Protein AF-0000000087414115 (afdb_homodimer)

Foldseek 3Di:
DPCPDPPVDCCVVPPPPCVCVVCVVQQPDKFKKFKWFQAWFFWFCQVVLVVVLVVLPKAWDDADDGLDTDHGGDTHTMIMDGPVSLVVSFCSNQVRIFQLRLLLRLLLVLDVLLDPLAAEEAPAQVVDDPVCVVSVVRSCVSSVHHHDPDPDAAAEAEPVNQVVLVHLLSSLVVRVVPVVHAYEHEFACPNHRSLVNLVSCVVSQHQEYEDAHQDVVSVVSSCVSCVVVVNPVRYAYEYHYQDDSVNSNVCSVVSHHYYYHYCSSNVGGTRDIGMDTDPPVVVVPVVD/DPPPDPPVPPPPPVPDPCVCVVCVVQQPDKFKKFKWFQAWFFWFCQVVLVVVLVVLPKAWDDADDGLDTDHGGDTHTMIMDGPVSLVVSFCSNQVRIFQLRLLLRLLLVLDVLLDPLAAEEAPAQVVDDPVCVVSVVRSCVSSVHHHDPDPDAAAEAEPVNQVVLVHLLSSLVVRVVPVVHAYEHEFACPNHRSLVNLVSCVVSQHQEYEDAHQDVVSVVSSCVSCVVVVNPVRYAYEYHYQDDSVNSNVCSVVSHHYYYHYCSSNVGGTRDIGMDTDPPVVVVPVVD

Organism: NCBI:txid267746

Nearest PDB structures (foldseek):
  2b7n-assembly1_A  TM=8.632E-01  e=9.440E-21  Helicobacter pylori
  1x1o-assembly1_A  TM=8.619E-01  e=3.807E-21  Thermus thermophilus HB8
  7xgn-assembly1_B  TM=8.646E-01  e=1.063E-19  Streptomyces pyridomyceticus
  3tqv-assembly1_B  TM=8.147E-01  e=5.143E-20  Francisella tularensis subsp. tularensis SCHU S4
  5hul-assembly1_A  TM=8.577E-01  e=2.796E-18  Streptococcus pyogenes NZ131

Radius of gyration: 27.44 Å; Cα contacts (8 Å, |Δi|>4): 1166; chains: 2; bounding box: 66×80×74 Å

Structure (mmCIF, N/CA/C/O backbone):
data_AF-0000000087414115-model_v1
#
loop_
_entity.id
_entity.type
_entity.pdbx_description
1 polymer 'Nicotinate-nucleotide pyrophosphorylase'
#
loop_
_atom_site.group_PDB
_atom_site.id
_atom_site.type_symbol
_atom_site.label_atom_id
_atom_site.label_alt_id
_atom_site.label_comp_id
_atom_site.label_asym_id
_atom_site.label_entity_id
_atom_site.label_seq_id
_atom_site.pdbx_PDB_ins_code
_atom_site.Cartn_x
_atom_site.Cartn_y
_atom_site.Cartn_z
_atom_site.occupancy
_atom_site.B_iso_or_equiv
_atom_site.auth_seq_id
_atom_site.auth_comp_id
_atom_site.auth_asym_id
_atom_site.auth_atom_id
_atom_site.pdbx_PDB_model_num
ATOM 1 N N . MET A 1 1 ? 23.25 -22.844 38.875 1 18.83 1 MET A N 1
ATOM 2 C CA . MET A 1 1 ? 21.859 -22.453 39.094 1 18.83 1 MET A CA 1
ATOM 3 C C . MET A 1 1 ? 21.703 -20.938 38.938 1 18.83 1 MET A C 1
ATOM 5 O O . MET A 1 1 ? 21.672 -20.219 39.938 1 18.83 1 MET A O 1
ATOM 9 N N . MET A 1 2 ? 22.453 -20.266 38.094 1 20 2 MET A N 1
ATOM 10 C CA . MET A 1 2 ? 22.656 -18.828 38.156 1 20 2 MET A CA 1
ATOM 11 C C . MET A 1 2 ? 21.359 -18.078 37.875 1 20 2 MET A C 1
ATOM 13 O O . MET A 1 2 ? 20.75 -18.25 36.844 1 20 2 MET A O 1
ATOM 17 N N . THR A 1 3 ? 20.594 -17.672 38.938 1 20.78 3 THR A N 1
ATOM 18 C CA . THR A 1 3 ? 19.281 -17.016 38.969 1 20.78 3 THR A CA 1
ATOM 19 C C . THR A 1 3 ? 19.328 -15.688 38.219 1 20.78 3 THR A C 1
ATOM 21 O O . THR A 1 3 ? 20.031 -14.758 38.625 1 20.78 3 THR A O 1
ATOM 24 N N . LEU A 1 4 ? 19.656 -15.664 36.938 1 24.56 4 LEU A N 1
ATOM 25 C CA . LEU A 1 4 ? 19.688 -14.328 36.344 1 24.56 4 LEU A CA 1
ATOM 26 C C . LEU A 1 4 ? 18.422 -13.555 36.719 1 24.56 4 LEU A C 1
ATOM 28 O O . LEU A 1 4 ? 17.312 -14.031 36.469 1 24.56 4 LEU A O 1
ATOM 32 N N . LYS A 1 5 ? 18.422 -12.672 37.719 1 26.44 5 LYS A N 1
ATOM 33 C CA . LYS A 1 5 ? 17.438 -11.898 38.469 1 26.44 5 LYS A CA 1
ATOM 34 C C . LYS A 1 5 ? 16.562 -11.07 37.531 1 26.44 5 LYS A C 1
ATOM 36 O O . LYS A 1 5 ? 17.031 -10.594 36.5 1 26.44 5 LYS A O 1
ATOM 41 N N . PRO A 1 6 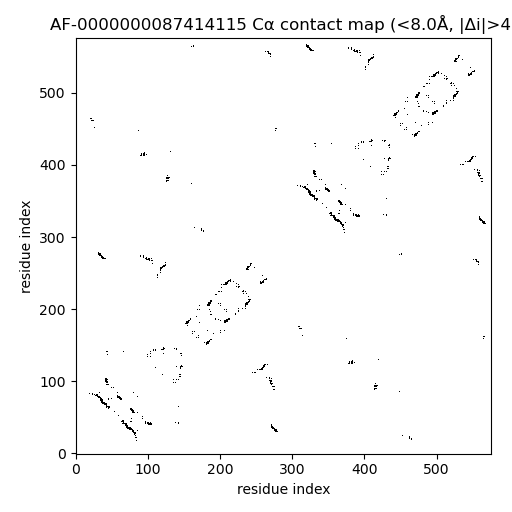? 15.188 -10.992 37.719 1 28.36 6 PRO A N 1
ATOM 42 C CA . PRO A 1 6 ? 14 -10.375 37.125 1 28.36 6 PRO A CA 1
ATOM 43 C C . PRO A 1 6 ? 14.18 -8.883 36.844 1 28.36 6 PRO A C 1
ATOM 45 O O . PRO A 1 6 ? 13.234 -8.211 36.438 1 28.36 6 PRO A O 1
ATOM 48 N N . GLU A 1 7 ? 15.141 -8.156 37.406 1 29.36 7 GLU A N 1
ATOM 49 C CA . GLU A 1 7 ? 15.102 -6.703 37.5 1 29.36 7 GLU A CA 1
ATOM 50 C C . GLU A 1 7 ? 15.023 -6.051 36.125 1 29.36 7 GLU A C 1
ATOM 52 O O . GLU A 1 7 ? 14.891 -4.832 36 1 29.36 7 GLU A O 1
ATOM 57 N N . ASN A 1 8 ? 15.781 -6.512 35.188 1 29.19 8 ASN A N 1
ATOM 58 C CA . ASN A 1 8 ? 15.898 -5.734 33.969 1 29.19 8 ASN A CA 1
ATOM 59 C C . ASN A 1 8 ? 14.547 -5.566 33.281 1 29.19 8 ASN A C 1
ATOM 61 O O . ASN A 1 8 ? 14.203 -6.332 32.375 1 29.19 8 ASN A O 1
ATOM 65 N N . ARG A 1 9 ? 13.375 -5.504 34 1 27.31 9 ARG A N 1
ATOM 66 C CA . ARG A 1 9 ? 11.992 -5.234 33.625 1 27.31 9 ARG A CA 1
ATOM 67 C C . ARG A 1 9 ? 11.922 -4.121 32.594 1 27.31 9 ARG A C 1
ATOM 69 O O . ARG A 1 9 ? 12.828 -3.293 32.469 1 27.31 9 ARG A O 1
ATOM 76 N N . GLN A 1 10 ? 10.828 -4.137 31.688 1 29.33 10 GLN A N 1
ATOM 77 C CA . GLN A 1 10 ? 10.188 -3.385 30.609 1 29.33 10 GLN A CA 1
ATOM 78 C C . GLN A 1 10 ? 10.086 -1.904 30.953 1 29.33 10 GLN A C 1
ATOM 80 O O . GLN A 1 10 ? 9.18 -1.495 31.688 1 29.33 10 GLN A O 1
ATOM 85 N N . GLN A 1 11 ? 10.922 -1.239 31.625 1 30.39 11 GLN A N 1
ATOM 86 C CA . GLN A 1 11 ? 10.781 0.213 31.656 1 30.39 11 GLN A CA 1
ATOM 87 C C . GLN A 1 11 ? 10.234 0.734 30.328 1 30.39 11 GLN A C 1
ATOM 89 O O . GLN A 1 11 ? 10.977 0.862 29.344 1 30.39 11 GLN A O 1
ATOM 94 N N . GLU A 1 12 ? 9.234 0.159 29.781 1 33.12 12 GLU A N 1
ATOM 95 C CA . GLU A 1 12 ? 8.406 0.8 28.766 1 33.12 12 GLU A CA 1
ATOM 96 C C . GLU A 1 12 ? 8.289 2.301 29.016 1 33.12 12 GLU A C 1
ATOM 98 O O . GLU A 1 12 ? 7.637 2.729 29.969 1 33.12 12 GLU A O 1
ATOM 103 N N . ARG A 1 13 ? 9.328 3.047 29.016 1 33.94 13 ARG A N 1
ATOM 104 C CA . ARG A 1 13 ? 9.289 4.504 29.062 1 33.94 13 ARG A CA 1
ATOM 105 C C . ARG A 1 13 ? 7.984 5.035 28.484 1 33.94 13 ARG A C 1
ATOM 107 O O . ARG A 1 13 ? 7.637 4.734 27.328 1 33.94 13 ARG A O 1
ATOM 114 N N . PHE A 1 14 ? 6.969 5.195 29.234 1 37.91 14 PHE A N 1
ATOM 115 C CA . PHE A 1 14 ? 5.793 6.012 28.969 1 37.91 14 PHE A CA 1
ATOM 116 C C . PHE A 1 14 ? 6.133 7.164 28.031 1 37.91 14 PHE A C 1
ATOM 118 O O . PHE A 1 14 ? 6.762 8.141 28.438 1 37.91 14 PHE A O 1
ATOM 125 N N . VAL A 1 15 ? 6.832 7.035 27 1 45.09 15 VAL A N 1
ATOM 126 C CA . VAL A 1 15 ? 6.977 8.141 26.062 1 45.09 15 VAL A CA 1
ATOM 127 C C . VAL A 1 15 ? 5.711 8.992 26.062 1 45.09 15 VAL A C 1
ATOM 129 O O . VAL A 1 15 ? 4.629 8.516 25.719 1 45.09 15 VAL A O 1
ATOM 132 N N . LEU A 1 16 ? 5.52 9.898 27.031 1 59.91 16 LEU A N 1
ATOM 133 C CA . LEU A 1 16 ? 4.469 10.883 27.234 1 59.91 16 LEU A CA 1
ATOM 134 C C . LEU A 1 16 ? 3.998 11.453 25.891 1 59.91 16 LEU A C 1
ATOM 136 O O . LEU A 1 16 ? 4.816 11.852 25.062 1 59.91 16 LEU A O 1
ATOM 140 N N . ASP A 1 17 ? 2.77 11.102 25.453 1 83.44 17 ASP A N 1
ATOM 141 C CA . ASP A 1 17 ? 2.072 11.703 24.312 1 83.44 17 ASP A CA 1
ATOM 142 C C . ASP A 1 17 ? 1.883 13.203 24.516 1 83.44 17 ASP A C 1
ATOM 144 O O . ASP A 1 17 ? 1.115 13.625 25.391 1 83.44 17 ASP A O 1
ATOM 148 N N . ILE A 1 18 ? 2.672 13.992 23.859 1 89.06 18 ILE A N 1
ATOM 149 C CA . ILE A 1 18 ? 2.682 15.438 24.031 1 89.06 18 ILE A CA 1
ATOM 150 C C . ILE A 1 18 ? 1.26 15.984 23.922 1 89.06 18 ILE A C 1
ATOM 152 O O . ILE A 1 18 ? 0.97 17.078 24.406 1 89.06 18 ILE A O 1
ATOM 156 N N . ARG A 1 19 ? 0.363 15.297 23.484 1 89.81 19 ARG A N 1
ATOM 157 C CA . ARG A 1 19 ? -1.001 15.766 23.266 1 89.81 19 ARG A CA 1
ATOM 158 C C . ARG A 1 19 ? -1.747 15.938 24.578 1 89.81 19 ARG A C 1
ATOM 160 O O . ARG A 1 19 ? -2.682 16.734 24.672 1 89.81 19 ARG A O 1
ATOM 167 N N . ASP A 1 20 ? -1.327 15.125 25.531 1 91.94 20 ASP A N 1
ATOM 168 C CA . ASP A 1 20 ? -1.938 15.297 26.844 1 91.94 20 ASP A CA 1
ATOM 169 C C . ASP A 1 20 ? -1.725 16.719 27.359 1 91.94 20 ASP A C 1
ATOM 171 O O . ASP A 1 20 ? -2.662 17.359 27.844 1 91.94 20 ASP A O 1
ATOM 175 N N . THR A 1 21 ? -0.51 17.156 27.219 1 93.38 21 THR A N 1
ATOM 176 C CA . THR A 1 21 ? -0.171 18.5 27.672 1 93.38 21 THR A CA 1
ATOM 177 C C . THR A 1 21 ? -0.706 19.547 26.688 1 93.38 21 THR A C 1
ATOM 179 O O . THR A 1 21 ? -1.291 20.547 27.109 1 93.38 21 THR A O 1
ATOM 182 N N . LEU A 1 22 ? -0.669 19.328 25.453 1 95.5 22 LEU A N 1
ATOM 183 C CA . LEU A 1 22 ? -1.074 20.281 24.438 1 95.5 22 LEU A CA 1
ATOM 184 C C . LEU A 1 22 ? -2.562 20.594 24.531 1 95.5 22 LEU A C 1
ATOM 186 O O . LEU A 1 22 ? -2.961 21.766 24.469 1 95.5 22 LEU A O 1
ATOM 190 N N . PHE A 1 23 ? -3.32 19.547 24.844 1 96.25 23 PHE A N 1
ATOM 191 C CA . PHE A 1 23 ? -4.77 19.688 24.812 1 96.25 23 PHE A CA 1
ATOM 192 C C . PHE A 1 23 ? -5.32 19.891 26.219 1 96.25 23 PHE A C 1
ATOM 194 O O . PHE A 1 23 ? -6.523 19.766 26.453 1 96.25 23 PHE A O 1
ATOM 201 N N . SER A 1 24 ? -4.508 20.172 27.172 1 95.75 24 SER A N 1
ATOM 202 C CA . SER A 1 24 ? -4.926 20.266 28.578 1 95.75 24 SER A CA 1
ATOM 203 C C . SER A 1 24 ? -6.031 21.312 28.75 1 95.75 24 SER A C 1
ATOM 205 O O . SER A 1 24 ? -6.973 21.094 29.516 1 95.75 24 SER A O 1
ATOM 207 N N . SER A 1 25 ? -6.004 22.406 27.984 1 95.06 25 SER A N 1
ATOM 208 C CA . SER A 1 25 ? -6.965 23.5 28.125 1 95.06 25 SER A CA 1
ATOM 209 C C . SER A 1 25 ? -8.328 23.125 27.547 1 95.06 25 SER A C 1
ATOM 211 O O . SER A 1 25 ? -9.328 23.781 27.812 1 95.06 25 SER A O 1
ATOM 213 N N . ILE A 1 26 ? -8.383 22.078 26.75 1 95.75 26 ILE A N 1
ATOM 214 C CA . ILE A 1 26 ? -9.648 21.672 26.141 1 95.75 26 ILE A CA 1
ATOM 215 C C . ILE A 1 26 ? -9.898 20.188 26.422 1 95.75 26 ILE A C 1
ATOM 217 O O . ILE A 1 26 ? -10.555 19.5 25.641 1 95.75 26 ILE A O 1
ATOM 221 N N . GLU A 1 27 ? -9.297 19.672 27.406 1 92.69 27 GLU A N 1
ATOM 222 C CA . GLU A 1 27 ? -9.312 18.25 27.703 1 92.69 27 GLU A CA 1
ATOM 223 C C . GLU A 1 27 ? -10.727 17.75 27.984 1 92.69 27 GLU A C 1
ATOM 225 O O . GLU A 1 27 ? -11.055 16.594 27.703 1 92.69 27 GLU A O 1
ATOM 230 N N . ASN A 1 28 ? -11.633 18.594 28.422 1 92.38 28 ASN A N 1
ATOM 231 C CA . ASN A 1 28 ? -12.977 18.188 28.797 1 92.38 28 ASN A CA 1
ATOM 232 C C . ASN A 1 28 ? -13.984 18.469 27.688 1 92.38 28 ASN A C 1
ATOM 234 O O . ASN A 1 28 ? -15.172 18.141 27.828 1 92.38 28 ASN A O 1
ATOM 238 N N . ARG A 1 29 ? -13.562 18.984 26.625 1 95.31 29 ARG A N 1
ATOM 239 C CA . ARG A 1 29 ? -14.445 19.266 25.5 1 95.31 29 ARG A CA 1
ATOM 240 C C . ARG A 1 29 ? -14.531 18.078 24.547 1 95.31 29 ARG A C 1
ATOM 242 O O . ARG A 1 29 ? -13.562 17.344 24.375 1 95.31 29 ARG A O 1
ATOM 249 N N . LEU A 1 30 ? -15.758 17.938 24.047 1 97.06 30 LEU A N 1
ATOM 250 C CA . LEU A 1 30 ? -15.977 16.938 23.016 1 97.06 30 LEU A CA 1
ATOM 251 C C . LEU A 1 30 ? -16.047 17.578 21.625 1 97.06 30 LEU A C 1
ATOM 253 O O . LEU A 1 30 ? -16.578 18.688 21.484 1 97.06 30 LEU A O 1
ATOM 257 N N . PHE A 1 31 ? -15.508 16.891 20.719 1 97.81 31 PHE A N 1
ATOM 258 C CA . PHE A 1 31 ? -15.516 17.375 19.344 1 97.81 31 PHE A CA 1
ATOM 259 C C . PHE A 1 31 ? -16.094 16.328 18.406 1 97.81 31 PHE A C 1
ATOM 261 O O . PHE A 1 31 ? -15.898 15.125 18.609 1 97.81 31 PHE A O 1
ATOM 268 N N . THR A 1 32 ? -16.859 16.797 17.406 1 98.25 32 THR A N 1
ATOM 269 C CA . THR A 1 32 ? -17.359 15.945 16.328 1 98.25 32 THR A CA 1
ATOM 270 C C . THR A 1 32 ? -16.469 16.031 15.102 1 98.25 32 THR A C 1
ATOM 272 O O . THR A 1 32 ? -16.062 17.125 14.695 1 98.25 32 THR A O 1
ATOM 275 N N . ALA A 1 33 ? -16.109 14.859 14.609 1 98.62 33 ALA A N 1
ATOM 276 C CA . ALA A 1 33 ? -15.289 14.781 13.406 1 98.62 33 ALA A CA 1
ATOM 277 C C . ALA A 1 33 ? -15.922 13.844 12.375 1 98.62 33 ALA A C 1
ATOM 279 O O . ALA A 1 33 ? -16.75 12.992 12.727 1 98.62 33 ALA A O 1
ATOM 280 N N . GLN A 1 34 ? -15.57 14.094 11.133 1 98.81 34 GLN A N 1
ATOM 281 C CA . GLN A 1 34 ? -16.078 13.297 10.023 1 98.81 34 GLN A CA 1
ATOM 282 C C . GLN A 1 34 ? -14.953 12.812 9.117 1 98.81 34 GLN A C 1
ATOM 284 O O . GLN A 1 34 ? -13.992 13.547 8.867 1 98.81 34 GLN A O 1
ATOM 289 N N . VAL A 1 35 ? -15.055 11.57 8.719 1 98.81 35 VAL A N 1
ATOM 290 C CA . VAL A 1 35 ? -14.25 11.062 7.617 1 98.81 35 VAL A CA 1
ATOM 291 C C . VAL A 1 35 ? -14.945 11.359 6.289 1 98.81 35 VAL A C 1
ATOM 293 O O . VAL A 1 35 ? -16.078 10.93 6.066 1 98.81 35 VAL A O 1
ATOM 296 N N . ILE A 1 36 ? -14.25 12.055 5.426 1 98.75 36 ILE A N 1
ATOM 297 C CA . ILE A 1 36 ? -14.852 12.531 4.188 1 98.75 36 ILE A CA 1
ATOM 298 C C . ILE A 1 36 ? -14.039 12.023 2.994 1 98.75 36 ILE A C 1
ATOM 300 O O . ILE A 1 36 ? -12.812 12.156 2.967 1 98.75 36 ILE A O 1
ATOM 304 N N . ALA A 1 37 ? -14.742 11.391 2.041 1 98.62 37 ALA A N 1
ATOM 305 C CA . ALA A 1 37 ? -14.078 10.992 0.802 1 98.62 37 ALA A CA 1
ATOM 306 C C . ALA A 1 37 ? -13.688 12.211 -0.028 1 98.62 37 ALA A C 1
ATOM 308 O O . ALA A 1 37 ? -14.477 13.148 -0.167 1 98.62 37 ALA A O 1
ATOM 309 N N . THR A 1 38 ? -12.469 12.195 -0.521 1 96.88 38 THR A N 1
ATOM 310 C CA . THR A 1 38 ? -12.039 13.273 -1.409 1 96.88 38 THR A CA 1
ATOM 311 C C . THR A 1 38 ? -11.758 12.734 -2.811 1 96.88 38 THR A C 1
ATOM 313 O O . THR A 1 38 ? -11.453 13.5 -3.727 1 96.88 38 THR A O 1
ATOM 316 N N . GLY A 1 39 ? -11.797 11.469 -3.027 1 96.25 39 GLY A N 1
ATOM 317 C CA . GLY A 1 39 ? -11.766 10.805 -4.32 1 96.25 39 GLY A CA 1
ATOM 318 C C . GLY A 1 39 ? -12.984 9.93 -4.57 1 96.25 39 GLY A C 1
ATOM 319 O O . GLY A 1 39 ? -13.75 9.648 -3.648 1 96.25 39 GLY A O 1
ATOM 320 N N . CYS A 1 40 ? -13.141 9.469 -5.836 1 98 40 CYS A N 1
ATOM 321 C CA . CYS A 1 40 ? -14.195 8.531 -6.199 1 98 40 CYS A CA 1
ATOM 322 C C . CYS A 1 40 ? -13.727 7.086 -6.031 1 98 40 CYS A C 1
ATOM 324 O O . CYS A 1 40 ? -12.57 6.77 -6.316 1 98 40 CYS A O 1
ATOM 326 N N . GLY A 1 41 ? -14.75 6.254 -5.523 1 98.62 41 GLY A N 1
ATOM 327 C CA . GLY A 1 41 ? -14.391 4.848 -5.465 1 98.62 41 GLY A CA 1
ATOM 328 C C . GLY A 1 41 ? -15.312 4.031 -4.582 1 98.62 41 GLY A C 1
ATOM 329 O O . GLY A 1 41 ? -16.438 4.445 -4.297 1 98.62 41 GLY A O 1
ATOM 330 N N . MET A 1 42 ? -14.867 2.848 -4.219 1 98.88 42 MET A N 1
ATOM 331 C CA . MET A 1 42 ? -15.609 1.921 -3.371 1 98.88 42 MET A CA 1
ATOM 332 C C . MET A 1 42 ? -14.945 1.776 -2.006 1 98.88 42 MET A C 1
ATOM 334 O O . MET A 1 42 ? -13.734 1.581 -1.92 1 98.88 42 MET A O 1
ATOM 338 N N . LEU A 1 43 ? -15.781 1.809 -0.988 1 98.88 43 LEU A N 1
ATOM 339 C CA . LEU A 1 43 ? -15.258 1.772 0.376 1 98.88 43 LEU A CA 1
ATOM 340 C C . LEU A 1 43 ? -14.969 0.34 0.809 1 98.88 43 LEU A C 1
ATOM 342 O O . LEU A 1 43 ? -15.727 -0.578 0.488 1 98.88 43 LEU A O 1
ATOM 346 N N . ALA A 1 44 ? -13.883 0.185 1.515 1 98.81 44 ALA A N 1
ATOM 347 C CA . ALA A 1 44 ? -13.555 -1.05 2.221 1 98.81 44 ALA A CA 1
ATOM 348 C C . ALA A 1 44 ? -12.961 -0.753 3.596 1 98.81 44 ALA A C 1
ATOM 350 O O . ALA A 1 44 ? -12.352 0.298 3.803 1 98.81 44 ALA A O 1
ATOM 351 N N . CYS A 1 45 ? -13.156 -1.647 4.582 1 98.75 45 CYS A N 1
ATOM 352 C CA . CYS A 1 45 ? -12.609 -1.605 5.934 1 98.75 45 CYS A CA 1
ATOM 353 C C . CYS A 1 45 ? -13.242 -0.478 6.742 1 98.75 45 CYS A C 1
ATOM 355 O O . CYS A 1 45 ? -12.602 0.084 7.637 1 98.75 45 CYS A O 1
ATOM 357 N N . VAL A 1 46 ? -14.445 -0.099 6.391 1 98.81 46 VAL A N 1
ATOM 358 C CA . VAL A 1 46 ? -15.172 0.919 7.148 1 98.81 46 VAL A CA 1
ATOM 359 C C . VAL A 1 46 ? -15.523 0.379 8.531 1 98.81 46 VAL A C 1
ATOM 361 O O . VAL A 1 46 ? -15.328 1.063 9.539 1 98.81 46 VAL A O 1
ATOM 364 N N . GLN A 1 47 ? -15.977 -0.833 8.547 1 98.31 47 GLN A N 1
ATOM 365 C CA . GLN A 1 47 ? -16.328 -1.455 9.82 1 98.31 47 GLN A CA 1
ATOM 366 C C . GLN A 1 47 ? -15.109 -1.592 10.727 1 98.31 47 GLN A C 1
ATOM 368 O O . GLN A 1 47 ? -15.211 -1.403 11.938 1 98.31 47 GLN A O 1
ATOM 373 N N . HIS A 1 48 ? -14.055 -1.996 10.117 1 98.38 48 HIS A N 1
ATOM 374 C CA . HIS A 1 48 ? -12.82 -2.086 10.891 1 98.38 48 HIS A CA 1
ATOM 375 C C . HIS A 1 48 ? -12.43 -0.731 11.469 1 98.38 48 HIS A C 1
ATOM 377 O O . HIS A 1 48 ? -12.047 -0.641 12.641 1 98.38 48 HIS A O 1
ATOM 383 N N . ALA A 1 49 ? -12.539 0.322 10.711 1 98.69 49 ALA A N 1
ATOM 384 C CA . ALA A 1 49 ? -12.242 1.675 11.172 1 98.69 49 ALA A CA 1
ATOM 385 C C . ALA A 1 49 ? -13.141 2.062 12.344 1 98.69 49 ALA A C 1
ATOM 387 O O . ALA A 1 49 ? -12.68 2.662 13.32 1 98.69 49 ALA A O 1
ATOM 388 N N . ALA A 1 50 ? -14.344 1.715 12.234 1 98.56 50 ALA A N 1
ATOM 389 C CA . ALA A 1 50 ? -15.297 2.004 13.305 1 98.56 50 ALA A CA 1
ATOM 390 C C . ALA A 1 50 ? -14.906 1.298 14.602 1 98.56 50 ALA A C 1
ATOM 392 O O . ALA A 1 50 ? -15.023 1.87 15.688 1 98.56 50 ALA A O 1
ATOM 393 N N . THR A 1 51 ? -14.477 0.064 14.453 1 98.44 51 THR A N 1
ATOM 394 C CA . THR A 1 51 ? -14.039 -0.695 15.617 1 98.44 51 THR A CA 1
ATOM 395 C C . THR A 1 51 ? -12.844 -0.02 16.281 1 98.44 51 THR A C 1
ATOM 397 O O . THR A 1 51 ? -12.758 0.033 17.516 1 98.44 51 THR A O 1
ATOM 400 N N . LEU A 1 52 ? -11.969 0.505 15.5 1 98.31 52 LEU A N 1
ATOM 401 C CA . LEU A 1 52 ? -10.805 1.209 16.016 1 98.31 52 LEU A CA 1
ATOM 402 C C . LEU A 1 52 ? -11.219 2.455 16.797 1 98.31 52 LEU A C 1
ATOM 404 O O . LEU A 1 52 ? -10.625 2.781 17.828 1 98.31 52 LEU A O 1
ATOM 408 N N . LEU A 1 53 ? -12.188 3.164 16.297 1 98.62 53 LEU A N 1
ATOM 409 C CA . LEU A 1 53 ? -12.695 4.355 16.969 1 98.62 53 LEU A CA 1
ATOM 410 C C . LEU A 1 53 ? -13.242 4.012 18.344 1 98.62 53 LEU A C 1
ATOM 412 O O . LEU A 1 53 ? -12.969 4.711 19.328 1 98.62 53 LEU A O 1
ATOM 416 N N . GLU A 1 54 ? -13.961 2.945 18.391 1 98.25 54 GLU A N 1
ATOM 417 C CA . GLU A 1 54 ? -14.531 2.508 19.656 1 98.25 54 GLU A CA 1
ATOM 418 C C . GLU A 1 54 ? -13.438 2.15 20.656 1 98.25 54 GLU A C 1
ATOM 420 O O . GLU A 1 54 ? -13.57 2.432 21.859 1 98.25 54 GLU A O 1
ATOM 425 N N . GLU A 1 55 ? -12.406 1.594 20.219 1 98.19 55 GLU A N 1
ATOM 426 C 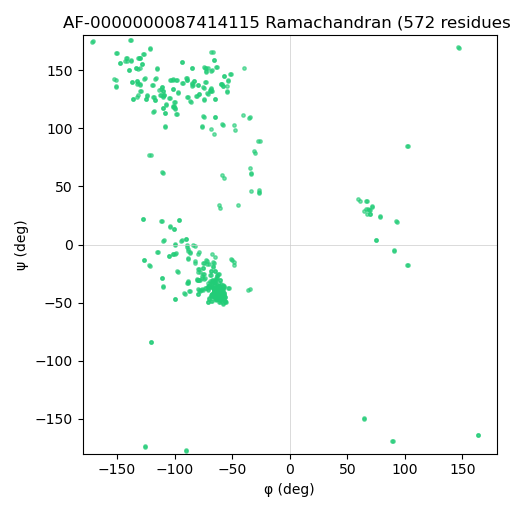CA . GLU A 1 55 ? -11.305 1.152 21.062 1 98.19 55 GLU A CA 1
ATOM 427 C C . GLU A 1 55 ? -10.617 2.338 21.734 1 98.19 55 GLU A C 1
ATOM 429 O O . GLU A 1 55 ? -9.977 2.182 22.781 1 98.19 55 GLU A O 1
ATOM 434 N N . ILE A 1 56 ? -10.75 3.502 21.172 1 97.62 56 ILE A N 1
ATOM 435 C CA . ILE A 1 56 ? -10.086 4.664 21.75 1 97.62 56 ILE A CA 1
ATOM 436 C C . ILE A 1 56 ? -11.125 5.621 22.328 1 97.62 56 ILE A C 1
ATOM 438 O O . ILE A 1 56 ? -10.906 6.832 22.375 1 97.62 56 ILE A O 1
ATOM 442 N N . ASP A 1 57 ? -12.25 5.172 22.594 1 97.44 57 ASP A N 1
ATOM 443 C CA . ASP A 1 57 ? -13.312 5.855 23.328 1 97.44 57 ASP A CA 1
ATOM 444 C C . ASP A 1 57 ? -13.922 6.98 22.484 1 97.44 57 ASP A C 1
ATOM 446 O O . ASP A 1 57 ? -14.242 8.047 23.016 1 97.44 57 ASP A O 1
ATOM 450 N N . CYS A 1 58 ? -13.969 6.812 21.203 1 98.38 58 CYS A N 1
ATOM 451 C CA . CYS A 1 58 ? -14.758 7.688 20.344 1 98.38 58 CYS A CA 1
ATOM 452 C C . CYS A 1 58 ? -16.141 7.105 20.109 1 98.38 58 CYS A C 1
ATOM 454 O O . CYS A 1 58 ? -16.297 5.895 19.922 1 98.38 58 CYS A O 1
ATOM 456 N N . GLU A 1 59 ? -17.109 7.949 20.141 1 98.31 59 GLU A N 1
ATOM 457 C CA . GLU A 1 59 ? -18.484 7.543 19.906 1 98.31 59 GLU A CA 1
ATOM 458 C C . GLU A 1 59 ? -18.828 7.602 18.422 1 98.31 59 GLU A C 1
ATOM 460 O O . GLU A 1 59 ? -18.672 8.648 17.781 1 98.31 59 GLU A O 1
ATOM 465 N N . LEU A 1 60 ? -19.328 6.488 17.922 1 98.44 60 LEU A N 1
ATOM 466 C CA . LEU A 1 60 ? -19.75 6.445 16.531 1 98.44 60 LEU A CA 1
ATOM 467 C C . LEU A 1 60 ? -21.109 7.105 16.359 1 98.44 60 LEU A C 1
ATOM 469 O O . LEU A 1 60 ? -22.062 6.773 17.062 1 98.44 60 LEU A O 1
ATOM 473 N N . LEU A 1 61 ? -21.234 8.039 15.398 1 98.38 61 LEU A N 1
ATOM 474 C CA . LEU A 1 61 ? -22.484 8.758 15.141 1 98.38 61 LEU A CA 1
ATOM 475 C C . LEU A 1 61 ? -23.094 8.328 13.812 1 98.38 61 LEU A C 1
ATOM 477 O O . LEU A 1 61 ? -24.312 8.375 13.641 1 98.38 61 LEU A O 1
ATOM 481 N N . TYR A 1 62 ? -22.406 8.031 12.797 1 98.44 62 TYR A N 1
ATOM 482 C CA . TYR A 1 62 ? -22.797 7.664 11.445 1 98.44 62 TYR A CA 1
ATOM 483 C C . TYR A 1 62 ? -21.734 6.777 10.797 1 98.44 62 TYR A C 1
ATOM 485 O O . TYR A 1 62 ? -20.531 6.941 11.047 1 98.44 62 TYR A O 1
ATOM 493 N N . ILE A 1 63 ? -22.125 5.785 10.016 1 98.69 63 ILE A N 1
ATOM 494 C CA . ILE A 1 63 ? -21.188 4.895 9.328 1 98.69 63 ILE A CA 1
ATOM 495 C C . ILE A 1 63 ? -21.812 4.383 8.039 1 98.69 63 ILE A C 1
ATOM 497 O O . ILE A 1 63 ? -23.016 4.066 8 1 98.69 63 ILE A O 1
ATOM 501 N N . VAL A 1 64 ? -21.109 4.355 6.992 1 98.44 64 VAL A N 1
ATOM 502 C CA . VAL A 1 64 ? -21.5 3.762 5.719 1 98.44 64 VAL A CA 1
ATOM 503 C C . VAL A 1 64 ? -21 2.324 5.641 1 98.44 64 VAL A C 1
ATOM 505 O O . VAL A 1 64 ? -20.031 1.964 6.309 1 98.44 64 VAL A O 1
ATOM 508 N N . GLU A 1 65 ? -21.594 1.513 4.836 1 98.25 65 GLU A N 1
ATOM 509 C CA . GLU A 1 65 ? -21.219 0.104 4.73 1 98.25 65 GLU A CA 1
ATOM 510 C C . GLU A 1 65 ? -20.047 -0.089 3.766 1 98.25 65 GLU A C 1
ATOM 512 O O . GLU A 1 65 ? -19.906 0.67 2.807 1 98.25 65 GLU A O 1
ATOM 517 N N . ASP A 1 66 ? -19.312 -1.107 4.016 1 98.44 66 ASP A N 1
ATOM 518 C CA . ASP A 1 66 ? -18.328 -1.537 3.029 1 98.44 66 ASP A CA 1
ATOM 519 C C . ASP A 1 66 ? -18.984 -1.836 1.686 1 98.44 66 ASP A C 1
ATOM 521 O O . ASP A 1 66 ? -20.094 -2.361 1.641 1 98.44 66 ASP A O 1
ATOM 525 N N . GLY A 1 67 ? -18.266 -1.535 0.644 1 98.5 67 GLY A N 1
ATOM 526 C CA . GLY A 1 67 ? -18.812 -1.803 -0.679 1 98.5 67 GLY A CA 1
ATOM 527 C C . GLY A 1 67 ? -19.594 -0.639 -1.246 1 98.5 67 GLY A C 1
ATOM 528 O O . GLY A 1 67 ? -20 -0.667 -2.408 1 98.5 67 GLY A O 1
ATOM 529 N N . THR A 1 68 ? -19.797 0.414 -0.459 1 98.69 68 THR A N 1
ATOM 530 C CA . THR A 1 68 ? -20.516 1.592 -0.918 1 98.69 68 THR A CA 1
ATOM 531 C C . THR A 1 68 ? -19.656 2.424 -1.867 1 98.69 68 THR A C 1
ATOM 533 O O . THR A 1 68 ? -18.469 2.629 -1.617 1 98.69 68 THR A O 1
ATOM 536 N N . LEU A 1 69 ? -20.219 2.867 -2.971 1 98.69 69 LEU A N 1
ATOM 537 C CA . LEU A 1 69 ? -19.578 3.812 -3.873 1 98.69 69 LEU A CA 1
ATOM 538 C C . LEU A 1 69 ? -19.688 5.238 -3.34 1 98.69 69 LEU A C 1
ATOM 540 O O . LEU A 1 69 ? -20.734 5.637 -2.832 1 98.69 69 LEU A O 1
ATOM 544 N N . VAL A 1 70 ? -18.609 5.949 -3.439 1 98.75 70 VAL A N 1
ATOM 545 C CA . VAL A 1 70 ? -18.609 7.305 -2.902 1 98.75 70 VAL A CA 1
ATOM 546 C C . VAL A 1 70 ? -18.047 8.273 -3.936 1 98.75 70 VAL A C 1
ATOM 548 O O . VAL A 1 70 ? -17.344 7.859 -4.863 1 98.75 70 VAL A O 1
ATOM 551 N N . GLN A 1 71 ? -18.328 9.492 -3.771 1 98.38 71 GLN A N 1
ATOM 552 C CA . GLN A 1 71 ? -17.797 10.641 -4.516 1 98.38 71 GLN A CA 1
ATOM 553 C C . GLN A 1 71 ? -17.234 11.695 -3.57 1 98.38 71 GLN A C 1
ATOM 555 O O . GLN A 1 71 ? -17.516 11.672 -2.367 1 98.38 71 GLN A O 1
ATOM 560 N N . PRO A 1 72 ? -16.438 12.633 -4.09 1 98.25 72 PRO A N 1
ATOM 561 C CA . PRO A 1 72 ? -15.875 13.672 -3.227 1 98.25 72 PRO A CA 1
ATOM 562 C C . PRO A 1 72 ? -16.938 14.43 -2.438 1 98.25 72 PRO A C 1
ATOM 564 O O . PRO A 1 72 ? -17.938 14.859 -3.006 1 98.25 72 PRO A O 1
ATOM 567 N N . GLY A 1 73 ? -16.625 14.531 -1.166 1 98.19 73 GLY A N 1
ATOM 568 C CA . GLY A 1 73 ? -17.562 15.25 -0.306 1 98.19 73 GLY A CA 1
ATOM 569 C C . GLY A 1 73 ? -18.438 14.336 0.521 1 98.19 73 GLY A C 1
ATOM 570 O O . GLY A 1 73 ? -19.031 14.766 1.514 1 98.19 73 GLY A O 1
ATOM 571 N N . ASP A 1 74 ? -18.531 13.078 0.149 1 98.69 74 ASP A N 1
ATOM 572 C CA . ASP A 1 74 ? -19.375 12.133 0.885 1 98.69 74 ASP A CA 1
ATOM 573 C C . ASP A 1 74 ? -18.812 11.859 2.275 1 98.69 74 ASP A C 1
ATOM 575 O O . ASP A 1 74 ? -17.594 11.641 2.428 1 98.69 74 ASP A O 1
ATOM 579 N N . VAL A 1 75 ? -19.656 11.922 3.295 1 98.75 75 VAL A N 1
ATOM 580 C CA . VAL A 1 75 ? -19.281 11.539 4.652 1 98.75 75 VAL A CA 1
ATOM 581 C C . VAL A 1 75 ? -19.344 10.023 4.801 1 98.75 75 VAL A C 1
ATOM 583 O O . VAL A 1 75 ? -20.391 9.414 4.527 1 98.75 75 VAL A O 1
ATOM 586 N N . VAL A 1 76 ? -18.297 9.414 5.281 1 98.81 76 VAL A N 1
ATOM 587 C CA . VAL A 1 76 ? -18.188 7.965 5.418 1 98.81 76 VAL A CA 1
ATOM 588 C C . VAL A 1 76 ? -18.469 7.559 6.863 1 98.81 76 VAL A C 1
ATOM 590 O O . VAL A 1 76 ? -19.156 6.566 7.117 1 98.81 76 VAL A O 1
ATOM 593 N N . ILE A 1 77 ? -17.844 8.289 7.758 1 98.81 77 ILE A N 1
ATOM 594 C CA . ILE A 1 77 ? -18.016 8.086 9.195 1 98.81 77 ILE A CA 1
ATOM 595 C C . ILE A 1 77 ? -18.141 9.438 9.898 1 98.81 77 ILE A C 1
ATOM 597 O O . ILE A 1 77 ? -17.484 10.406 9.516 1 98.81 77 ILE A O 1
ATOM 601 N N . SER A 1 78 ? -18.984 9.523 10.828 1 98.75 78 SER A N 1
ATOM 602 C CA . SER A 1 78 ? -19.016 10.602 11.805 1 98.75 78 SER A CA 1
ATOM 603 C C . SER A 1 78 ? -18.828 10.078 13.219 1 98.75 78 SER A C 1
ATOM 605 O O . SER A 1 78 ? -19.391 9.031 13.578 1 98.75 78 SER A O 1
ATOM 607 N N . PHE A 1 79 ? -18.031 10.75 14.008 1 98.56 79 PHE A N 1
ATOM 608 C CA . PHE A 1 79 ? -17.766 10.289 15.359 1 98.56 79 PHE A CA 1
ATOM 609 C C . PHE A 1 79 ? -17.484 11.469 16.281 1 98.56 79 PHE A C 1
ATOM 611 O O . PHE A 1 79 ? -17.281 12.594 15.82 1 98.56 79 PHE A O 1
ATOM 618 N N . ARG A 1 80 ? -17.531 11.211 17.547 1 98.31 80 ARG A N 1
ATOM 619 C CA . ARG A 1 80 ? -17.312 12.219 18.578 1 98.31 80 ARG A CA 1
ATOM 620 C C . ARG A 1 80 ? -16.344 11.719 19.656 1 98.31 80 ARG A C 1
ATOM 622 O O . ARG A 1 80 ? -16.406 10.547 20.047 1 98.31 80 ARG A O 1
ATOM 629 N N . GLY A 1 81 ? -15.477 12.609 20.125 1 97.69 81 GLY A N 1
ATOM 630 C CA . GLY A 1 81 ? -14.531 12.273 21.188 1 97.69 81 GLY A CA 1
ATOM 631 C C . GLY A 1 81 ? -13.781 13.477 21.719 1 97.69 81 GLY A C 1
ATOM 632 O O . GLY A 1 81 ? -14 14.602 21.266 1 97.69 81 GLY A O 1
ATOM 633 N N . ARG A 1 82 ? -12.992 13.25 22.734 1 97.19 82 ARG A N 1
ATOM 634 C CA . ARG A 1 82 ? -12.133 14.305 23.266 1 97.19 82 ARG A CA 1
ATOM 635 C C . ARG A 1 82 ? -11.039 14.664 22.266 1 97.19 82 ARG A C 1
ATOM 637 O O . ARG A 1 82 ? -10.797 13.938 21.312 1 97.19 82 ARG A O 1
ATOM 644 N N . ALA A 1 83 ? -10.406 15.781 22.516 1 97 83 ALA A N 1
ATOM 645 C CA . ALA A 1 83 ? -9.445 16.328 21.578 1 97 83 ALA A CA 1
ATOM 646 C C . ALA A 1 83 ? -8.352 15.32 21.234 1 97 83 ALA A C 1
ATOM 648 O O . ALA A 1 83 ? -8.07 15.062 20.062 1 97 83 ALA A O 1
ATOM 649 N N . LYS A 1 84 ? -7.797 14.75 22.234 1 96.56 84 LYS A N 1
ATOM 650 C CA . LYS A 1 84 ? -6.711 13.797 22.031 1 96.56 84 LYS A CA 1
ATOM 651 C C . LYS A 1 84 ? -7.188 12.578 21.25 1 96.56 84 LYS A C 1
ATOM 653 O O . LYS A 1 84 ? -6.492 12.102 20.344 1 96.56 84 LYS A O 1
ATOM 658 N N . ASN A 1 85 ? -8.367 12.07 21.578 1 97.31 85 ASN A N 1
ATOM 659 C CA . ASN A 1 85 ? -8.914 10.898 20.906 1 97.31 85 ASN A CA 1
ATOM 660 C C . ASN A 1 85 ? -9.203 11.172 19.438 1 97.31 85 ASN A C 1
ATOM 662 O O . ASN A 1 85 ? -8.953 10.32 18.578 1 97.31 85 ASN A O 1
ATOM 666 N N . VAL A 1 86 ? -9.695 12.359 19.172 1 97.56 86 VAL A N 1
ATOM 667 C CA . VAL A 1 86 ? -9.969 12.75 17.797 1 97.56 86 VAL A CA 1
ATOM 668 C C . VAL A 1 86 ? -8.664 12.836 17.016 1 97.56 86 VAL A C 1
ATOM 670 O O . VAL A 1 86 ? -8.594 12.391 15.859 1 97.56 86 VAL A O 1
ATOM 673 N N . ALA A 1 87 ? -7.652 13.375 17.656 1 96.5 87 ALA A N 1
ATOM 674 C CA . ALA A 1 87 ? -6.344 13.484 17.016 1 96.5 87 ALA A CA 1
ATOM 675 C C . ALA A 1 87 ? -5.789 12.109 16.672 1 96.5 87 ALA A C 1
ATOM 677 O O . ALA A 1 87 ? -5.273 11.898 15.57 1 96.5 87 ALA A O 1
ATOM 678 N N . ILE A 1 88 ? -5.941 11.172 17.516 1 96.75 88 ILE A N 1
ATOM 679 C CA . ILE A 1 88 ? -5.461 9.805 17.328 1 96.75 88 ILE A CA 1
ATOM 680 C C . ILE A 1 88 ? -6.309 9.109 16.266 1 96.75 88 ILE A C 1
ATOM 682 O O . ILE A 1 88 ? -5.785 8.352 15.445 1 96.75 88 ILE A O 1
ATOM 686 N N . ALA A 1 89 ? -7.559 9.398 16.25 1 98.19 89 ALA A N 1
ATOM 687 C CA . ALA A 1 89 ? -8.531 8.758 15.359 1 98.19 89 ALA A CA 1
ATOM 688 C C . ALA A 1 89 ? -8.188 9 13.898 1 98.19 89 ALA A C 1
ATOM 690 O O . ALA A 1 89 ? -8.383 8.117 13.055 1 98.19 89 ALA A O 1
ATOM 691 N N . GLU A 1 90 ? -7.738 10.164 13.625 1 97.38 90 GLU A N 1
ATOM 692 C CA . GLU A 1 90 ? -7.449 10.508 12.234 1 97.38 90 GLU A CA 1
ATOM 693 C C . GLU A 1 90 ? -6.461 9.523 11.617 1 97.38 90 GLU A C 1
ATOM 695 O O . GLU A 1 90 ? -6.719 8.977 10.539 1 97.38 90 GLU A O 1
ATOM 700 N N . ASP A 1 91 ? -5.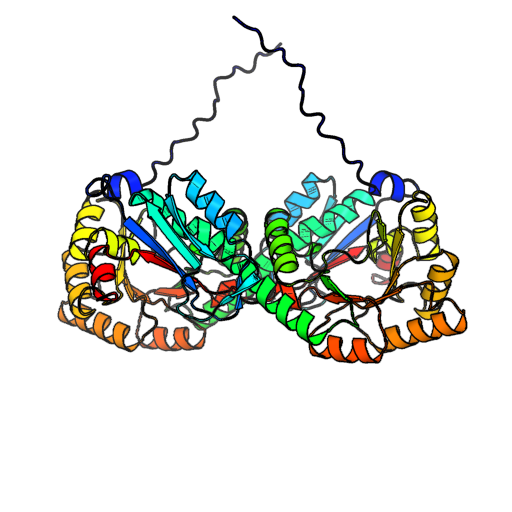414 9.281 12.32 1 95.88 91 ASP A N 1
ATOM 701 C CA . ASP A 1 91 ? -4.383 8.359 11.844 1 95.88 91 ASP A CA 1
ATOM 702 C C . ASP A 1 91 ? -4.934 6.945 11.711 1 95.88 91 ASP A C 1
ATOM 704 O O . ASP A 1 91 ? -4.633 6.25 10.734 1 95.88 91 ASP A O 1
ATOM 708 N N . LEU A 1 92 ? -5.727 6.559 12.625 1 97.75 92 LEU A N 1
ATOM 709 C CA . LEU A 1 92 ? -6.227 5.188 12.68 1 97.75 92 LEU A CA 1
ATOM 710 C C . LEU A 1 92 ? -7.207 4.926 11.539 1 97.75 92 LEU A C 1
ATOM 712 O O . LEU A 1 92 ? -7.074 3.934 10.82 1 97.75 92 LEU A O 1
ATOM 716 N N . VAL A 1 93 ? -8.133 5.828 11.328 1 98.62 93 VAL A N 1
ATOM 717 C CA . VAL A 1 93 ? -9.211 5.547 10.391 1 98.62 93 VAL A CA 1
ATOM 718 C C . VAL A 1 93 ? -8.703 5.707 8.953 1 98.62 93 VAL A C 1
ATOM 720 O O . VAL A 1 93 ? -9.062 4.93 8.07 1 98.62 93 VAL A O 1
ATOM 723 N N . LEU A 1 94 ? -7.879 6.707 8.719 1 98.44 94 LEU A N 1
ATOM 724 C CA . LEU A 1 94 ? -7.324 6.887 7.383 1 98.44 94 LEU A CA 1
ATOM 725 C C . LEU A 1 94 ? -6.406 5.727 7.016 1 98.44 94 LEU A C 1
ATOM 727 O O . LEU A 1 94 ? -6.504 5.176 5.914 1 98.44 94 LEU A O 1
ATOM 731 N N . GLY A 1 95 ? -5.555 5.34 7.949 1 98 95 GLY A N 1
ATOM 732 C CA . GLY A 1 95 ? -4.652 4.223 7.715 1 98 95 GLY A CA 1
ATOM 733 C C . GLY A 1 95 ? -5.375 2.92 7.434 1 98 95 GLY A C 1
ATOM 734 O O . GLY A 1 95 ? -4.891 2.092 6.656 1 98 95 GLY A O 1
ATOM 735 N N . ALA A 1 96 ? -6.512 2.787 7.988 1 98.25 96 ALA A N 1
ATOM 736 C CA . ALA A 1 96 ? -7.262 1.539 7.867 1 98.25 96 ALA A CA 1
ATOM 737 C C . ALA A 1 96 ? -8 1.473 6.531 1 98.25 96 ALA A C 1
ATOM 739 O O . ALA A 1 96 ? -8.18 0.391 5.969 1 98.25 96 ALA A O 1
ATOM 740 N N . MET A 1 97 ? -8.383 2.621 5.988 1 98.69 97 MET A N 1
ATOM 741 C CA . MET A 1 97 ? -9.422 2.559 4.965 1 98.69 97 MET A CA 1
ATOM 742 C C . MET A 1 97 ? -8.859 2.914 3.592 1 98.69 97 MET A C 1
ATOM 744 O O . MET A 1 97 ? -9.359 2.451 2.568 1 98.69 97 MET A O 1
ATOM 748 N N . MET A 1 98 ? -7.848 3.723 3.512 1 98.75 98 MET A N 1
ATOM 749 C CA . MET A 1 98 ? -7.531 4.371 2.242 1 98.75 98 MET A CA 1
ATOM 750 C C . MET A 1 98 ? -6.977 3.365 1.239 1 98.75 98 MET A C 1
ATOM 752 O O . MET A 1 98 ? -7.473 3.262 0.116 1 98.75 98 MET A O 1
ATOM 756 N N . ALA A 1 99 ? -6.012 2.594 1.646 1 98.5 99 ALA A N 1
ATOM 757 C CA . ALA A 1 99 ? -5.426 1.631 0.718 1 98.5 99 ALA A CA 1
ATOM 758 C C . ALA A 1 99 ? -6.422 0.531 0.366 1 98.5 99 ALA A C 1
ATOM 760 O O . ALA A 1 99 ? -6.684 0.276 -0.812 1 98.5 99 ALA A O 1
ATOM 761 N N . PRO A 1 100 ? -7.078 -0.062 1.389 1 98.62 100 PRO A N 1
ATOM 762 C CA . PRO A 1 100 ? -8.062 -1.089 1.049 1 98.62 100 PRO A CA 1
ATOM 763 C C . PRO A 1 100 ? -9.172 -0.564 0.14 1 98.62 100 PRO A C 1
ATOM 765 O O . PRO A 1 100 ? -9.625 -1.274 -0.762 1 98.62 100 PRO A O 1
ATOM 768 N N . SER A 1 101 ? -9.602 0.639 0.356 1 98.94 101 SER A N 1
ATOM 769 C CA . SER A 1 101 ? -10.633 1.212 -0.504 1 98.94 101 SER A CA 1
ATOM 770 C C . SER A 1 101 ? -10.109 1.436 -1.919 1 98.94 101 SER A C 1
ATOM 772 O O . SER A 1 101 ? -10.852 1.306 -2.891 1 98.94 101 SER A O 1
ATOM 774 N N . GLY A 1 102 ? -8.836 1.757 -2.027 1 98.75 102 GLY A N 1
ATOM 775 C CA . GLY A 1 102 ? -8.219 1.792 -3.344 1 98.75 102 GLY A CA 1
ATOM 776 C C . GLY A 1 102 ? -8.25 0.452 -4.055 1 98.75 102 GLY A C 1
ATOM 777 O O . GLY A 1 102 ? -8.648 0.372 -5.223 1 98.75 102 GLY A O 1
ATOM 778 N N . TYR A 1 103 ? -7.871 -0.569 -3.35 1 98.44 103 TYR A N 1
ATOM 779 C CA . TYR A 1 103 ? -7.934 -1.92 -3.895 1 98.44 103 TYR A CA 1
ATOM 780 C C . TYR A 1 103 ? -9.352 -2.273 -4.32 1 98.44 103 TYR A C 1
ATOM 782 O O . TYR A 1 103 ? -9.562 -2.822 -5.406 1 98.44 103 TYR A O 1
ATOM 790 N N . ALA A 1 104 ? -10.281 -1.974 -3.463 1 98.69 104 ALA A N 1
ATOM 791 C CA . ALA A 1 104 ? -11.68 -2.283 -3.736 1 98.69 104 ALA A CA 1
ATOM 792 C C . ALA A 1 104 ? -12.164 -1.578 -5 1 98.69 104 ALA A C 1
ATOM 794 O O . ALA A 1 104 ? -12.883 -2.166 -5.812 1 98.69 104 ALA A O 1
ATOM 795 N N . THR A 1 105 ? -11.766 -0.325 -5.121 1 98.75 105 THR A N 1
ATOM 796 C CA . THR A 1 105 ? -12.156 0.467 -6.281 1 98.75 105 THR A CA 1
ATOM 797 C C . THR A 1 105 ? -11.695 -0.2 -7.574 1 98.75 105 THR A C 1
ATOM 799 O O . THR A 1 105 ? -12.5 -0.414 -8.484 1 98.75 105 THR A O 1
ATOM 802 N N . ARG A 1 106 ? -10.453 -0.547 -7.613 1 97.94 106 ARG A N 1
ATOM 803 C CA . ARG A 1 106 ? -9.891 -1.153 -8.82 1 97.94 106 ARG A CA 1
ATOM 804 C C . ARG A 1 106 ? -10.477 -2.541 -9.055 1 97.94 106 ARG A C 1
ATOM 806 O O . ARG A 1 106 ? -10.797 -2.9 -10.188 1 97.94 106 ARG A O 1
ATOM 813 N N . ALA A 1 107 ? -10.555 -3.309 -8.016 1 97.5 107 ALA A N 1
ATOM 814 C CA . ALA A 1 107 ? -11.133 -4.645 -8.125 1 97.5 107 ALA A CA 1
ATOM 815 C C . ALA A 1 107 ? -12.562 -4.578 -8.672 1 97.5 107 ALA A C 1
ATOM 817 O O . ALA A 1 107 ? -12.945 -5.395 -9.508 1 97.5 107 ALA A O 1
ATOM 818 N N . HIS A 1 108 ? -13.297 -3.641 -8.203 1 97.62 108 HIS A N 1
ATOM 819 C CA . HIS A 1 108 ? -14.672 -3.455 -8.664 1 97.62 108 HIS A CA 1
ATOM 820 C C . HIS A 1 108 ? -14.711 -3.135 -10.156 1 97.62 108 HIS A C 1
ATOM 822 O O . HIS A 1 108 ? -15.531 -3.682 -10.891 1 97.62 108 HIS A O 1
ATOM 828 N N . GLN A 1 109 ? -13.875 -2.305 -10.586 1 97.19 109 GLN A N 1
ATOM 829 C CA . GLN A 1 109 ? -13.789 -1.944 -11.992 1 97.19 109 GLN A CA 1
ATOM 830 C C . GLN A 1 109 ? -13.477 -3.164 -12.859 1 97.19 109 GLN A C 1
ATOM 832 O O . GLN A 1 109 ? -14.086 -3.355 -13.914 1 97.19 109 GLN A O 1
ATOM 837 N N . ILE A 1 110 ? -12.562 -3.941 -12.406 1 96.38 110 ILE A N 1
ATOM 838 C CA . ILE A 1 110 ? -12.148 -5.137 -13.133 1 96.38 110 ILE A CA 1
ATOM 839 C C . ILE A 1 110 ? -13.297 -6.148 -13.156 1 96.38 110 ILE A C 1
ATOM 841 O O . ILE A 1 110 ? -13.562 -6.773 -14.18 1 96.38 110 ILE A O 1
ATOM 845 N N . GLN A 1 111 ? -13.93 -6.301 -12.039 1 95.5 111 GLN A N 1
ATOM 846 C CA . GLN A 1 111 ? -15.062 -7.215 -11.945 1 95.5 111 GLN A CA 1
ATOM 847 C C . GLN A 1 111 ? -16.172 -6.816 -12.914 1 95.5 111 GLN A C 1
ATOM 849 O O . GLN A 1 111 ? -16.812 -7.676 -13.523 1 95.5 111 GLN A O 1
ATOM 854 N N . LEU A 1 112 ? -16.469 -5.562 -13.031 1 95.5 112 LEU A N 1
ATOM 855 C CA . LEU A 1 112 ? -17.469 -5.07 -13.961 1 95.5 112 LEU A CA 1
ATOM 856 C C . LEU A 1 112 ? -17.141 -5.473 -15.398 1 95.5 112 LEU A C 1
ATOM 858 O O . LEU A 1 112 ? -18.031 -5.855 -16.156 1 95.5 112 LEU A O 1
ATOM 862 N N . LEU A 1 113 ? -15.914 -5.4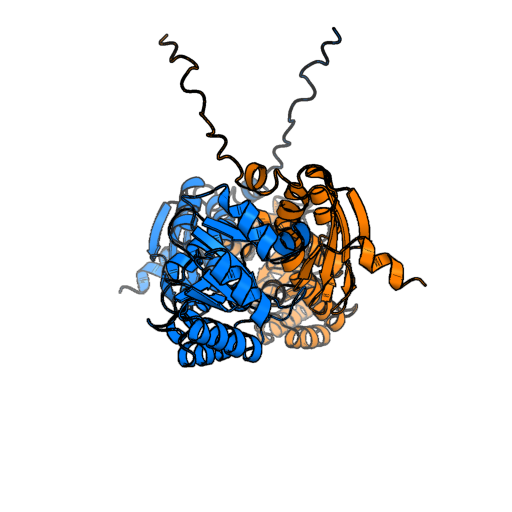14 -15.719 1 94.62 113 LEU A N 1
ATOM 863 C CA . LEU A 1 113 ? -15.461 -5.773 -17.062 1 94.62 113 LEU A CA 1
ATOM 864 C C . LEU A 1 113 ? -15.57 -7.277 -17.281 1 94.62 113 LEU A C 1
ATOM 866 O O . LEU A 1 113 ? -15.891 -7.723 -18.391 1 94.62 113 LEU A O 1
ATOM 870 N N . ALA A 1 114 ? -15.266 -8.039 -16.266 1 94.31 114 ALA A N 1
ATOM 871 C CA . ALA A 1 114 ? -15.266 -9.492 -16.344 1 94.31 114 ALA A CA 1
ATOM 872 C C . ALA A 1 114 ? -16.672 -10.031 -16.531 1 94.31 114 ALA A C 1
ATOM 874 O O . ALA A 1 114 ? -16.875 -11.078 -17.156 1 94.31 114 ALA A O 1
ATOM 875 N N . GLY A 1 115 ? -17.641 -9.312 -16 1 90.94 115 GLY A N 1
ATOM 876 C CA . GLY A 1 115 ? -19.016 -9.805 -16.047 1 90.94 115 GLY A CA 1
ATOM 877 C C . GLY A 1 115 ? -19.219 -11.078 -15.25 1 90.94 115 GLY A C 1
ATOM 878 O O . GLY A 1 115 ? -18.594 -11.266 -14.203 1 90.94 115 GLY A O 1
ATOM 879 N N . THR A 1 116 ? -20.172 -11.898 -15.703 1 87.62 116 THR A N 1
ATOM 880 C CA . THR A 1 116 ? -20.516 -13.117 -14.969 1 87.62 116 THR A CA 1
ATOM 881 C C . THR A 1 116 ? -19.828 -14.328 -15.586 1 87.62 116 THR A C 1
ATOM 883 O O . THR A 1 116 ? -19.781 -15.406 -14.984 1 87.62 116 THR A O 1
ATOM 886 N N . GLU A 1 117 ? -19.203 -14.133 -16.688 1 88.56 117 GLU A N 1
ATOM 887 C CA . GLU A 1 117 ? -18.688 -15.258 -17.453 1 88.56 117 GLU A CA 1
ATOM 888 C C . GLU A 1 117 ? -17.266 -15.617 -17.016 1 88.56 117 GLU A C 1
ATOM 890 O O . GLU A 1 117 ? -16.844 -16.766 -17.125 1 88.56 117 GLU A O 1
ATOM 895 N N . LEU A 1 118 ? -16.562 -14.641 -16.641 1 93.94 118 LEU A N 1
ATOM 896 C CA . LEU A 1 118 ? -15.18 -14.82 -16.203 1 93.94 118 LEU A CA 1
ATOM 897 C C . LEU A 1 118 ? -15.039 -14.578 -14.711 1 93.94 118 LEU A C 1
ATOM 899 O O . LEU A 1 118 ? -15.367 -13.492 -14.219 1 93.94 118 LEU A O 1
ATOM 903 N N . LYS A 1 119 ? -14.641 -15.594 -14.016 1 94.56 119 LYS A N 1
A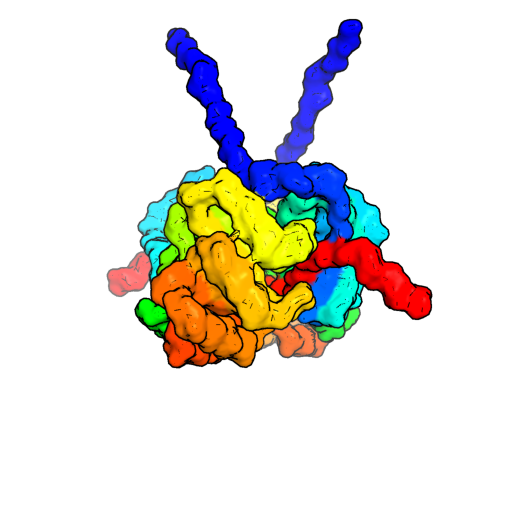TOM 904 C CA . LYS A 1 119 ? -14.336 -15.414 -12.602 1 94.56 119 LYS A CA 1
ATOM 905 C C . LYS A 1 119 ? -13.008 -14.688 -12.406 1 94.56 119 LYS A C 1
ATOM 907 O O . LYS A 1 119 ? -11.977 -15.125 -12.914 1 94.56 119 LYS A O 1
ATOM 912 N N . VAL A 1 120 ? -13.07 -13.586 -11.672 1 95.69 120 VAL A N 1
ATOM 913 C CA . VAL A 1 120 ? -11.844 -12.852 -11.375 1 95.69 120 VAL A CA 1
ATOM 914 C C . VAL A 1 120 ? -11.383 -13.164 -9.953 1 95.69 120 VAL A C 1
ATOM 916 O O . VAL A 1 120 ? -12.195 -13.188 -9.023 1 95.69 120 VAL A O 1
ATOM 919 N N . VAL A 1 121 ? -10.117 -13.43 -9.828 1 95.44 121 VAL A N 1
ATOM 920 C CA . VAL A 1 121 ? -9.508 -13.617 -8.516 1 95.44 121 VAL A CA 1
ATOM 921 C C . VAL A 1 121 ? -8.258 -12.75 -8.398 1 95.44 121 VAL A C 1
ATOM 923 O O . VAL A 1 121 ? -7.73 -12.273 -9.406 1 95.44 121 VAL A O 1
ATOM 926 N N . CYS A 1 122 ? -7.859 -12.516 -7.129 1 94.38 122 CYS A N 1
ATOM 927 C CA . CYS A 1 122 ? -6.648 -11.742 -6.902 1 94.38 122 CYS A CA 1
ATOM 928 C C . CYS A 1 122 ? -5.461 -12.648 -6.598 1 94.38 122 CYS A C 1
ATOM 930 O O . CYS A 1 122 ? -5.496 -13.422 -5.641 1 94.38 122 CYS A O 1
ATOM 932 N N . GLY A 1 123 ? -4.426 -12.523 -7.391 1 91.12 123 GLY A N 1
ATOM 933 C CA . GLY A 1 123 ? -3.221 -13.312 -7.207 1 91.12 123 GLY A CA 1
ATOM 934 C C . GLY A 1 123 ? -2.078 -12.531 -6.59 1 91.12 123 GLY A C 1
ATOM 935 O O . GLY A 1 123 ? -0.927 -12.969 -6.625 1 91.12 123 GLY A O 1
ATOM 936 N N . GLY A 1 124 ? -2.295 -11.398 -6.008 1 89.94 124 GLY A N 1
ATOM 937 C CA . GLY A 1 124 ? -1.232 -10.531 -5.531 1 89.94 124 GLY A CA 1
ATOM 938 C C . GLY A 1 124 ? -0.927 -10.711 -4.055 1 89.94 124 GLY A C 1
ATOM 939 O O . GLY A 1 124 ? -0.267 -9.867 -3.443 1 89.94 124 GLY A O 1
ATOM 940 N N . TRP A 1 125 ? -1.271 -11.82 -3.471 1 91.44 125 TRP A N 1
ATOM 941 C CA . TRP A 1 125 ? -1.179 -12.039 -2.031 1 91.44 125 TRP A CA 1
ATOM 942 C C . TRP A 1 125 ? 0.276 -12.031 -1.572 1 91.44 125 TRP A C 1
ATOM 944 O O . TRP A 1 125 ? 0.601 -11.453 -0.531 1 91.44 125 TRP A O 1
ATOM 954 N N . LYS A 1 126 ? 1.097 -12.609 -2.414 1 92.81 126 LYS A N 1
ATOM 955 C CA . LYS A 1 126 ? 2.5 -12.734 -2.031 1 92.81 126 LYS A CA 1
ATOM 956 C C .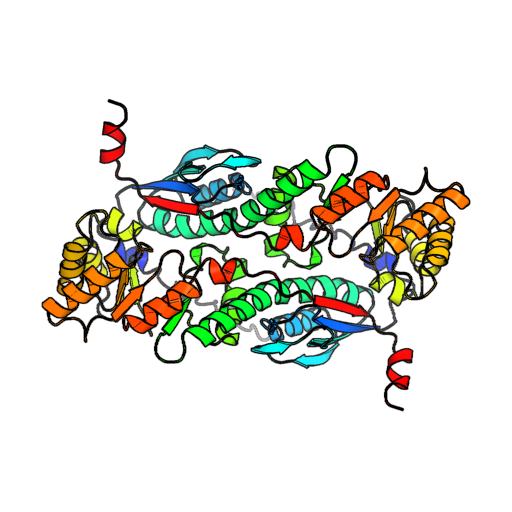 LYS A 1 126 ? 3.211 -11.391 -2.094 1 92.81 126 LYS A C 1
ATOM 958 O O . LYS A 1 126 ? 4.32 -11.242 -1.582 1 92.81 126 LYS A O 1
ATOM 963 N N . LYS A 1 127 ? 2.576 -10.477 -2.699 1 95.56 127 LYS A N 1
ATOM 964 C CA . LYS A 1 127 ? 3.201 -9.18 -2.918 1 95.56 127 LYS A CA 1
ATOM 965 C C . LYS A 1 127 ? 2.977 -8.258 -1.725 1 95.56 127 LYS A C 1
ATOM 967 O O . LYS A 1 127 ? 3.553 -7.164 -1.659 1 95.56 127 LYS A O 1
ATOM 972 N N . LEU A 1 128 ? 2.201 -8.68 -0.79 1 95.44 128 LEU A N 1
ATOM 973 C CA . LEU A 1 128 ? 1.867 -7.871 0.378 1 95.44 128 LEU A CA 1
ATOM 974 C C . LEU A 1 128 ? 2.369 -8.531 1.658 1 95.44 128 LEU A C 1
ATOM 976 O O . LEU A 1 128 ? 2.307 -9.758 1.796 1 95.44 128 LEU A O 1
ATOM 980 N N . PRO A 1 129 ? 2.826 -7.652 2.559 1 95.25 129 PRO A N 1
ATOM 981 C CA . PRO A 1 129 ? 3.119 -8.242 3.869 1 95.25 129 PRO A CA 1
ATOM 982 C C . PRO A 1 129 ? 1.867 -8.75 4.578 1 95.25 129 PRO A C 1
ATOM 984 O O . PRO A 1 129 ? 0.753 -8.328 4.258 1 95.25 129 PRO A O 1
ATOM 987 N N . GLN A 1 130 ? 2.121 -9.656 5.52 1 94.25 130 GLN A N 1
ATOM 988 C CA . GLN A 1 130 ? 1.042 -10.32 6.242 1 94.25 130 GLN A CA 1
ATOM 989 C C . GLN A 1 130 ? 0.077 -9.305 6.848 1 94.25 130 GLN A C 1
ATOM 991 O O . GLN A 1 130 ? -1.141 -9.492 6.805 1 94.25 130 GLN A O 1
ATOM 996 N N . ALA A 1 131 ? 0.623 -8.188 7.324 1 94.75 131 ALA A N 1
ATOM 997 C CA . ALA A 1 131 ? -0.171 -7.195 8.047 1 94.75 131 ALA A CA 1
ATOM 998 C C . ALA A 1 131 ? -1.193 -6.535 7.129 1 94.75 131 ALA A C 1
ATOM 1000 O O . ALA A 1 131 ? -2.201 -6 7.594 1 94.75 131 ALA A O 1
ATOM 1001 N N . ASN A 1 132 ? -1.02 -6.605 5.836 1 96.69 132 ASN A N 1
ATOM 1002 C CA . ASN A 1 132 ? -1.877 -5.891 4.895 1 96.69 132 ASN A CA 1
ATOM 1003 C C . ASN A 1 132 ? -2.912 -6.816 4.262 1 96.69 132 ASN A C 1
ATOM 1005 O O . ASN A 1 132 ? -3.846 -6.355 3.607 1 96.69 132 ASN A O 1
ATOM 1009 N N . LYS A 1 133 ? -2.812 -8.07 4.484 1 96.25 133 LYS A N 1
ATOM 1010 C CA . LYS A 1 133 ? -3.635 -9.062 3.793 1 96.25 133 LYS A CA 1
ATOM 1011 C C . LYS A 1 133 ? -5.09 -8.977 4.246 1 96.25 133 LYS A C 1
ATOM 1013 O O . LYS A 1 133 ? -6.008 -9.141 3.438 1 96.25 133 LYS A O 1
ATOM 1018 N N . PRO A 1 134 ? -5.359 -8.695 5.57 1 96.62 134 PRO A N 1
ATOM 1019 C CA . PRO A 1 134 ? -6.762 -8.523 5.953 1 96.62 134 PRO A CA 1
ATOM 1020 C C . PRO A 1 134 ? -7.441 -7.375 5.203 1 96.62 134 PRO A C 1
ATOM 1022 O O . PRO A 1 134 ? -8.609 -7.488 4.836 1 96.62 134 PRO A O 1
ATOM 1025 N N . GLY A 1 135 ? -6.738 -6.312 4.984 1 97.25 135 GLY A N 1
ATOM 1026 C CA . GLY A 1 135 ? -7.289 -5.207 4.219 1 97.25 135 GLY A CA 1
ATOM 1027 C C . GLY A 1 135 ? -7.598 -5.578 2.779 1 97.25 135 GLY A C 1
ATOM 1028 O O . GLY A 1 135 ? -8.633 -5.18 2.24 1 97.25 135 GLY A O 1
ATOM 1029 N N . LEU A 1 136 ? -6.684 -6.297 2.191 1 97.25 136 LEU A N 1
ATOM 1030 C CA . LEU A 1 136 ? -6.926 -6.77 0.833 1 97.25 136 LEU A CA 1
ATOM 1031 C C . LEU A 1 136 ? -8.148 -7.676 0.784 1 97.25 136 LEU A C 1
ATOM 1033 O O . LEU A 1 136 ? -8.977 -7.562 -0.124 1 97.25 136 LEU A O 1
ATOM 1037 N N . ARG A 1 137 ? -8.234 -8.594 1.752 1 96.88 137 ARG A N 1
ATOM 1038 C CA . ARG A 1 137 ? -9.383 -9.492 1.813 1 96.88 137 ARG A CA 1
ATOM 1039 C C . ARG A 1 137 ? -10.688 -8.711 1.885 1 96.88 137 ARG A C 1
ATOM 1041 O O . ARG A 1 137 ? -11.648 -9.016 1.174 1 96.88 137 ARG A O 1
ATOM 1048 N N . ALA A 1 138 ? -10.695 -7.711 2.725 1 97.56 138 ALA A N 1
ATOM 1049 C CA . ALA A 1 138 ? -11.883 -6.879 2.877 1 97.56 138 ALA A CA 1
ATOM 1050 C C . ALA A 1 138 ? -12.203 -6.141 1.581 1 97.56 138 ALA A C 1
ATOM 1052 O O . ALA A 1 138 ? -13.375 -6.016 1.204 1 97.56 138 ALA A O 1
ATOM 1053 N N . ALA A 1 139 ? -11.227 -5.676 0.926 1 98.25 139 ALA A N 1
ATOM 1054 C CA . ALA A 1 139 ? -11.398 -4.949 -0.331 1 98.25 139 ALA A CA 1
ATOM 1055 C C . ALA A 1 139 ? -12.008 -5.848 -1.404 1 98.25 139 ALA A C 1
ATOM 1057 O O . ALA A 1 139 ? -12.953 -5.445 -2.092 1 98.25 139 ALA A O 1
ATOM 1058 N N . LEU A 1 140 ? -11.445 -7.02 -1.502 1 97.38 140 LEU A N 1
ATOM 1059 C CA . LEU A 1 140 ? -11.914 -7.961 -2.512 1 97.38 140 LEU A CA 1
ATOM 1060 C C . LEU A 1 140 ? -13.359 -8.375 -2.234 1 97.38 140 LEU A C 1
ATOM 1062 O O . LEU A 1 140 ? -14.172 -8.461 -3.158 1 97.38 140 LEU A O 1
ATOM 1066 N N . LYS A 1 141 ? -13.609 -8.625 -0.984 1 96.19 141 LYS A N 1
ATOM 1067 C CA . LYS A 1 141 ? -14.984 -8.945 -0.597 1 96.19 141 LYS A CA 1
ATOM 1068 C C . LYS A 1 141 ? -15.938 -7.816 -0.964 1 96.19 141 LYS A C 1
ATOM 1070 O O . LYS A 1 141 ? -17.016 -8.055 -1.515 1 96.19 141 LYS A O 1
ATOM 1075 N N . ALA A 1 142 ? -15.562 -6.617 -0.715 1 97.38 142 ALA A N 1
ATOM 1076 C CA . ALA A 1 142 ? -16.375 -5.449 -1.022 1 97.38 142 ALA A CA 1
ATOM 1077 C C . ALA A 1 142 ? -16.641 -5.344 -2.523 1 97.38 142 ALA A C 1
ATOM 1079 O O . ALA A 1 142 ? -17.734 -4.953 -2.943 1 97.38 142 ALA A O 1
ATOM 1080 N N . ALA A 1 143 ? -15.672 -5.719 -3.295 1 96.75 143 ALA A N 1
ATOM 1081 C CA . ALA A 1 143 ? -15.734 -5.547 -4.742 1 96.75 143 ALA A CA 1
ATOM 1082 C C . ALA A 1 143 ? -16.391 -6.758 -5.41 1 96.75 143 ALA A C 1
ATOM 1084 O O . ALA A 1 143 ? -16.656 -6.742 -6.613 1 96.75 143 ALA A O 1
ATOM 1085 N N . GLY A 1 144 ? -16.578 -7.855 -4.684 1 92.62 144 GLY A N 1
ATOM 1086 C CA . GLY A 1 144 ? -17.125 -9.078 -5.25 1 92.62 144 GLY A CA 1
ATOM 1087 C C . GLY A 1 144 ? -16.109 -9.875 -6.039 1 92.62 144 GLY A C 1
ATOM 1088 O O . GLY A 1 144 ? -16.469 -10.555 -7.008 1 92.62 144 GLY A O 1
ATOM 1089 N N . VAL A 1 145 ? -14.922 -9.695 -5.73 1 90.44 145 VAL A N 1
ATOM 1090 C CA . VAL A 1 145 ? -13.836 -10.422 -6.375 1 90.44 145 VAL A CA 1
ATOM 1091 C C . VAL A 1 145 ? -13.398 -11.594 -5.496 1 90.44 145 VAL A C 1
ATOM 1093 O O . VAL A 1 145 ? -13.344 -11.469 -4.27 1 90.44 145 VAL A O 1
ATOM 1096 N N . GLY A 1 146 ? -13.102 -12.625 -6.113 1 83.31 146 GLY A N 1
ATOM 1097 C CA . GLY A 1 146 ? -12.719 -13.82 -5.387 1 83.31 146 GLY A CA 1
ATOM 1098 C C . GLY A 1 146 ? -11.32 -13.75 -4.805 1 83.31 146 GLY A C 1
ATOM 1099 O O . GLY A 1 146 ? -10.461 -13.047 -5.332 1 83.31 146 GLY A O 1
ATOM 1100 N N . MET A 1 147 ? -11.188 -14.477 -3.762 1 78.38 147 MET A N 1
ATOM 1101 C CA . MET A 1 147 ? -9.891 -14.594 -3.102 1 78.38 147 MET A CA 1
ATOM 1102 C C . MET A 1 147 ? -9.164 -15.852 -3.545 1 78.38 147 MET A C 1
ATOM 1104 O O . MET A 1 147 ? -7.93 -15.914 -3.49 1 78.38 147 MET A O 1
ATOM 1108 N N . ARG A 1 148 ? -10.039 -16.75 -3.986 1 75.62 148 ARG A N 1
ATOM 1109 C CA . ARG A 1 148 ? -9.492 -18.078 -4.273 1 75.62 148 ARG A CA 1
ATOM 1110 C C . ARG A 1 148 ? -9.922 -18.562 -5.652 1 75.62 148 ARG A C 1
ATOM 1112 O O . ARG A 1 148 ? -11.039 -18.266 -6.094 1 75.62 148 ARG A O 1
ATOM 1119 N N . MET A 1 149 ? -9.047 -19.359 -6.141 1 80.81 149 MET A N 1
ATOM 1120 C CA . MET A 1 149 ? -9.336 -19.938 -7.449 1 80.81 149 MET A CA 1
ATOM 1121 C C . MET A 1 149 ? -10.305 -21.109 -7.332 1 80.81 149 MET A C 1
ATOM 1123 O O . MET A 1 149 ? -11.07 -21.375 -8.258 1 80.81 149 MET A O 1
ATOM 1127 N N . VAL A 1 150 ? -10.227 -21.781 -6.195 1 82.69 150 VAL A N 1
ATOM 1128 C CA . VAL A 1 150 ? -11.047 -22.969 -6.012 1 82.69 150 VAL A CA 1
ATOM 1129 C C . VAL A 1 150 ? -11.719 -22.922 -4.641 1 82.69 150 VAL A C 1
ATOM 1131 O O . VAL A 1 150 ? -11.219 -22.266 -3.719 1 82.69 150 VAL A O 1
ATOM 1134 N N . GLU A 1 151 ? -12.867 -23.594 -4.641 1 82.88 151 GLU A N 1
ATOM 1135 C CA . GLU A 1 151 ? -13.578 -23.734 -3.373 1 82.88 151 GLU A CA 1
ATOM 1136 C C . GLU A 1 151 ? -13.062 -24.922 -2.57 1 82.88 151 GLU A C 1
ATOM 1138 O O . GLU A 1 151 ? -12.68 -25.938 -3.143 1 82.88 151 GLU A O 1
ATOM 1143 N N . GLY A 1 152 ? -12.914 -24.734 -1.282 1 83.06 152 GLY A N 1
ATOM 1144 C CA . GLY A 1 152 ? -12.453 -25.828 -0.432 1 83.06 152 GLY A CA 1
ATOM 1145 C C . GLY A 1 152 ? -10.945 -25.891 -0.307 1 83.06 152 GLY A C 1
ATOM 1146 O O . GLY A 1 152 ? -10.242 -24.953 -0.716 1 83.06 152 GLY A O 1
ATOM 1147 N N . PRO A 1 153 ? -10.484 -26.969 0.253 1 89.31 153 PRO A N 1
ATOM 1148 C CA . PRO A 1 153 ? -9.031 -27.125 0.404 1 89.31 153 PRO A CA 1
ATOM 1149 C C . PRO A 1 153 ? -8.328 -27.422 -0.92 1 89.31 153 PRO A C 1
ATOM 1151 O O . PRO A 1 153 ? -8.875 -28.125 -1.771 1 89.31 153 PRO A O 1
ATOM 1154 N N . PHE A 1 154 ? -7.227 -26.812 -1.052 1 91.62 154 PHE A N 1
ATOM 1155 C CA . PHE A 1 154 ? -6.523 -27.031 -2.307 1 91.62 154 PHE A CA 1
ATOM 1156 C C . PHE A 1 154 ? -5.012 -26.984 -2.096 1 91.62 154 PHE A C 1
ATOM 1158 O O . PHE A 1 154 ? -4.539 -26.484 -1.077 1 91.62 154 PHE A O 1
ATOM 1165 N N . VAL A 1 155 ? -4.305 -27.641 -3.004 1 94.94 155 VAL A N 1
ATOM 1166 C CA . VAL A 1 155 ? -2.855 -27.547 -3.145 1 94.94 155 VAL A CA 1
ATOM 1167 C C . VAL A 1 155 ? -2.506 -26.625 -4.316 1 94.94 155 VAL A C 1
ATOM 1169 O O . VAL A 1 155 ? -2.947 -26.859 -5.445 1 94.94 155 VAL A O 1
ATOM 1172 N N . TYR A 1 156 ? -1.844 -25.625 -3.959 1 94.81 156 TYR A N 1
ATOM 1173 C CA . TYR A 1 156 ? -1.403 -24.688 -4.988 1 94.81 156 TYR A CA 1
ATOM 1174 C C . TYR A 1 156 ? 0.057 -24.938 -5.352 1 94.81 156 TYR A C 1
ATOM 1176 O O . TYR A 1 156 ? 0.946 -24.781 -4.512 1 94.81 156 TYR A O 1
ATOM 1184 N N . ILE A 1 157 ? 0.268 -25.297 -6.586 1 96.88 157 ILE A N 1
ATOM 1185 C CA . ILE A 1 157 ? 1.609 -25.578 -7.082 1 96.88 157 ILE A CA 1
ATOM 1186 C C . ILE A 1 157 ? 2.064 -24.469 -8.023 1 96.88 157 ILE A C 1
ATOM 1188 O O . ILE A 1 157 ? 1.687 -24.453 -9.195 1 96.88 157 ILE A O 1
ATOM 1192 N N . ASP A 1 158 ? 2.895 -23.625 -7.461 1 95.81 158 ASP A N 1
ATOM 1193 C CA . ASP A 1 158 ? 3.35 -22.516 -8.305 1 95.81 158 ASP A CA 1
ATOM 1194 C C . ASP A 1 158 ? 4.625 -22.891 -9.055 1 95.81 158 ASP A C 1
ATOM 1196 O O . ASP A 1 158 ? 5.051 -24.047 -9.031 1 95.81 158 ASP A O 1
ATOM 1200 N N . LYS A 1 159 ? 5.191 -22.016 -9.789 1 95.62 159 LYS A N 1
ATOM 1201 C CA . LYS A 1 159 ? 6.336 -22.25 -10.672 1 95.62 159 LYS A CA 1
ATOM 1202 C C . LYS A 1 159 ? 7.539 -22.75 -9.883 1 95.62 159 LYS A C 1
ATOM 1204 O O . LYS A 1 159 ? 8.297 -23.594 -10.359 1 95.62 159 LYS A O 1
ATOM 1209 N N . ASN A 1 160 ? 7.707 -22.25 -8.703 1 97.19 160 ASN A N 1
ATOM 1210 C CA . ASN A 1 160 ? 8.859 -22.656 -7.918 1 97.19 160 ASN A CA 1
ATOM 1211 C C . ASN A 1 160 ? 8.703 -24.078 -7.391 1 97.19 160 ASN A C 1
ATOM 1213 O O . ASN A 1 160 ? 9.68 -24.828 -7.285 1 97.19 160 ASN A O 1
ATOM 1217 N N . TYR A 1 161 ? 7.461 -24.406 -7.012 1 97.19 161 TYR A N 1
ATOM 1218 C CA . TYR A 1 161 ? 7.195 -25.797 -6.645 1 97.19 161 TYR A CA 1
ATOM 1219 C C . TYR A 1 161 ? 7.508 -26.734 -7.801 1 97.19 161 TYR A C 1
ATOM 1221 O O . TYR A 1 161 ? 8.18 -27.75 -7.617 1 97.19 161 TYR A O 1
ATOM 1229 N N . VAL A 1 162 ? 7.043 -26.375 -8.977 1 97.25 162 VAL A N 1
ATOM 1230 C CA . VAL A 1 162 ? 7.305 -27.172 -10.164 1 97.25 162 VAL A CA 1
ATOM 1231 C C . VAL A 1 162 ? 8.812 -27.328 -10.359 1 97.25 162 VAL A C 1
ATOM 1233 O O . VAL A 1 162 ? 9.305 -28.438 -10.625 1 97.25 162 VAL A O 1
ATOM 1236 N N . ARG A 1 163 ? 9.547 -26.297 -10.188 1 96.56 163 ARG A N 1
ATOM 1237 C CA . ARG A 1 163 ? 11 -26.328 -10.328 1 96.56 163 ARG A CA 1
ATOM 1238 C C . ARG A 1 163 ? 11.641 -27.219 -9.281 1 96.56 163 ARG A C 1
ATOM 1240 O O . ARG A 1 163 ? 12.5 -28.047 -9.602 1 96.56 163 ARG A O 1
ATOM 1247 N N . MET A 1 164 ? 11.195 -27.094 -8.102 1 96.81 164 MET A N 1
ATOM 1248 C CA . MET A 1 164 ? 11.805 -27.859 -7.012 1 96.81 164 MET A CA 1
ATOM 1249 C C . MET A 1 164 ? 11.539 -29.359 -7.176 1 96.81 164 MET A C 1
ATOM 1251 O O . MET A 1 164 ? 12.422 -30.172 -6.91 1 96.81 164 MET A O 1
ATOM 1255 N N . PHE A 1 165 ? 10.359 -29.672 -7.652 1 96.5 165 PHE A N 1
ATOM 1256 C CA . PHE A 1 165 ? 10.031 -31.078 -7.863 1 96.5 165 PHE A CA 1
ATOM 1257 C C . PHE A 1 165 ? 10.656 -31.594 -9.148 1 96.5 165 PHE A C 1
ATOM 1259 O O . PHE A 1 165 ? 10.789 -32.812 -9.336 1 96.5 165 PHE A O 1
ATOM 1266 N N . GLY A 1 166 ? 10.992 -30.688 -10.055 1 95.19 166 GLY A N 1
ATOM 1267 C CA . GLY A 1 166 ? 11.617 -31.062 -11.305 1 95.19 166 GLY A CA 1
ATOM 1268 C C . GLY A 1 166 ? 10.625 -31.281 -12.43 1 95.19 166 GLY A C 1
ATOM 1269 O O . GLY A 1 166 ? 10.891 -32.031 -13.375 1 95.19 166 GLY A O 1
ATOM 1270 N N . GLY A 1 167 ? 9.43 -30.719 -12.258 1 96.38 167 GLY A N 1
ATOM 1271 C CA . GLY A 1 167 ? 8.477 -30.812 -13.352 1 96.38 167 GLY A CA 1
ATOM 1272 C C . GLY A 1 167 ? 7.039 -30.922 -12.875 1 96.38 167 GLY A C 1
ATOM 1273 O O . GLY A 1 167 ? 6.789 -31.156 -11.695 1 96.38 167 GLY A O 1
ATOM 1274 N N . VAL A 1 168 ? 6.168 -30.781 -13.883 1 98 168 VAL A N 1
ATOM 1275 C CA . VAL A 1 168 ? 4.734 -30.797 -13.625 1 98 168 VAL A CA 1
ATOM 1276 C C . VAL A 1 168 ? 4.301 -32.156 -13.133 1 98 168 VAL A C 1
ATOM 1278 O O . VAL A 1 168 ? 3.59 -32.281 -12.133 1 98 168 VAL A O 1
ATOM 1281 N N . ARG A 1 169 ? 4.789 -33.219 -13.758 1 97.69 169 ARG A N 1
ATOM 1282 C CA . ARG A 1 169 ? 4.402 -34.594 -13.406 1 97.69 169 ARG A CA 1
ATOM 1283 C C . ARG A 1 169 ? 4.77 -34.906 -11.969 1 97.69 169 ARG A C 1
ATOM 1285 O O . ARG A 1 169 ? 3.936 -35.375 -11.195 1 97.69 169 ARG A O 1
ATOM 1292 N N . LYS A 1 170 ? 5.98 -34.625 -11.617 1 97.31 170 LYS A N 1
ATOM 1293 C CA . LYS A 1 170 ? 6.473 -34.969 -10.281 1 97.31 170 LYS A CA 1
ATOM 1294 C C . LYS A 1 170 ? 5.754 -34.125 -9.219 1 97.31 170 LYS A C 1
ATOM 1296 O O . LYS A 1 170 ? 5.484 -34.625 -8.125 1 97.31 170 LYS A O 1
ATOM 1301 N N . ALA A 1 171 ? 5.469 -32.875 -9.523 1 97.62 171 ALA A N 1
ATOM 1302 C CA . ALA A 1 171 ? 4.738 -32 -8.602 1 97.62 171 ALA A CA 1
ATOM 1303 C C . ALA A 1 171 ? 3.34 -32.562 -8.336 1 97.62 171 ALA A C 1
ATOM 1305 O O . ALA A 1 171 ? 2.881 -32.562 -7.188 1 97.62 171 ALA A O 1
ATOM 1306 N N . LEU A 1 172 ? 2.711 -32.969 -9.375 1 98 172 LEU A N 1
ATOM 1307 C CA . LEU A 1 172 ? 1.359 -33.5 -9.227 1 98 172 LEU A CA 1
ATOM 1308 C C . LEU A 1 172 ? 1.373 -34.844 -8.492 1 98 172 LEU A C 1
ATOM 1310 O O . LEU A 1 172 ? 0.441 -35.156 -7.75 1 98 172 LEU A O 1
ATOM 1314 N N . GLU A 1 173 ? 2.412 -35.625 -8.695 1 97.62 173 GLU A N 1
ATOM 1315 C CA . GLU A 1 173 ? 2.562 -36.875 -7.934 1 97.62 173 GLU A CA 1
ATOM 1316 C C . GLU A 1 173 ? 2.633 -36.594 -6.438 1 97.62 173 GLU A C 1
ATOM 1318 O O . GLU A 1 173 ? 2.006 -37.281 -5.641 1 97.62 173 GLU A O 1
ATOM 1323 N N . ALA A 1 174 ? 3.342 -35.594 -6.102 1 97 174 ALA A N 1
ATOM 1324 C CA . ALA A 1 174 ? 3.455 -35.219 -4.699 1 97 174 ALA A CA 1
ATOM 1325 C C . ALA A 1 174 ? 2.107 -34.75 -4.145 1 97 174 ALA A C 1
ATOM 1327 O O . ALA A 1 174 ? 1.795 -35 -2.977 1 97 174 ALA A O 1
ATOM 1328 N N . ALA A 1 175 ? 1.301 -34.125 -4.961 1 96.88 175 ALA A N 1
ATOM 1329 C CA . ALA A 1 175 ? 0.012 -33.562 -4.539 1 96.88 175 ALA A CA 1
ATOM 1330 C C . ALA A 1 175 ? -0.99 -34.688 -4.262 1 96.88 175 ALA A C 1
ATOM 1332 O O . ALA A 1 175 ? -2.002 -34.469 -3.592 1 96.88 175 ALA A O 1
ATOM 1333 N N . LYS A 1 176 ? -0.719 -35.875 -4.727 1 95.88 176 LYS A N 1
ATOM 1334 C CA . LYS A 1 176 ? -1.617 -37 -4.527 1 95.88 176 LYS A CA 1
ATOM 1335 C C . LYS A 1 176 ? -1.707 -37.375 -3.053 1 95.88 176 LYS A C 1
ATOM 1337 O O . LYS A 1 176 ? -2.619 -38.094 -2.646 1 95.88 176 LYS A O 1
ATOM 1342 N N . GLN A 1 177 ? -0.768 -36.875 -2.332 1 94.69 177 GLN A N 1
ATOM 1343 C CA . GLN A 1 177 ? -0.791 -37.094 -0.894 1 94.69 177 GLN A CA 1
ATOM 1344 C C . GLN A 1 177 ? -1.989 -36.438 -0.241 1 94.69 177 GLN A C 1
ATOM 1346 O O . GLN A 1 177 ? -2.307 -36.688 0.92 1 94.69 177 GLN A O 1
ATOM 1351 N N . PHE A 1 178 ? -2.699 -35.562 -1.063 1 94.38 178 PHE A N 1
ATOM 1352 C CA . PHE A 1 178 ? -3.896 -34.875 -0.601 1 94.38 178 PHE A CA 1
ATOM 1353 C C . PHE A 1 178 ? -5.094 -35.219 -1.475 1 94.38 178 PHE A C 1
ATOM 1355 O O . PHE A 1 178 ? -5.637 -34.375 -2.172 1 94.38 178 PHE A O 1
ATOM 1362 N N . PRO A 1 179 ? -5.645 -36.406 -1.265 1 91.81 179 PRO A N 1
ATOM 1363 C CA . PRO A 1 179 ? -6.695 -36.844 -2.172 1 91.81 179 PRO A CA 1
ATOM 1364 C C . PRO A 1 179 ? -7.98 -36.031 -2.049 1 91.81 179 PRO A C 1
ATOM 1366 O O . PRO A 1 179 ? -8.773 -36 -2.994 1 91.81 179 PRO A O 1
ATOM 1369 N N . ASP A 1 180 ? -8.195 -35.406 -0.935 1 93.19 180 ASP A N 1
ATOM 1370 C CA . ASP A 1 180 ? -9.43 -34.656 -0.721 1 93.19 180 ASP A CA 1
ATOM 1371 C C . ASP A 1 180 ? -9.242 -33.188 -1.088 1 93.19 180 ASP A C 1
ATOM 1373 O O . ASP A 1 180 ? -10.156 -32.375 -0.904 1 93.19 180 ASP A O 1
ATOM 1377 N N . HIS A 1 181 ? -8.055 -32.844 -1.613 1 94.31 181 HIS A N 1
ATOM 1378 C CA . HIS A 1 181 ? -7.766 -31.453 -2.006 1 94.31 181 HIS A CA 1
ATOM 1379 C C . HIS A 1 181 ? -7.824 -31.297 -3.52 1 94.31 181 HIS A C 1
ATOM 1381 O O . HIS A 1 181 ? -7.402 -32.188 -4.262 1 94.31 181 HIS A O 1
ATOM 1387 N N . LYS A 1 182 ? -8.359 -30.172 -3.914 1 94.88 182 LYS A N 1
ATOM 1388 C CA . LYS A 1 182 ? -8.195 -29.797 -5.316 1 94.88 182 LYS A CA 1
ATOM 1389 C C . LYS A 1 182 ? -6.766 -29.359 -5.605 1 94.88 182 LYS A C 1
ATOM 1391 O O . LYS A 1 182 ? -6.055 -28.891 -4.707 1 94.88 182 LYS A O 1
ATOM 1396 N N . THR A 1 183 ? -6.398 -29.562 -6.848 1 96.69 183 THR A N 1
ATOM 1397 C CA . THR A 1 183 ? -5.035 -29.203 -7.215 1 96.69 183 THR A CA 1
ATOM 1398 C C . THR A 1 183 ? -5.035 -28.094 -8.266 1 96.69 183 THR A C 1
ATOM 1400 O O . THR A 1 183 ? -5.727 -28.203 -9.289 1 96.69 183 THR A O 1
ATOM 1403 N N . VAL A 1 184 ? -4.359 -27.016 -7.961 1 96.94 184 VAL A N 1
ATOM 1404 C CA . VAL A 1 184 ? -4.098 -25.922 -8.898 1 96.94 184 VAL A CA 1
ATOM 1405 C C . VAL A 1 184 ? -2.615 -25.906 -9.258 1 96.94 184 VAL A C 1
ATOM 1407 O O . VAL A 1 184 ? -1.757 -25.875 -8.375 1 96.94 184 VAL A O 1
ATOM 1410 N N . ILE A 1 185 ? -2.297 -25.906 -10.547 1 98 185 ILE A N 1
ATOM 1411 C CA . ILE A 1 185 ? -0.889 -25.953 -10.93 1 98 185 ILE A CA 1
ATOM 1412 C C . ILE A 1 185 ? -0.618 -24.891 -12.008 1 98 185 ILE A C 1
ATOM 1414 O O . ILE A 1 185 ? -1.423 -24.719 -12.922 1 98 185 ILE A O 1
ATOM 1418 N N . GLN A 1 186 ? 0.478 -24.25 -11.836 1 97.75 186 GLN A N 1
ATOM 1419 C CA . GLN A 1 186 ? 0.916 -23.266 -12.82 1 97.75 186 GLN A CA 1
ATOM 1420 C C . GLN A 1 186 ? 1.662 -23.922 -13.969 1 97.75 186 GLN A C 1
ATOM 1422 O O . GLN A 1 186 ? 2.48 -24.828 -13.75 1 97.75 186 GLN A O 1
ATOM 1427 N N . LEU A 1 187 ? 1.355 -23.469 -15.148 1 98.19 187 LEU A N 1
ATOM 1428 C CA . LEU A 1 187 ? 2.092 -23.844 -16.344 1 98.19 187 LEU A CA 1
ATOM 1429 C C . LEU A 1 187 ? 2.854 -22.641 -16.922 1 98.19 187 LEU A C 1
ATOM 1431 O O . LEU A 1 187 ? 2.275 -21.578 -17.125 1 98.19 187 LEU A O 1
ATOM 1435 N N . ARG A 1 188 ? 4.105 -22.859 -17.156 1 96.75 188 ARG A N 1
ATOM 1436 C CA . ARG A 1 188 ? 4.922 -21.781 -17.688 1 96.75 188 ARG A CA 1
ATOM 1437 C C . ARG A 1 188 ? 5.648 -22.219 -18.953 1 96.75 188 ARG A C 1
ATOM 1439 O O . ARG A 1 188 ? 6.172 -21.375 -19.688 1 96.75 188 ARG A O 1
ATOM 1446 N N . GLY A 1 189 ? 5.66 -23.453 -19.188 1 95.94 189 GLY A N 1
ATOM 1447 C CA . GLY A 1 189 ? 6.344 -23.969 -20.375 1 95.94 189 GLY A CA 1
ATOM 1448 C C . GLY A 1 189 ? 7.848 -23.797 -20.297 1 95.94 189 GLY A C 1
ATOM 1449 O O . GLY A 1 189 ? 8.5 -23.578 -21.328 1 95.94 189 GLY A O 1
ATOM 1450 N N . GLU A 1 190 ? 8.375 -23.828 -19.109 1 91.12 190 GLU A N 1
ATOM 1451 C CA . GLU A 1 190 ? 9.797 -23.547 -18.938 1 91.12 190 GLU A CA 1
ATOM 1452 C C . GLU A 1 190 ? 10.633 -24.812 -19.016 1 91.12 190 GLU A C 1
ATOM 1454 O O . GLU A 1 190 ? 11.703 -24.828 -19.625 1 91.12 190 GLU A O 1
ATOM 1459 N N . LEU A 1 191 ? 10.18 -25.859 -18.406 1 90.44 191 LEU A N 1
ATOM 1460 C CA . LEU A 1 191 ? 10.922 -27.109 -18.359 1 90.44 191 LEU A CA 1
ATOM 1461 C C . LEU A 1 191 ? 10.594 -27.984 -19.562 1 90.44 191 LEU A C 1
ATOM 1463 O O . LEU A 1 191 ? 11.43 -28.766 -20.016 1 90.44 191 LEU A O 1
ATOM 1467 N N . GLN A 1 192 ? 9.414 -27.859 -20.016 1 94.62 192 GLN A N 1
ATOM 1468 C CA . GLN A 1 192 ? 8.891 -28.5 -21.219 1 94.62 192 GLN A CA 1
ATOM 1469 C C . GLN A 1 192 ? 7.945 -27.578 -21.969 1 94.62 192 GLN A C 1
ATOM 1471 O O . GLN A 1 192 ? 7.461 -26.594 -21.406 1 94.62 192 GLN A O 1
ATOM 1476 N N . PRO A 1 193 ? 7.781 -27.859 -23.297 1 97.38 193 PRO A N 1
ATOM 1477 C CA . PRO A 1 193 ? 6.77 -27.062 -23.984 1 97.38 193 PRO A CA 1
ATOM 1478 C C . PRO A 1 193 ? 5.426 -27.062 -23.266 1 97.38 193 PRO A C 1
ATOM 1480 O O . PRO A 1 193 ? 5.027 -28.078 -22.688 1 97.38 193 PRO A O 1
ATOM 1483 N N . ILE A 1 194 ? 4.762 -25.984 -23.359 1 98.25 194 ILE A N 1
ATOM 1484 C CA . ILE A 1 194 ? 3.572 -25.766 -22.547 1 98.25 194 ILE A CA 1
ATOM 1485 C C . ILE A 1 194 ? 2.504 -26.797 -22.922 1 98.25 194 ILE A C 1
ATOM 1487 O O . ILE A 1 194 ? 1.732 -27.234 -22.062 1 98.25 194 ILE A O 1
ATOM 1491 N N . ALA A 1 195 ? 2.48 -27.266 -24.125 1 98.5 195 ALA A N 1
ATOM 1492 C CA . ALA A 1 195 ? 1.555 -28.312 -24.531 1 98.5 195 ALA A CA 1
ATOM 1493 C C . ALA A 1 195 ? 1.839 -29.609 -23.75 1 98.5 195 ALA A C 1
ATOM 1495 O O . ALA A 1 195 ? 0.912 -30.297 -23.328 1 98.5 195 ALA A O 1
ATOM 1496 N N . GLN A 1 196 ? 3.1 -29.891 -23.641 1 98.44 196 GLN A N 1
ATOM 1497 C CA . GLN A 1 196 ? 3.488 -31.094 -22.906 1 98.44 196 GLN A CA 1
ATOM 1498 C C . GLN A 1 196 ? 3.166 -30.969 -21.422 1 98.44 196 GLN A C 1
ATOM 1500 O O . GLN A 1 196 ? 2.713 -31.922 -20.797 1 98.44 196 GLN A O 1
ATOM 1505 N N . GLU A 1 197 ? 3.447 -29.812 -20.875 1 98.56 197 GLU A N 1
ATOM 1506 C CA . GLU A 1 197 ? 3.061 -29.578 -19.484 1 98.56 197 GLU A CA 1
ATOM 1507 C C . GLU A 1 197 ? 1.558 -29.75 -19.297 1 98.56 197 GLU A C 1
ATOM 1509 O O . GLU A 1 197 ? 1.114 -30.25 -18.266 1 98.56 197 GLU A O 1
ATOM 1514 N N . THR A 1 198 ? 0.806 -29.297 -20.281 1 98.62 198 THR A N 1
ATOM 1515 C CA . THR A 1 198 ? -0.646 -29.438 -20.234 1 98.62 198 THR A CA 1
ATOM 1516 C C . THR A 1 198 ? -1.046 -30.906 -20.203 1 98.62 198 THR A C 1
ATOM 1518 O O . THR A 1 198 ? -1.901 -31.312 -19.406 1 98.62 198 THR A O 1
ATOM 1521 N N . LYS A 1 199 ? -0.429 -31.719 -21.016 1 98.62 199 LYS A N 1
ATOM 1522 C CA . LYS A 1 199 ? -0.704 -33.156 -21.047 1 98.62 199 LYS A CA 1
ATOM 1523 C C . LYS A 1 199 ? -0.403 -33.781 -19.703 1 98.62 199 LYS A C 1
ATOM 1525 O O . LYS A 1 199 ? -1.173 -34.625 -19.219 1 98.62 199 LYS A O 1
ATOM 1530 N N . GLU A 1 200 ? 0.697 -33.375 -19.141 1 98.44 200 GLU A N 1
ATOM 1531 C CA . GLU A 1 200 ? 1.074 -33.906 -17.828 1 98.44 200 GLU A CA 1
ATOM 1532 C C . GLU A 1 200 ? 0.063 -33.5 -16.766 1 98.44 200 GLU A C 1
ATOM 1534 O O . GLU A 1 200 ? -0.247 -34.281 -15.867 1 98.44 200 GLU A O 1
ATOM 1539 N N . ALA A 1 201 ? -0.409 -32.312 -16.859 1 98.44 201 ALA A N 1
ATOM 1540 C CA . ALA A 1 201 ? -1.394 -31.812 -15.898 1 98.44 201 ALA A CA 1
ATOM 1541 C C . ALA A 1 201 ? -2.688 -32.625 -15.984 1 98.44 201 ALA A C 1
ATOM 1543 O O . ALA A 1 201 ? -3.287 -32.969 -14.961 1 98.44 201 ALA A O 1
ATOM 1544 N N . VAL A 1 202 ? -3.123 -32.906 -17.188 1 98.06 202 VAL A N 1
ATOM 1545 C CA . VAL A 1 202 ? -4.336 -33.688 -17.406 1 98.06 202 VAL A CA 1
ATOM 1546 C C . VAL A 1 202 ? -4.148 -35.094 -16.875 1 98.06 202 VAL A C 1
ATOM 1548 O O . VAL A 1 202 ? -5.012 -35.625 -16.156 1 98.06 202 VAL A O 1
ATOM 1551 N N . SER A 1 203 ? -2.998 -35.656 -17.203 1 97.62 203 SER A N 1
ATOM 1552 C CA . SER A 1 203 ? -2.688 -37 -16.734 1 97.62 203 SER A CA 1
ATOM 1553 C C . SER A 1 203 ? -2.643 -37.062 -15.219 1 97.62 203 SER A C 1
ATOM 1555 O O . SER A 1 203 ? -3.012 -38.094 -14.625 1 97.62 203 SER A O 1
ATOM 1557 N N . GLY A 1 204 ? -2.17 -36 -14.641 1 97.19 204 GLY A N 1
ATOM 1558 C CA . GLY A 1 204 ? -2.08 -35.938 -13.188 1 97.19 204 GLY A CA 1
ATOM 1559 C C . GLY A 1 204 ? -3.383 -35.5 -12.539 1 97.19 204 GLY A C 1
ATOM 1560 O O . GLY A 1 204 ? -3.455 -35.375 -11.312 1 97.19 204 GLY A O 1
ATOM 1561 N N . ARG A 1 205 ? -4.414 -35.219 -13.32 1 96.44 205 ARG A N 1
ATOM 1562 C CA . ARG A 1 205 ? -5.77 -34.906 -12.883 1 96.44 205 ARG A CA 1
ATOM 1563 C C . ARG A 1 205 ? -5.809 -33.594 -12.148 1 96.44 205 ARG A C 1
ATOM 1565 O O . ARG A 1 205 ? -6.457 -33.469 -11.102 1 96.44 205 ARG A O 1
ATOM 1572 N N . ALA A 1 206 ? -5.035 -32.656 -12.609 1 97.56 206 ALA A N 1
ATOM 1573 C CA . ALA A 1 206 ? -5.129 -31.312 -12.07 1 97.56 206 ALA A CA 1
ATOM 1574 C C . ALA A 1 206 ? -6.539 -30.75 -12.234 1 97.56 206 ALA A C 1
ATOM 1576 O O . ALA A 1 206 ? -7.18 -30.953 -13.266 1 97.56 206 ALA A O 1
ATOM 1577 N N . ASN A 1 207 ? -7.047 -30.094 -11.18 1 96.88 207 ASN A N 1
ATOM 1578 C CA . ASN A 1 207 ? -8.375 -29.5 -11.234 1 96.88 207 ASN A CA 1
ATOM 1579 C C . ASN A 1 207 ? -8.352 -28.172 -11.984 1 96.88 207 ASN A C 1
ATOM 1581 O O . ASN A 1 207 ? -9.289 -27.844 -12.711 1 96.88 207 ASN A O 1
ATOM 1585 N N . VAL A 1 208 ? -7.316 -27.391 -11.789 1 97.69 208 VAL A N 1
ATOM 1586 C CA . VAL A 1 208 ? -7.133 -26.094 -12.453 1 97.69 208 VAL A CA 1
ATOM 1587 C C . VAL A 1 208 ? -5.715 -26 -13.016 1 97.69 208 VAL A C 1
ATOM 1589 O O . VAL A 1 208 ? -4.742 -26.266 -12.312 1 97.69 208 VAL A O 1
ATOM 1592 N N . VAL A 1 209 ? -5.605 -25.688 -14.273 1 98.25 209 VAL A N 1
ATOM 1593 C CA . VAL A 1 209 ? -4.324 -25.312 -14.859 1 98.25 209 VAL A CA 1
ATOM 1594 C C . VAL A 1 209 ? -4.27 -23.797 -15.062 1 98.25 209 VAL A C 1
ATOM 1596 O O . VAL A 1 209 ? -5.191 -23.203 -15.633 1 98.25 209 VAL A O 1
ATOM 1599 N N . MET A 1 210 ? -3.248 -23.203 -14.531 1 97.94 210 MET A N 1
ATOM 1600 C CA . MET A 1 210 ? -3.08 -21.766 -14.656 1 97.94 210 MET A CA 1
ATOM 1601 C C . MET A 1 210 ? -1.93 -21.438 -15.602 1 97.94 210 MET A C 1
ATOM 1603 O O . MET A 1 210 ? -0.771 -21.734 -15.305 1 97.94 210 MET A O 1
ATOM 1607 N N . VAL A 1 211 ? -2.311 -20.844 -16.719 1 98.12 211 VAL A N 1
ATOM 1608 C CA . VAL A 1 211 ? -1.296 -20.344 -17.641 1 98.12 211 VAL A CA 1
ATOM 1609 C C . VAL A 1 211 ? -0.708 -19.047 -17.094 1 98.12 211 VAL A C 1
ATOM 1611 O O . VAL A 1 211 ? -1.306 -17.969 -17.25 1 98.12 211 VAL A O 1
ATOM 1614 N N . ASP A 1 212 ? 0.481 -19.141 -16.516 1 96.56 212 ASP A N 1
ATOM 1615 C CA . ASP A 1 212 ? 1.1 -17.984 -15.867 1 96.56 212 ASP A CA 1
ATOM 1616 C C . ASP A 1 212 ? 2.318 -17.5 -16.641 1 96.56 212 ASP A C 1
ATOM 1618 O O . ASP A 1 212 ? 3.436 -17.5 -16.125 1 96.56 212 ASP A O 1
ATOM 1622 N N . THR A 1 213 ? 2.018 -17.078 -17.891 1 96.31 213 THR A N 1
ATOM 1623 C CA . THR A 1 213 ? 3.07 -16.578 -18.766 1 96.31 213 THR A CA 1
ATOM 1624 C C . THR A 1 213 ? 2.775 -15.141 -19.219 1 96.31 213 THR A C 1
ATOM 1626 O O . THR A 1 213 ? 3.658 -14.453 -19.719 1 96.31 213 THR A O 1
ATOM 1629 N N . GLY A 1 214 ? 1.597 -14.805 -19.062 1 95.44 214 GLY A N 1
ATOM 1630 C CA . GLY A 1 214 ? 1.165 -13.508 -19.547 1 95.44 214 GLY A CA 1
ATOM 1631 C C . GLY A 1 214 ? 1.011 -13.461 -21.062 1 95.44 214 GLY A C 1
ATOM 1632 O O . GLY A 1 214 ? 0.684 -12.414 -21.625 1 95.44 214 GLY A O 1
ATOM 1633 N N . ASN A 1 215 ? 1.196 -14.562 -21.719 1 96.56 215 ASN A N 1
ATOM 1634 C CA . ASN A 1 215 ? 1.125 -14.648 -23.172 1 96.56 215 ASN A CA 1
ATOM 1635 C C . ASN A 1 215 ? -0.138 -15.375 -23.625 1 96.56 215 ASN A C 1
ATOM 1637 O O . ASN A 1 215 ? -0.289 -16.578 -23.391 1 96.56 215 ASN A O 1
ATOM 1641 N N . LEU A 1 216 ? -0.954 -14.734 -24.391 1 97.25 216 LEU A N 1
ATOM 1642 C CA . LEU A 1 216 ? -2.232 -15.281 -24.828 1 97.25 216 LEU A CA 1
ATOM 1643 C C . LEU A 1 216 ? -2.021 -16.438 -25.797 1 97.25 216 LEU A C 1
ATOM 1645 O O . LEU A 1 216 ? -2.861 -17.344 -25.891 1 97.25 216 LEU A O 1
ATOM 1649 N N . LYS A 1 217 ? -0.897 -16.422 -26.484 1 97.69 217 LYS A N 1
ATOM 1650 C CA . LYS A 1 217 ? -0.598 -17.547 -27.375 1 97.69 217 LYS A CA 1
ATOM 1651 C C . LYS A 1 217 ? -0.439 -18.844 -26.578 1 97.69 217 LYS A C 1
ATOM 1653 O O . LYS A 1 217 ? -0.866 -19.906 -27.031 1 97.69 217 LYS A O 1
ATOM 1658 N N . ASP A 1 218 ? 0.211 -18.734 -25.484 1 98.19 218 ASP A N 1
ATOM 1659 C CA . ASP A 1 218 ? 0.353 -19.891 -24.609 1 98.19 218 ASP A CA 1
ATOM 1660 C C . ASP A 1 218 ? -1.01 -20.391 -24.125 1 98.19 218 ASP A C 1
ATOM 1662 O O . ASP A 1 218 ? -1.241 -21.594 -24.031 1 98.19 218 ASP A O 1
ATOM 1666 N N . LEU A 1 219 ? -1.874 -19.438 -23.828 1 98.19 219 LEU A N 1
ATOM 1667 C CA . LEU A 1 219 ? -3.236 -19.781 -23.438 1 98.19 219 LEU A CA 1
ATOM 1668 C C . LEU A 1 219 ? -3.955 -20.547 -24.531 1 98.19 219 LEU A C 1
ATOM 1670 O O . LEU A 1 219 ? -4.613 -21.547 -24.281 1 98.19 219 LEU A O 1
ATOM 1674 N N . ASP A 1 220 ? -3.785 -20.094 -25.719 1 98.38 220 ASP A N 1
ATOM 1675 C CA . ASP A 1 220 ? -4.418 -20.75 -26.859 1 98.38 220 ASP A CA 1
ATOM 1676 C C . ASP A 1 220 ? -3.914 -22.188 -27.016 1 98.38 220 ASP A C 1
ATOM 1678 O O . ASP A 1 220 ? -4.695 -23.094 -27.297 1 98.38 220 ASP A O 1
ATOM 1682 N N . ILE A 1 221 ? -2.66 -22.391 -26.812 1 98.56 221 ILE A N 1
ATOM 1683 C CA . ILE A 1 221 ? -2.055 -23.703 -26.922 1 98.56 221 ILE A CA 1
ATOM 1684 C C . ILE A 1 221 ? -2.633 -24.625 -25.844 1 98.56 221 ILE A C 1
ATOM 1686 O O . ILE A 1 221 ? -2.984 -25.781 -26.125 1 98.56 221 ILE A O 1
ATOM 1690 N N . VAL A 1 222 ? -2.74 -24.109 -24.672 1 98.62 222 VAL A N 1
ATOM 1691 C CA . VAL A 1 222 ? -3.26 -24.906 -23.562 1 98.62 222 VAL A CA 1
ATOM 1692 C C . VAL A 1 222 ? -4.715 -25.281 -23.828 1 98.62 222 VAL A C 1
ATOM 1694 O O . VAL A 1 222 ? -5.094 -26.453 -23.688 1 98.62 222 VAL A O 1
ATOM 1697 N N . LEU A 1 223 ? -5.539 -24.312 -24.25 1 98.31 223 LEU A N 1
ATOM 1698 C CA . LEU A 1 223 ? -6.945 -24.562 -24.547 1 98.31 223 LEU A CA 1
ATOM 1699 C C . LEU A 1 223 ? -7.09 -25.594 -25.656 1 98.31 223 LEU A C 1
ATOM 1701 O O . LEU A 1 223 ? -7.898 -26.516 -25.547 1 98.31 223 LEU A O 1
ATOM 1705 N N . GLN A 1 224 ? -6.316 -25.469 -26.641 1 98.25 224 GLN A N 1
ATOM 1706 C CA . GLN A 1 224 ? -6.348 -26.422 -27.75 1 98.25 224 GLN A CA 1
ATOM 1707 C C . GLN A 1 224 ? -5.938 -27.812 -27.281 1 98.25 224 GLN A C 1
ATOM 1709 O O . GLN A 1 224 ? -6.562 -28.812 -27.656 1 98.25 224 GLN A O 1
ATOM 1714 N N . THR A 1 225 ? -4.867 -27.891 -26.531 1 98.56 225 THR A N 1
ATOM 1715 C CA . THR A 1 225 ? -4.383 -29.156 -26.016 1 98.56 225 THR A CA 1
ATOM 1716 C C . THR A 1 225 ? -5.449 -29.844 -25.172 1 98.56 225 THR A C 1
ATOM 1718 O O . THR A 1 225 ? -5.672 -31.047 -25.297 1 98.56 225 THR A O 1
ATOM 1721 N N . LEU A 1 226 ? -6.117 -29.109 -24.344 1 98.38 226 LEU A N 1
ATOM 1722 C CA . LEU A 1 226 ? -7.184 -29.656 -23.516 1 98.38 226 LEU A CA 1
ATOM 1723 C C . LEU A 1 226 ? -8.328 -30.188 -24.375 1 98.38 226 LEU A C 1
ATOM 1725 O O . LEU A 1 226 ? -8.891 -31.234 -24.094 1 98.38 226 LEU A O 1
ATOM 1729 N N . ASN A 1 227 ? -8.688 -29.422 -25.344 1 97.69 227 ASN A N 1
ATOM 1730 C CA . ASN A 1 227 ? -9.734 -29.844 -26.266 1 97.69 227 ASN A CA 1
ATOM 1731 C C . ASN A 1 227 ? -9.359 -31.141 -26.984 1 97.69 227 ASN A C 1
ATOM 1733 O O . ASN A 1 227 ? -10.172 -32.062 -27.062 1 97.69 227 ASN A O 1
ATOM 1737 N N . ASP A 1 228 ? -8.156 -31.172 -27.438 1 98.19 228 ASP A N 1
ATOM 1738 C CA . ASP A 1 228 ? -7.672 -32.344 -28.172 1 98.19 228 ASP A CA 1
ATOM 1739 C C . ASP A 1 228 ? -7.715 -33.594 -27.281 1 98.19 228 ASP A C 1
ATOM 1741 O O . ASP A 1 228 ? -7.957 -34.688 -27.766 1 98.19 228 ASP A O 1
ATOM 1745 N N . LEU A 1 229 ? -7.504 -33.406 -26.047 1 98 229 LEU A N 1
ATOM 1746 C CA . LEU A 1 229 ? -7.457 -34.5 -25.109 1 98 229 LEU A CA 1
ATOM 1747 C C . LEU A 1 229 ? -8.844 -34.812 -24.562 1 98 229 LEU A C 1
ATOM 1749 O O . LEU A 1 229 ? -9.016 -35.75 -23.781 1 98 229 LEU A O 1
ATOM 1753 N N . GLY A 1 230 ? -9.859 -34 -24.906 1 97.19 230 GLY A N 1
ATOM 1754 C CA . GLY A 1 230 ? -11.195 -34.156 -24.344 1 97.19 230 GLY A CA 1
ATOM 1755 C C . GLY A 1 230 ? -11.25 -33.844 -22.859 1 97.19 230 GLY A C 1
ATOM 1756 O O . GLY A 1 230 ? -12.055 -34.438 -22.125 1 97.19 230 GLY A O 1
ATOM 1757 N N . ALA A 1 231 ? -10.336 -33 -22.391 1 97.5 231 ALA A N 1
ATOM 1758 C CA . ALA A 1 231 ? -10.203 -32.781 -20.953 1 97.5 231 ALA A CA 1
ATOM 1759 C C . ALA A 1 231 ? -10.695 -31.375 -20.578 1 97.5 231 ALA A C 1
ATOM 1761 O O . ALA A 1 231 ? -10.688 -31.016 -19.391 1 97.5 231 ALA A O 1
ATOM 1762 N N . ARG A 1 232 ? -11.242 -30.562 -21.516 1 96.25 232 ARG A N 1
ATOM 1763 C CA . ARG A 1 232 ? -11.586 -29.156 -21.281 1 96.25 232 ARG A CA 1
ATOM 1764 C C . ARG A 1 232 ? -12.703 -29.031 -20.25 1 96.25 232 ARG A C 1
ATOM 1766 O O . ARG A 1 232 ? -12.695 -28.109 -19.438 1 96.25 232 ARG A O 1
ATOM 1773 N N . GLN A 1 233 ? -13.578 -29.953 -20.203 1 94.38 233 GLN A N 1
ATOM 1774 C CA . GLN A 1 233 ? -14.75 -29.859 -19.344 1 94.38 233 GLN A CA 1
ATOM 1775 C C . GLN A 1 233 ? -14.391 -30.219 -17.906 1 94.38 233 GLN A C 1
ATOM 1777 O O . GLN A 1 233 ? -15.039 -29.766 -16.953 1 94.38 233 GLN A O 1
ATOM 1782 N N . ARG A 1 234 ? -13.367 -30.953 -17.734 1 95.25 234 ARG A N 1
ATOM 1783 C CA . ARG A 1 234 ? -13.047 -31.422 -16.391 1 95.25 234 ARG A CA 1
ATOM 1784 C C . ARG A 1 234 ? -11.867 -30.641 -15.812 1 95.25 234 ARG A C 1
ATOM 1786 O O . ARG A 1 234 ? -11.508 -30.828 -14.648 1 95.25 234 ARG A O 1
ATOM 1793 N N . THR A 1 235 ? -11.203 -29.859 -16.609 1 96.81 235 THR A N 1
ATOM 1794 C CA . THR A 1 235 ? -10.07 -29.062 -16.156 1 96.81 235 THR A CA 1
ATOM 1795 C C . THR A 1 235 ? -10.367 -27.578 -16.328 1 96.81 235 THR A C 1
ATOM 1797 O O . THR A 1 235 ? -10.516 -27.094 -17.453 1 96.81 235 THR A O 1
ATOM 1800 N N . LYS A 1 236 ? -10.461 -26.859 -15.273 1 96.69 236 LYS A N 1
ATOM 1801 C CA . LYS A 1 236 ? -10.633 -25.422 -15.359 1 96.69 236 LYS A CA 1
ATOM 1802 C C . LYS A 1 236 ? -9.344 -24.734 -15.797 1 96.69 236 LYS A C 1
ATOM 1804 O O . LYS A 1 236 ? -8.25 -25.188 -15.461 1 96.69 236 LYS A O 1
ATOM 1809 N N . VAL A 1 237 ? -9.484 -23.625 -16.5 1 97.94 237 VAL A N 1
ATOM 1810 C CA . VAL A 1 237 ? -8.32 -22.906 -17.016 1 97.94 237 VAL A CA 1
ATOM 1811 C C . VAL A 1 237 ? -8.281 -21.5 -16.406 1 97.94 237 VAL A C 1
ATOM 1813 O O . VAL A 1 237 ? -9.273 -20.781 -16.422 1 97.94 237 VAL A O 1
ATOM 1816 N N . ALA A 1 238 ? -7.172 -21.203 -15.844 1 97.69 238 ALA A N 1
ATOM 1817 C CA . ALA A 1 238 ? -6.898 -19.875 -15.312 1 97.69 238 ALA A CA 1
ATOM 1818 C C . ALA A 1 238 ? -5.762 -19.203 -16.078 1 97.69 238 ALA A C 1
ATOM 1820 O O . ALA A 1 238 ? -4.934 -19.875 -16.688 1 97.69 238 ALA A O 1
ATOM 1821 N N . PHE A 1 239 ? -5.809 -17.875 -16.109 1 97.94 239 PHE A N 1
ATOM 1822 C CA . PHE A 1 239 ? -4.777 -17.109 -16.781 1 97.94 239 PHE A CA 1
ATOM 1823 C C . PHE A 1 239 ? -4.25 -16 -15.867 1 97.94 239 PHE A C 1
ATOM 1825 O O . PHE A 1 239 ? -5.023 -15.328 -15.18 1 97.94 239 PHE A O 1
ATOM 1832 N N . ALA A 1 240 ? -2.947 -15.938 -15.805 1 96.19 240 ALA A N 1
ATOM 1833 C CA . ALA A 1 240 ? -2.27 -14.922 -15.008 1 96.19 240 ALA A CA 1
ATOM 1834 C C . ALA A 1 240 ? -1.072 -14.344 -15.758 1 96.19 240 ALA A C 1
ATOM 1836 O O . ALA A 1 240 ? -0.762 -14.781 -16.875 1 96.19 240 ALA A O 1
ATOM 1837 N N . GLY A 1 241 ? -0.446 -13.352 -15.133 1 93.75 241 GLY A N 1
ATOM 1838 C CA . GLY A 1 241 ? 0.705 -12.68 -15.711 1 93.75 241 GLY A CA 1
ATOM 1839 C C . GLY A 1 241 ? 0.365 -11.328 -16.312 1 93.75 241 GLY A C 1
ATOM 1840 O O . GLY A 1 241 ? 0.132 -11.211 -17.516 1 93.75 241 GLY A O 1
ATOM 1841 N N . GLY A 1 242 ? 0.354 -10.344 -15.453 1 92.25 242 GLY A N 1
ATOM 1842 C CA . GLY A 1 242 ? 0.152 -8.984 -15.922 1 92.25 242 GLY A CA 1
ATOM 1843 C C . GLY A 1 242 ? -1.255 -8.727 -16.438 1 92.25 242 GLY A C 1
ATOM 1844 O O . GLY A 1 242 ? -1.451 -7.949 -17.375 1 92.25 242 GLY A O 1
ATOM 1845 N N . VAL A 1 243 ? -2.201 -9.414 -15.906 1 94.75 243 VAL A N 1
ATOM 1846 C CA . VAL A 1 243 ? -3.586 -9.266 -16.344 1 94.75 243 VAL A CA 1
ATOM 1847 C C . VAL A 1 243 ? -4.082 -7.859 -16.016 1 94.75 243 VAL A C 1
ATOM 1849 O O . VAL A 1 243 ? -3.953 -7.395 -14.883 1 94.75 243 VAL A O 1
ATOM 1852 N N . LYS A 1 244 ? -4.574 -7.16 -17.016 1 93.94 244 LYS A N 1
ATOM 1853 C CA . LYS A 1 244 ? -5.152 -5.824 -16.922 1 93.94 244 LYS A CA 1
ATOM 1854 C C . LYS A 1 244 ? -6.559 -5.785 -17.516 1 93.94 244 LYS A C 1
ATOM 1856 O O . LYS A 1 244 ? -7.117 -6.824 -17.859 1 93.94 244 LYS A O 1
ATOM 1861 N N . GLU A 1 245 ? -7.102 -4.641 -17.578 1 92.81 245 GLU A N 1
ATOM 1862 C CA . GLU A 1 245 ? -8.461 -4.473 -18.078 1 92.81 245 GLU A CA 1
ATOM 1863 C C . GLU A 1 245 ? -8.602 -4.988 -19.5 1 92.81 245 GLU A C 1
ATOM 1865 O O . GLU A 1 245 ? -9.547 -5.707 -19.828 1 92.81 245 GLU A O 1
ATOM 1870 N N . GLU A 1 246 ? -7.633 -4.648 -20.234 1 93.5 246 GLU A N 1
ATOM 1871 C CA . GLU A 1 246 ? -7.676 -5.078 -21.641 1 93.5 246 GLU A CA 1
ATOM 1872 C C . GLU A 1 246 ? -7.586 -6.598 -21.75 1 93.5 246 GLU A C 1
ATOM 1874 O O . GLU A 1 246 ? -8.227 -7.203 -22.609 1 93.5 246 GLU A O 1
ATOM 1879 N N . THR A 1 247 ? -6.801 -7.211 -20.938 1 95.94 247 THR A N 1
ATOM 1880 C CA . THR A 1 247 ? -6.637 -8.656 -20.938 1 95.94 247 THR A CA 1
ATOM 1881 C C . THR A 1 247 ? -7.941 -9.352 -20.562 1 95.94 247 THR A C 1
ATOM 1883 O O . THR A 1 247 ? -8.266 -10.414 -21.094 1 95.94 247 THR A O 1
ATOM 1886 N N . ILE A 1 248 ? -8.648 -8.727 -19.656 1 95.5 248 ILE A N 1
ATOM 1887 C CA . ILE A 1 248 ? -9.898 -9.305 -19.172 1 95.5 248 ILE A CA 1
ATOM 1888 C C . ILE A 1 248 ? -10.867 -9.5 -20.328 1 95.5 248 ILE A C 1
ATOM 1890 O O . ILE A 1 248 ? -11.5 -10.555 -20.438 1 95.5 248 ILE A O 1
ATOM 1894 N N . LEU A 1 249 ? -10.961 -8.57 -21.188 1 93.81 249 LEU A N 1
ATOM 1895 C CA . LEU A 1 249 ? -11.859 -8.656 -22.328 1 93.81 249 LEU A CA 1
ATOM 1896 C C . LEU A 1 249 ? -11.438 -9.789 -23.266 1 93.81 249 LEU A C 1
ATOM 1898 O O . LEU A 1 249 ? -12.289 -10.531 -23.766 1 93.81 249 LEU A O 1
ATOM 1902 N N . LEU A 1 250 ? -10.18 -9.945 -23.438 1 95.75 250 LEU A N 1
ATOM 1903 C CA . LEU A 1 250 ? -9.648 -10.984 -24.312 1 95.75 250 LEU A CA 1
ATOM 1904 C C . LEU A 1 250 ? -9.867 -12.367 -23.703 1 95.75 250 LEU A C 1
ATOM 1906 O O . LEU A 1 250 ? -10.086 -13.344 -24.422 1 95.75 250 LEU A O 1
ATOM 1910 N N . LEU A 1 251 ? -9.766 -12.438 -22.422 1 96.88 251 LEU A N 1
ATOM 1911 C CA . LEU A 1 251 ? -9.984 -13.703 -21.734 1 96.88 251 LEU A CA 1
ATOM 1912 C C . LEU A 1 251 ? -11.438 -14.148 -21.875 1 96.88 251 LEU A C 1
ATOM 1914 O O . LEU A 1 251 ? -11.711 -15.336 -22.047 1 96.88 251 LEU A O 1
ATOM 1918 N N . ARG A 1 252 ? -12.305 -13.25 -21.781 1 94.25 252 ARG A N 1
ATOM 1919 C CA . ARG A 1 252 ? -13.727 -13.555 -21.938 1 94.25 252 ARG A CA 1
ATOM 1920 C C . ARG A 1 252 ? -14.016 -14.172 -23.297 1 94.25 252 ARG A C 1
ATOM 1922 O O . ARG A 1 252 ? -14.766 -15.141 -23.406 1 94.25 252 ARG A O 1
ATOM 1929 N N . GLU A 1 253 ? -13.422 -13.641 -24.234 1 92.81 253 GLU A N 1
ATOM 1930 C CA . GLU A 1 253 ? -13.617 -14.109 -25.594 1 92.81 253 GLU A CA 1
ATOM 1931 C C . GLU A 1 253 ? -13.125 -15.547 -25.766 1 92.81 253 GLU A C 1
ATOM 1933 O O . GLU A 1 253 ? -13.656 -16.297 -26.578 1 92.81 253 GLU A O 1
ATOM 1938 N N . ARG A 1 254 ? -12.141 -15.906 -25.016 1 93.38 254 ARG A N 1
ATOM 1939 C CA . ARG A 1 254 ? -11.516 -17.219 -25.109 1 93.38 254 ARG A CA 1
ATOM 1940 C C . ARG A 1 254 ? -12.211 -18.234 -24.203 1 93.38 254 ARG A C 1
ATOM 1942 O O . ARG A 1 254 ? -11.82 -19.406 -24.156 1 93.38 254 ARG A O 1
ATOM 1949 N N . GLN A 1 255 ? -13.141 -17.875 -23.484 1 89.5 255 GLN A N 1
ATOM 1950 C CA . GLN A 1 255 ? -13.898 -18.719 -22.562 1 89.5 255 GLN A CA 1
ATOM 1951 C C . GLN A 1 255 ? -12.992 -19.312 -21.484 1 89.5 255 GLN A C 1
ATOM 1953 O O . GLN A 1 255 ? -13.062 -20.5 -21.203 1 89.5 255 GLN A O 1
ATOM 1958 N N . VAL A 1 256 ? -12.078 -18.547 -21.062 1 95 256 VAL A N 1
ATOM 1959 C CA . VAL A 1 256 ? -11.266 -18.891 -19.906 1 95 256 VAL A CA 1
ATOM 1960 C C . VAL A 1 256 ? -12.133 -18.875 -18.656 1 95 256 VAL A C 1
ATOM 1962 O O . VAL A 1 256 ? -13.094 -18.109 -18.562 1 95 256 VAL A O 1
ATOM 1965 N N . ASP A 1 257 ? -11.789 -19.703 -17.688 1 95.62 257 ASP A N 1
ATOM 1966 C CA . ASP A 1 257 ? -12.641 -19.844 -16.516 1 95.62 257 ASP A CA 1
ATOM 1967 C C . ASP A 1 257 ? -12.289 -18.797 -15.453 1 95.62 257 ASP A C 1
ATOM 1969 O O . ASP A 1 257 ? -13.172 -18.25 -14.797 1 95.62 257 ASP A O 1
ATOM 1973 N N . ILE A 1 258 ? -11.047 -18.562 -15.289 1 96.56 258 ILE A N 1
ATOM 1974 C CA . ILE A 1 258 ? -10.586 -17.734 -14.172 1 96.56 258 ILE A CA 1
ATOM 1975 C C . ILE A 1 258 ? -9.523 -16.75 -14.664 1 96.56 258 ILE A C 1
ATOM 1977 O O . ILE A 1 258 ? -8.57 -17.141 -15.336 1 96.56 258 ILE A O 1
ATOM 1981 N N . GLY A 1 259 ? -9.75 -15.477 -14.406 1 96.44 259 GLY A N 1
ATOM 1982 C CA . GLY A 1 259 ? -8.719 -14.461 -14.562 1 96.44 259 GLY A CA 1
ATOM 1983 C C . GLY A 1 259 ? -8.078 -14.055 -13.25 1 96.44 259 GLY A C 1
ATOM 1984 O O . GLY A 1 259 ? -8.758 -13.578 -12.344 1 96.44 259 GLY A O 1
ATOM 1985 N N . CYS A 1 260 ? -6.797 -14.273 -13.141 1 96 260 CYS A N 1
ATOM 1986 C CA . CYS A 1 260 ? -6.055 -13.945 -11.93 1 96 260 CYS A CA 1
ATOM 1987 C C . CYS A 1 260 ? -5.34 -12.609 -12.062 1 96 260 CYS A C 1
ATOM 1989 O O . CYS A 1 260 ? -4.375 -12.492 -12.82 1 96 260 CYS A O 1
ATOM 1991 N N . VAL A 1 261 ? -5.801 -11.617 -11.281 1 95.81 261 VAL A N 1
ATOM 1992 C CA . VAL A 1 261 ? -5.289 -10.25 -11.352 1 95.81 261 VAL A CA 1
ATOM 1993 C C . VAL A 1 261 ? -4.488 -9.93 -10.094 1 95.81 261 VAL A C 1
ATOM 1995 O O . VAL A 1 261 ? -4.945 -10.18 -8.977 1 95.81 261 VAL A O 1
ATOM 1998 N N . GLY A 1 262 ? -3.311 -9.383 -10.258 1 94.81 262 GLY A N 1
ATOM 1999 C CA . GLY A 1 262 ? -2.484 -9.039 -9.117 1 94.81 262 GLY A CA 1
ATOM 2000 C C . GLY A 1 262 ? -2.143 -7.559 -9.055 1 94.81 262 GLY A C 1
ATOM 2001 O O . GLY A 1 262 ? -2.867 -6.777 -8.438 1 94.81 262 GLY A O 1
ATOM 2002 N N . ALA A 1 263 ? -1.092 -7.18 -9.797 1 93.62 263 ALA A N 1
ATOM 2003 C CA . ALA A 1 263 ? -0.518 -5.836 -9.758 1 93.62 263 ALA A CA 1
ATOM 2004 C C . ALA A 1 263 ? -1.567 -4.781 -10.094 1 93.62 263 ALA A C 1
ATOM 2006 O O . ALA A 1 263 ? -1.549 -3.678 -9.539 1 93.62 263 ALA A O 1
ATOM 2007 N N . ALA A 1 264 ? -2.436 -5.078 -10.969 1 95.44 264 ALA A N 1
ATOM 2008 C CA . ALA A 1 264 ? -3.432 -4.098 -11.383 1 95.44 264 ALA A CA 1
ATOM 2009 C C . ALA A 1 264 ? -4.301 -3.662 -10.211 1 95.44 264 ALA A C 1
ATOM 2011 O O . ALA A 1 264 ? -4.719 -2.506 -10.133 1 95.44 264 ALA A O 1
ATOM 2012 N N . ILE A 1 265 ? -4.57 -4.582 -9.352 1 97.06 265 ILE A N 1
ATOM 2013 C CA . ILE A 1 265 ? -5.363 -4.262 -8.172 1 97.06 265 ILE A CA 1
ATOM 2014 C C . ILE A 1 265 ? -4.477 -3.598 -7.121 1 97.06 265 ILE A C 1
ATOM 2016 O O . ILE A 1 265 ? -4.84 -2.566 -6.551 1 97.06 265 ILE A O 1
ATOM 2020 N N . LEU A 1 266 ? -3.281 -4.133 -6.934 1 97.44 266 LEU A N 1
ATOM 2021 C CA . LEU A 1 266 ? -2.416 -3.709 -5.84 1 97.44 266 LEU A CA 1
ATOM 2022 C C . LEU A 1 266 ? -1.778 -2.357 -6.145 1 97.44 266 LEU A C 1
ATOM 2024 O O . LEU A 1 266 ? -1.319 -1.664 -5.23 1 97.44 266 LEU A O 1
ATOM 2028 N N . ASN A 1 267 ? -1.73 -1.985 -7.387 1 97.81 267 ASN A N 1
ATOM 2029 C CA . ASN A 1 267 ? -1.152 -0.702 -7.77 1 97.81 267 ASN A CA 1
ATOM 2030 C C . ASN A 1 267 ? -2.203 0.406 -7.781 1 97.81 267 ASN A C 1
ATOM 2032 O O . ASN A 1 267 ? -1.926 1.524 -8.219 1 97.81 267 ASN A O 1
ATOM 2036 N N . ALA A 1 268 ? -3.4 0.066 -7.355 1 97.88 268 ALA A N 1
ATOM 2037 C CA . ALA A 1 268 ? -4.438 1.09 -7.277 1 97.88 268 ALA A CA 1
ATOM 2038 C C . ALA A 1 268 ? -4.027 2.219 -6.336 1 97.88 268 ALA A C 1
ATOM 2040 O O . ALA A 1 268 ? -3.459 1.972 -5.273 1 97.88 268 ALA A O 1
ATOM 2041 N N . PRO A 1 269 ? -4.309 3.484 -6.738 1 97.81 269 PRO A N 1
ATOM 2042 C CA . PRO A 1 269 ? -4.086 4.574 -5.785 1 97.81 269 PRO A CA 1
ATOM 2043 C C . PRO A 1 269 ? -4.984 4.473 -4.555 1 97.81 269 PRO A C 1
ATOM 2045 O O . PRO A 1 269 ? -6.062 3.875 -4.617 1 97.81 269 PRO A O 1
ATOM 2048 N N . LEU A 1 270 ? -4.48 5.031 -3.479 1 98.12 270 LEU A N 1
ATOM 2049 C CA . LEU A 1 270 ? -5.32 5.168 -2.295 1 98.12 270 LEU A CA 1
ATOM 2050 C C . LEU A 1 270 ? -6.625 5.883 -2.637 1 98.12 270 LEU A C 1
ATOM 2052 O O . LEU A 1 270 ? -6.637 6.793 -3.471 1 98.12 270 LEU A O 1
ATOM 2056 N N . LEU A 1 271 ? -7.695 5.418 -2.014 1 98.62 271 LEU A N 1
ATOM 2057 C CA . LEU A 1 271 ? -8.859 6.301 -2.025 1 98.62 271 LEU A CA 1
ATOM 2058 C C . LEU A 1 271 ? -8.672 7.453 -1.044 1 98.62 271 LEU A C 1
ATOM 2060 O O . LEU A 1 271 ? -8.719 7.254 0.172 1 98.62 271 LEU A O 1
ATOM 2064 N N . ASP A 1 272 ? -8.508 8.586 -1.55 1 97.38 272 ASP A N 1
ATOM 2065 C CA . ASP A 1 272 ? -8.172 9.727 -0.714 1 97.38 272 ASP A CA 1
ATOM 2066 C C . ASP A 1 272 ? -9.344 10.125 0.18 1 97.38 272 ASP A C 1
ATOM 2068 O O . ASP A 1 272 ? -10.484 10.172 -0.274 1 97.38 272 ASP A O 1
ATOM 2072 N N . MET A 1 273 ? -9.031 10.328 1.412 1 98.31 273 MET A N 1
ATOM 2073 C CA . MET A 1 273 ? -9.977 10.742 2.445 1 98.31 273 MET A CA 1
ATOM 2074 C C . MET A 1 273 ? -9.328 11.734 3.408 1 98.31 273 MET A C 1
ATOM 2076 O O . MET A 1 273 ? -8.102 11.852 3.459 1 98.31 273 MET A O 1
ATOM 2080 N N . ARG A 1 274 ? -10.164 12.445 4.09 1 97.38 274 ARG A N 1
ATOM 2081 C CA . ARG A 1 274 ? -9.703 13.336 5.148 1 97.38 274 ARG A CA 1
ATOM 2082 C C . ARG A 1 274 ? -10.609 13.25 6.371 1 97.38 274 ARG A C 1
ATOM 2084 O O . ARG A 1 274 ? -11.734 12.758 6.285 1 97.38 274 ARG A O 1
ATOM 2091 N N . VAL A 1 275 ? -10.07 13.648 7.492 1 98.25 275 VAL A N 1
ATOM 2092 C CA . VAL A 1 275 ? -10.859 13.812 8.711 1 98.25 275 VAL A CA 1
ATOM 2093 C C . VAL A 1 275 ? -10.992 15.297 9.039 1 98.25 275 VAL A C 1
ATOM 2095 O O . VAL A 1 275 ? -10 16.031 9.055 1 98.25 275 VAL A O 1
ATOM 2098 N N . ASP A 1 276 ? -12.188 15.695 9.25 1 97.94 276 ASP A N 1
ATOM 2099 C CA . ASP A 1 276 ? -12.438 17.094 9.594 1 97.94 276 ASP A CA 1
ATOM 2100 C C . ASP A 1 276 ? -13.219 17.188 10.906 1 97.94 276 ASP A C 1
ATOM 2102 O O . ASP A 1 276 ? -14.305 16.609 11.031 1 97.94 276 ASP A O 1
ATOM 2106 N N . VAL A 1 277 ? -12.633 17.953 11.82 1 98.06 277 VAL A N 1
ATOM 2107 C CA . VAL A 1 277 ? -13.414 18.359 12.984 1 98.06 277 VAL A CA 1
ATOM 2108 C C . VAL A 1 277 ? -14.453 19.391 12.562 1 98.06 277 VAL A C 1
ATOM 2110 O O . VAL A 1 277 ? -14.141 20.344 11.844 1 98.06 277 VAL A O 1
ATOM 2113 N N . ILE A 1 278 ? -15.719 19.172 12.961 1 94.69 278 ILE A N 1
ATOM 2114 C CA . ILE A 1 278 ? -16.766 20.078 12.523 1 94.69 278 ILE A CA 1
ATOM 2115 C C . ILE A 1 278 ? -17.328 20.844 13.719 1 94.69 278 ILE A C 1
ATOM 2117 O O . ILE A 1 278 ? -17.25 20.375 14.852 1 94.69 278 ILE A O 1
ATOM 2121 N N . ASP A 1 279 ? -17.5 22.141 13.648 1 75.62 279 ASP A N 1
ATOM 2122 C CA . ASP A 1 279 ? -18.047 22.984 14.711 1 75.62 279 ASP A CA 1
ATOM 2123 C C . ASP A 1 279 ? -19.5 22.625 15 1 75.62 279 ASP A C 1
ATOM 2125 O O . ASP A 1 279 ? -20.25 22.266 14.086 1 75.62 279 ASP A O 1
ATOM 2129 N N . SER A 1 280 ? -19.766 22.047 16.109 1 56.66 280 SER A N 1
ATOM 2130 C CA . SER A 1 280 ? -21.156 21.844 16.516 1 56.66 280 SER A CA 1
ATOM 2131 C C . SER A 1 280 ? -22.047 22.984 16.078 1 56.66 280 SER A C 1
ATOM 2133 O O . SER A 1 280 ? -23.219 22.781 15.75 1 56.66 280 SER A O 1
ATOM 2135 N N . GLN A 1 281 ? -21.578 24.25 16.125 1 48.34 281 GLN A N 1
ATOM 2136 C CA . GLN A 1 281 ? -22.469 25.359 15.852 1 48.34 281 GLN A CA 1
ATOM 2137 C C . GLN A 1 281 ? -22.75 25.484 14.352 1 48.34 281 GLN A C 1
ATOM 2139 O O . GLN A 1 281 ? -23.766 26.047 13.945 1 48.34 281 GLN A O 1
ATOM 2144 N N . MET A 1 282 ? -21.953 25.062 13.508 1 42.03 282 MET A N 1
ATOM 2145 C CA . MET A 1 282 ? -22.188 25.156 12.07 1 42.03 282 MET A CA 1
ATOM 2146 C C . MET A 1 282 ? -23.156 24.062 11.609 1 42.03 282 MET A C 1
ATOM 2148 O O . MET A 1 282 ? -23.641 24.109 10.477 1 42.03 282 MET A O 1
ATOM 2152 N N . SER A 1 283 ? -23.234 22.953 12.156 1 39.72 283 SER A N 1
ATOM 2153 C CA . SER A 1 283 ? -24.203 21.953 11.719 1 39.72 283 SER A CA 1
ATOM 2154 C C . SER A 1 283 ? -25.625 22.438 11.914 1 39.72 283 SER A C 1
ATOM 2156 O O . SER A 1 283 ? -26.578 21.844 11.391 1 39.72 283 SER A O 1
ATOM 2158 N N . GLN A 1 284 ? -25.969 23.312 12.82 1 34.88 284 GLN A N 1
ATOM 2159 C CA . GLN A 1 284 ? -27.375 23.688 12.969 1 34.88 284 GLN A CA 1
ATOM 2160 C C . GLN A 1 284 ? -27.875 24.469 11.758 1 34.88 284 GLN A C 1
ATOM 2162 O O . GLN A 1 284 ? -29.078 24.609 11.555 1 34.88 284 GLN A O 1
ATOM 2167 N N . GLU A 1 285 ? -27.078 25.266 11.039 1 34.47 285 GLU A N 1
ATOM 2168 C CA . GLU A 1 285 ? -27.766 26.094 10.055 1 34.47 285 GLU A CA 1
ATOM 2169 C C . GLU A 1 285 ? -28.047 25.328 8.773 1 34.47 285 GLU A C 1
ATOM 2171 O O . GLU A 1 285 ? -28.703 25.844 7.867 1 34.47 285 GLU A O 1
ATOM 2176 N N . GLY A 1 286 ? -27.484 24.188 8.469 1 32.75 286 GLY A N 1
ATOM 2177 C CA . GLY A 1 286 ? -27.984 23.703 7.199 1 32.75 286 GLY A CA 1
ATOM 2178 C C . GLY A 1 286 ? -29.375 23.109 7.305 1 32.75 286 GLY A C 1
ATOM 2179 O O . GLY A 1 286 ? -29.969 22.688 6.301 1 32.75 286 GLY A O 1
ATOM 2180 N N . GLY A 1 287 ? -29.844 22.531 8.43 1 28.64 287 GLY A N 1
ATOM 2181 C CA . GLY A 1 287 ? -31.203 22.031 8.383 1 28.64 287 GLY A CA 1
ATOM 2182 C C . GLY A 1 287 ? -32.25 23.109 8.547 1 28.64 287 GLY A C 1
ATOM 2183 O O . GLY A 1 287 ? -33.438 22.828 8.617 1 28.64 287 GLY A O 1
ATOM 2184 N N . GLY A 1 288 ? -31.938 24.422 8.859 1 24.16 288 GLY A N 1
ATOM 2185 C CA . GLY A 1 288 ? -33.125 25.25 8.672 1 24.16 288 GLY A CA 1
ATOM 2186 C C . GLY A 1 288 ? -33.344 25.656 7.227 1 24.16 288 GLY A C 1
ATOM 2187 O O . GLY A 1 288 ? -32.406 25.641 6.418 1 24.16 288 GLY A O 1
ATOM 2188 N N . MET B 1 1 ? -13.898 -17.688 46.562 1 19.7 1 MET B N 1
ATOM 2189 C CA . MET B 1 1 ? -12.539 -17.844 46.031 1 19.7 1 MET B CA 1
ATOM 2190 C C . MET B 1 1 ? -12.531 -18.703 44.781 1 19.7 1 MET B C 1
ATOM 2192 O O . MET B 1 1 ? -12.227 -19.891 44.844 1 19.7 1 MET B O 1
ATOM 2196 N N . MET B 1 2 ? -13.492 -18.594 43.906 1 20.47 2 MET B N 1
ATOM 2197 C CA . MET B 1 2 ? -13.734 -19.656 42.938 1 20.47 2 MET B CA 1
ATOM 2198 C C . MET B 1 2 ? -12.586 -19.734 41.938 1 20.47 2 MET B C 1
ATOM 2200 O O . MET B 1 2 ? -12.25 -18.734 41.281 1 20.47 2 MET B O 1
ATOM 2204 N N . THR B 1 3 ? -11.594 -20.672 42.094 1 21.03 3 THR B N 1
ATOM 2205 C CA . THR B 1 3 ? -10.383 -20.953 41.344 1 21.03 3 THR B CA 1
ATOM 2206 C C . THR B 1 3 ? -10.727 -21.234 39.875 1 21.03 3 THR B C 1
ATOM 2208 O O . THR B 1 3 ? -11.375 -22.25 39.562 1 21.03 3 THR B O 1
ATOM 2211 N N . LEU B 1 4 ? -11.398 -20.344 39.125 1 24.78 4 LEU B N 1
ATOM 2212 C CA . LEU B 1 4 ? -11.648 -20.781 37.781 1 24.78 4 LEU B CA 1
ATOM 2213 C C . LEU B 1 4 ? -10.383 -21.344 37.125 1 24.78 4 LEU B C 1
ATOM 2215 O O . LEU B 1 4 ? -9.344 -20.672 37.125 1 24.78 4 LEU B O 1
ATOM 2219 N N . LYS B 1 5 ? -10.195 -22.672 37 1 26.42 5 LYS B N 1
ATOM 2220 C CA . LYS B 1 5 ? -9.125 -23.609 36.688 1 26.42 5 LYS B CA 1
ATOM 2221 C C . LYS B 1 5 ? -8.531 -23.328 35.312 1 26.42 5 LYS B C 1
ATOM 2223 O O . LYS B 1 5 ? -9.234 -22.891 34.406 1 26.42 5 LYS B O 1
ATOM 2228 N N . PRO B 1 6 ? -7.148 -23.375 35.094 1 28.64 6 PRO B N 1
ATOM 2229 C CA . PRO B 1 6 ? -6.168 -23.172 34 1 28.64 6 PRO B CA 1
ATOM 2230 C C . PRO B 1 6 ? -6.535 -23.906 32.719 1 28.64 6 PRO B C 1
ATOM 2232 O O . PRO B 1 6 ? -5.766 -23.875 31.766 1 28.64 6 PRO B O 1
ATOM 2235 N N . GLU B 1 7 ? -7.453 -24.875 32.656 1 29.28 7 GLU B N 1
ATOM 2236 C CA . GLU B 1 7 ? -7.539 -25.891 31.609 1 29.28 7 GLU B CA 1
ATOM 2237 C C . GLU B 1 7 ? -7.824 -25.25 30.266 1 29.28 7 GLU B C 1
ATOM 2239 O O . GLU B 1 7 ? -7.824 -25.938 29.234 1 29.28 7 GLU B O 1
ATOM 2244 N N . ASN B 1 8 ? -8.695 -24.328 30.219 1 28.84 8 ASN B N 1
ATOM 2245 C CA . ASN B 1 8 ? -9.156 -23.922 28.891 1 28.84 8 ASN B CA 1
ATOM 2246 C C . ASN B 1 8 ? -8.016 -23.359 28.047 1 28.84 8 ASN B C 1
ATOM 2248 O O . ASN B 1 8 ? -7.801 -22.156 28.016 1 28.84 8 ASN B O 1
ATOM 2252 N N . ARG B 1 9 ? -6.746 -23.859 28.172 1 28.95 9 ARG B N 1
ATOM 2253 C CA . ARG B 1 9 ? -5.539 -23.641 27.391 1 28.95 9 ARG B CA 1
ATOM 2254 C C . ARG B 1 9 ? -5.859 -23.609 25.891 1 28.95 9 ARG B C 1
ATOM 2256 O O . ARG B 1 9 ? -6.633 -24.438 25.406 1 28.95 9 ARG B O 1
ATOM 2263 N N . GLN B 1 10 ? -5.738 -22.438 25.203 1 29.52 10 GLN B N 1
ATOM 2264 C CA . GLN B 1 10 ? -5.855 -22.047 23.797 1 29.52 10 GLN B CA 1
ATOM 2265 C C . GLN B 1 10 ? -5.344 -23.156 22.875 1 29.52 10 GLN B C 1
ATOM 2267 O O . GLN B 1 10 ? -4.156 -23.484 22.891 1 29.52 10 GLN B O 1
ATOM 2272 N N . GLN B 1 11 ? -5.879 -24.344 22.719 1 30.69 11 GLN B N 1
ATOM 2273 C CA . GLN B 1 11 ? -5.707 -25.281 21.609 1 30.69 11 GLN B CA 1
ATOM 2274 C C . GLN B 1 11 ? -5.352 -24.547 20.312 1 30.69 11 GLN B C 1
ATOM 2276 O O . GLN B 1 11 ? -6.227 -23.969 19.672 1 30.69 11 GLN B O 1
ATOM 2281 N N . GLU B 1 12 ? -4.477 -23.656 20.266 1 33.28 12 GLU B N 1
ATOM 2282 C CA . GLU B 1 12 ? -3.836 -23.188 19.031 1 33.28 12 GLU B CA 1
ATOM 2283 C C . GLU B 1 12 ? -3.688 -24.328 18.031 1 33.28 12 GLU B C 1
ATOM 2285 O O . GLU B 1 12 ? -2.887 -25.25 18.234 1 33.28 12 GLU B O 1
ATOM 2290 N N . ARG B 1 13 ? -4.73 -24.938 17.562 1 33.66 13 ARG B N 1
ATOM 2291 C CA . ARG B 1 13 ? -4.727 -25.922 16.484 1 33.66 13 ARG B CA 1
ATOM 2292 C C . ARG B 1 13 ? -3.557 -25.688 15.531 1 33.66 13 ARG B C 1
ATOM 2294 O O . ARG B 1 13 ? -3.404 -24.578 14.992 1 33.66 13 ARG B O 1
ATOM 2301 N N . PHE B 1 14 ? -2.445 -26.234 15.75 1 37.72 14 PHE B N 1
ATOM 2302 C CA . PHE B 1 14 ? -1.364 -26.438 14.797 1 37.72 14 PHE B CA 1
ATOM 2303 C C . PHE B 1 14 ? -1.905 -26.516 13.367 1 37.72 14 PHE B C 1
ATOM 2305 O O . PHE B 1 14 ? -2.492 -27.531 12.977 1 37.72 14 PHE B O 1
ATOM 2312 N N . VAL B 1 15 ? -2.76 -25.719 12.906 1 44.38 15 VAL B N 1
ATOM 2313 C CA . VAL B 1 15 ? -3.111 -25.75 11.484 1 44.38 15 VAL B CA 1
ATOM 2314 C C . VAL B 1 15 ? -1.906 -26.203 10.664 1 44.38 15 VAL B C 1
ATOM 2316 O O . VAL B 1 15 ? -0.875 -25.531 10.641 1 44.38 15 VAL B O 1
ATOM 2319 N N . LEU B 1 16 ? -1.584 -27.484 10.586 1 58.94 16 LEU B N 1
ATOM 2320 C CA . LEU B 1 16 ? -0.568 -28.203 9.82 1 58.94 16 LEU B CA 1
ATOM 2321 C C . LEU B 1 16 ? -0.351 -27.547 8.461 1 58.94 16 LEU B C 1
ATOM 2323 O O . LEU B 1 16 ? -1.312 -27.266 7.742 1 58.94 16 LEU B O 1
ATOM 2327 N N . ASP B 1 17 ? 0.817 -26.891 8.258 1 83 17 ASP B N 1
ATOM 2328 C CA . ASP B 1 17 ? 1.286 -26.391 6.969 1 83 17 ASP B CA 1
ATOM 2329 C C . ASP B 1 17 ? 1.397 -27.516 5.949 1 83 17 ASP B C 1
ATOM 2331 O O . ASP B 1 17 ? 2.258 -28.391 6.074 1 83 17 ASP B O 1
ATOM 2335 N N . ILE B 1 18 ? 0.456 -27.594 5.059 1 88.88 18 ILE B N 1
ATOM 2336 C CA . ILE B 1 18 ? 0.374 -28.688 4.094 1 88.88 18 ILE B CA 1
ATOM 2337 C C . ILE B 1 18 ? 1.722 -28.859 3.398 1 88.88 18 ILE B C 1
ATOM 2339 O O . ILE B 1 18 ? 2.002 -29.922 2.832 1 88.88 18 ILE B O 1
ATOM 2343 N N . ARG B 1 19 ? 2.574 -28.031 3.496 1 89.62 19 ARG B N 1
ATOM 2344 C CA . ARG B 1 19 ? 3.85 -28.078 2.787 1 89.62 19 ARG B CA 1
ATOM 2345 C C . ARG B 1 19 ? 4.781 -29.125 3.396 1 89.62 19 ARG B C 1
ATOM 2347 O O . ARG B 1 19 ? 5.668 -29.641 2.715 1 89.62 19 ARG B O 1
ATOM 2354 N N . ASP B 1 20 ? 4.578 -29.312 4.668 1 91.62 20 ASP B N 1
ATOM 2355 C CA . ASP B 1 20 ? 5.371 -30.375 5.289 1 91.62 20 ASP B CA 1
ATOM 2356 C C . ASP B 1 20 ? 5.145 -31.703 4.594 1 91.62 20 ASP B C 1
ATOM 2358 O O . ASP B 1 20 ? 6.102 -32.438 4.281 1 91.62 20 ASP B O 1
ATOM 2362 N N . THR B 1 21 ? 3.889 -31.984 4.367 1 93.31 21 THR B N 1
ATOM 2363 C CA . THR B 1 21 ? 3.531 -33.219 3.699 1 93.31 21 THR B CA 1
ATOM 2364 C C . THR B 1 21 ? 3.83 -33.125 2.205 1 93.31 21 THR B C 1
ATOM 2366 O O . THR B 1 21 ? 4.398 -34.062 1.626 1 93.31 21 THR B O 1
ATOM 2369 N N . LEU B 1 22 ? 3.607 -32.062 1.578 1 95.44 22 LEU B N 1
ATOM 2370 C CA . LEU B 1 22 ? 3.777 -31.906 0.14 1 95.44 22 LEU B CA 1
ATOM 2371 C C . LEU B 1 22 ? 5.238 -32.094 -0.262 1 95.44 22 LEU B C 1
ATOM 2373 O O . LEU B 1 22 ? 5.535 -32.781 -1.243 1 95.44 22 LEU B O 1
ATOM 2377 N N . PHE B 1 23 ? 6.113 -31.578 0.605 1 96.19 23 PHE B N 1
ATOM 2378 C CA . PHE B 1 23 ? 7.527 -31.547 0.247 1 96.19 23 PHE B CA 1
ATOM 2379 C C . PHE B 1 23 ? 8.273 -32.688 0.915 1 96.19 23 PHE B C 1
ATOM 2381 O O . PHE B 1 23 ? 9.5 -32.719 0.966 1 96.19 23 PHE B O 1
ATOM 2388 N N . SER B 1 24 ? 7.602 -33.656 1.453 1 95.69 24 SER B N 1
ATOM 2389 C CA . SER B 1 24 ? 8.227 -34.75 2.211 1 95.69 24 SER B CA 1
ATOM 2390 C C . SER B 1 24 ? 9.266 -35.469 1.373 1 95.69 24 SER B C 1
ATOM 2392 O O . SER B 1 24 ? 10.328 -35.844 1.881 1 95.69 24 SER B O 1
ATOM 2394 N N . SER B 1 25 ? 9.047 -35.625 0.057 1 95 25 SER B N 1
ATOM 2395 C CA . SER B 1 25 ? 9.945 -36.375 -0.813 1 95 25 SER B CA 1
ATOM 2396 C C . SER B 1 25 ? 11.219 -35.594 -1.107 1 95 25 SER B C 1
ATOM 2398 O O . SER B 1 25 ? 12.203 -36.188 -1.587 1 95 25 SER B O 1
ATOM 2400 N N . ILE B 1 26 ? 11.227 -34.312 -0.849 1 95.75 26 ILE B N 1
ATOM 2401 C CA . ILE B 1 26 ? 12.406 -33.5 -1.126 1 95.75 26 ILE B CA 1
ATOM 2402 C C . ILE B 1 26 ? 12.797 -32.719 0.123 1 95.75 26 ILE B C 1
ATOM 2404 O O . ILE B 1 26 ? 13.375 -31.625 0.026 1 95.75 26 ILE B O 1
ATOM 2408 N N . GLU B 1 27 ? 12.406 -33.156 1.239 1 92.62 27 GLU B N 1
ATOM 2409 C CA . GLU B 1 27 ? 12.562 -32.438 2.498 1 92.62 27 GLU B CA 1
ATOM 2410 C C . GLU B 1 27 ? 14.039 -32.219 2.83 1 92.62 27 GLU B C 1
ATOM 2412 O O . GLU B 1 27 ? 14.391 -31.234 3.465 1 92.62 27 GLU B O 1
ATOM 2417 N N . ASN B 1 28 ? 14.93 -33.031 2.35 1 92.31 28 ASN B N 1
ATOM 2418 C CA . ASN B 1 28 ? 16.344 -32.938 2.697 1 92.31 28 ASN B CA 1
ATOM 2419 C C . ASN B 1 28 ? 17.141 -32.219 1.617 1 92.31 28 ASN B C 1
ATOM 2421 O O . ASN B 1 28 ? 18.359 -32.031 1.762 1 92.31 28 ASN B O 1
ATOM 2425 N N . ARG B 1 29 ? 16.531 -31.812 0.601 1 95.31 29 ARG B N 1
ATOM 2426 C CA . ARG B 1 29 ? 17.219 -31.109 -0.477 1 95.31 29 ARG B CA 1
ATOM 2427 C C . ARG B 1 29 ? 17.234 -29.594 -0.215 1 95.31 29 ARG B C 1
ATOM 2429 O O . ARG B 1 29 ? 16.312 -29.047 0.37 1 95.31 29 ARG B O 1
ATOM 2436 N N . LEU B 1 30 ? 18.391 -29.047 -0.621 1 97 30 LEU B N 1
ATOM 2437 C CA . LEU B 1 30 ? 18.516 -27.594 -0.569 1 97 30 LEU B CA 1
ATOM 2438 C C . LEU B 1 30 ? 18.328 -26.969 -1.952 1 97 30 LEU B C 1
ATOM 2440 O O . LEU B 1 30 ? 18.75 -27.547 -2.955 1 97 30 LEU B O 1
ATOM 2444 N N . PHE B 1 31 ? 17.688 -25.875 -1.938 1 97.81 31 PHE B N 1
ATOM 2445 C CA . PHE B 1 31 ? 17.453 -25.172 -3.186 1 97.81 31 PHE B CA 1
ATOM 2446 C C . PHE B 1 31 ? 17.953 -23.734 -3.094 1 97.81 31 PHE B C 1
ATOM 2448 O O . PHE B 1 31 ? 17.859 -23.109 -2.037 1 97.81 31 PHE B O 1
ATOM 2455 N N . THR B 1 32 ? 18.516 -23.234 -4.215 1 98.25 32 THR B N 1
ATOM 2456 C CA . THR B 1 32 ? 18.906 -21.844 -4.328 1 98.25 32 THR B CA 1
ATOM 2457 C C . THR B 1 32 ? 17.828 -21.031 -5.043 1 98.25 32 THR B C 1
ATOM 2459 O O . THR B 1 32 ? 17.297 -21.469 -6.066 1 98.25 32 THR B O 1
ATOM 2462 N N . ALA B 1 33 ? 17.484 -19.922 -4.438 1 98.62 33 ALA B N 1
ATOM 2463 C CA . ALA B 1 33 ? 16.5 -19.016 -5.023 1 98.62 33 ALA B CA 1
ATOM 2464 C C . ALA B 1 33 ? 17.016 -17.594 -5.082 1 98.62 33 ALA B C 1
ATOM 2466 O O . ALA B 1 33 ? 17.938 -17.234 -4.352 1 98.62 33 ALA B O 1
ATOM 2467 N N . GLN B 1 34 ? 16.453 -16.844 -6.012 1 98.81 34 GLN B N 1
ATOM 2468 C CA . GLN B 1 34 ? 16.844 -15.453 -6.207 1 98.81 34 GLN B CA 1
ATOM 2469 C C . GLN B 1 34 ? 15.625 -14.539 -6.25 1 98.81 34 GLN B C 1
ATOM 2471 O O . GLN B 1 34 ? 14.594 -14.906 -6.812 1 98.81 34 GLN B O 1
ATOM 2476 N N . VAL B 1 35 ? 15.758 -13.422 -5.602 1 98.81 35 VAL B N 1
ATOM 2477 C CA . VAL B 1 35 ? 14.828 -12.32 -5.805 1 98.81 35 VAL B CA 1
ATOM 2478 C C . VAL B 1 35 ? 15.289 -11.469 -6.988 1 98.81 35 VAL B C 1
ATOM 2480 O O . VAL B 1 35 ? 16.406 -10.938 -6.984 1 98.81 35 VAL B O 1
ATOM 2483 N N . ILE B 1 36 ? 14.43 -11.32 -7.945 1 98.75 36 ILE B N 1
ATOM 2484 C CA . ILE B 1 36 ? 14.797 -10.656 -9.195 1 98.75 36 ILE B CA 1
ATOM 2485 C C . ILE B 1 36 ? 13.844 -9.492 -9.453 1 98.75 36 ILE B C 1
ATOM 2487 O O . ILE B 1 36 ? 12.625 -9.648 -9.383 1 98.75 36 ILE B O 1
ATOM 2491 N N . ALA B 1 37 ? 14.438 -8.312 -9.711 1 98.62 37 ALA B N 1
ATOM 2492 C CA . ALA B 1 37 ? 13.617 -7.172 -10.102 1 98.62 37 ALA B CA 1
ATOM 2493 C C . ALA B 1 37 ? 13.016 -7.375 -11.484 1 98.62 37 ALA B C 1
ATOM 2495 O O . ALA B 1 37 ? 13.703 -7.828 -12.406 1 98.62 37 ALA B O 1
ATOM 2496 N N . THR B 1 38 ? 11.734 -7.082 -11.602 1 96.94 38 THR B N 1
ATOM 2497 C CA . THR B 1 38 ? 11.086 -7.148 -12.914 1 96.94 38 THR B CA 1
ATOM 2498 C C . THR B 1 38 ? 10.633 -5.766 -13.367 1 96.94 38 THR B C 1
ATOM 2500 O O . THR B 1 38 ? 10.133 -5.605 -14.477 1 96.94 38 THR B O 1
ATOM 2503 N N . GLY B 1 39 ? 10.734 -4.77 -12.562 1 96.31 39 GLY B N 1
ATOM 2504 C CA . GLY B 1 39 ? 10.547 -3.363 -12.883 1 96.31 39 GLY B CA 1
ATOM 2505 C C . GLY B 1 39 ? 11.773 -2.516 -12.586 1 96.31 39 GLY B C 1
ATOM 2506 O O . GLY B 1 39 ? 12.695 -2.971 -11.914 1 96.31 39 GLY B O 1
ATOM 2507 N N . CYS B 1 40 ? 11.766 -1.247 -13.078 1 98.06 40 CYS B N 1
ATOM 2508 C CA . CYS B 1 40 ? 12.82 -0.285 -12.773 1 98.06 40 CYS B CA 1
ATOM 2509 C C . CYS B 1 40 ? 12.484 0.506 -11.508 1 98.06 40 CYS B C 1
ATOM 2511 O O . CYS B 1 40 ? 11.32 0.849 -11.273 1 98.06 40 CYS B O 1
ATOM 2513 N N . GLY B 1 41 ? 13.625 0.743 -10.719 1 98.62 41 GLY B N 1
ATOM 2514 C CA . GLY B 1 41 ? 13.383 1.602 -9.57 1 98.62 41 GLY B CA 1
ATOM 2515 C C . GLY B 1 41 ? 14.484 1.534 -8.531 1 98.62 41 GLY B C 1
ATOM 2516 O O . GLY B 1 41 ? 15.602 1.124 -8.828 1 98.62 41 GLY B O 1
ATOM 2517 N N . MET B 1 42 ? 14.188 2.018 -7.344 1 98.88 42 MET B N 1
ATOM 2518 C CA . MET B 1 42 ? 15.117 2.043 -6.219 1 98.88 42 MET B CA 1
ATOM 2519 C C . MET B 1 42 ? 14.68 1.067 -5.133 1 98.88 42 MET B C 1
ATOM 2521 O O . MET B 1 42 ? 13.516 1.042 -4.746 1 98.88 42 MET B O 1
ATOM 2525 N N . LEU B 1 43 ? 15.656 0.341 -4.629 1 98.88 43 LEU B N 1
ATOM 2526 C CA . LEU B 1 43 ? 15.359 -0.695 -3.646 1 98.88 43 LEU B CA 1
ATOM 2527 C C . LEU B 1 43 ? 15.242 -0.098 -2.248 1 98.88 43 LEU B C 1
ATOM 2529 O O . LEU B 1 43 ? 16 0.798 -1.884 1 98.88 43 LEU B O 1
ATOM 2533 N N . ALA B 1 44 ? 14.297 -0.606 -1.512 1 98.81 44 ALA B N 1
ATOM 2534 C CA . ALA B 1 44 ? 14.164 -0.35 -0.08 1 98.81 44 ALA B CA 1
ATOM 2535 C C . ALA B 1 44 ? 13.773 -1.618 0.672 1 98.81 44 ALA B C 1
ATOM 2537 O O . ALA B 1 44 ? 13.133 -2.506 0.11 1 98.81 44 ALA B O 1
ATOM 2538 N N . CYS B 1 45 ? 14.18 -1.759 1.952 1 98.75 45 CYS B N 1
ATOM 2539 C CA . CYS B 1 45 ? 13.844 -2.84 2.875 1 98.75 45 CYS B CA 1
ATOM 2540 C C . CYS B 1 45 ? 14.516 -4.141 2.449 1 98.75 45 CYS B C 1
ATOM 2542 O O . CYS B 1 45 ? 13.977 -5.227 2.695 1 98.75 45 CYS B O 1
ATOM 2544 N N . VAL B 1 46 ? 15.625 -4.039 1.748 1 98.81 46 VAL B N 1
ATOM 2545 C CA . VAL B 1 46 ? 16.375 -5.227 1.362 1 98.81 46 VAL B CA 1
ATOM 2546 C C . VAL B 1 46 ? 16.984 -5.879 2.604 1 98.81 46 VAL B C 1
ATOM 2548 O O . VAL B 1 46 ? 16.906 -7.102 2.771 1 98.81 46 VAL B O 1
ATOM 2551 N N . GLN B 1 47 ? 17.531 -5.055 3.449 1 98.31 47 GLN B N 1
ATOM 2552 C CA . GLN B 1 47 ? 18.109 -5.57 4.68 1 98.31 47 GLN B CA 1
ATOM 2553 C C . GLN B 1 47 ? 17.062 -6.246 5.555 1 98.31 47 GLN B C 1
ATOM 2555 O O . GLN B 1 47 ? 17.344 -7.273 6.18 1 98.31 47 GLN B O 1
ATOM 2560 N N . HIS B 1 48 ? 15.953 -5.613 5.629 1 98.38 48 HIS B N 1
ATOM 2561 C CA . HIS B 1 48 ? 14.859 -6.215 6.387 1 98.38 48 HIS B CA 1
ATOM 2562 C C . HIS B 1 48 ? 14.477 -7.574 5.805 1 98.38 48 HIS B C 1
ATOM 2564 O O . HIS B 1 48 ? 14.273 -8.539 6.551 1 98.38 48 HIS B O 1
ATOM 2570 N N . ALA B 1 49 ? 14.375 -7.691 4.512 1 98.69 49 ALA B N 1
ATOM 2571 C CA . ALA B 1 49 ? 14.062 -8.953 3.844 1 98.69 49 ALA B CA 1
ATOM 2572 C C . ALA B 1 49 ? 15.102 -10.023 4.168 1 98.69 49 ALA B C 1
ATOM 2574 O O . ALA B 1 49 ? 14.758 -11.18 4.418 1 98.69 49 ALA B O 1
ATOM 2575 N N . ALA B 1 50 ? 16.312 -9.617 4.164 1 98.56 50 ALA B N 1
ATOM 2576 C CA . ALA B 1 50 ? 17.391 -10.539 4.484 1 98.56 50 ALA B CA 1
ATOM 2577 C C . ALA B 1 50 ? 17.266 -11.07 5.91 1 98.56 50 ALA B C 1
ATOM 2579 O O . ALA B 1 50 ? 17.5 -12.258 6.164 1 98.56 50 ALA B O 1
ATOM 2580 N N . THR B 1 51 ? 16.891 -10.188 6.809 1 98.44 51 THR B N 1
ATOM 2581 C CA . THR B 1 51 ? 16.703 -10.594 8.195 1 98.44 51 THR B CA 1
ATOM 2582 C C . THR B 1 51 ? 15.578 -11.617 8.297 1 98.44 51 THR B C 1
ATOM 2584 O O . THR B 1 51 ? 15.68 -12.586 9.062 1 98.44 51 THR B O 1
ATOM 2587 N N . LEU B 1 52 ? 14.547 -11.445 7.539 1 98.31 52 LEU B N 1
ATOM 2588 C CA . LEU B 1 52 ? 13.438 -12.383 7.531 1 98.31 52 LEU B CA 1
ATOM 2589 C C . LEU B 1 52 ? 13.883 -13.75 7.027 1 98.31 52 LEU B C 1
ATOM 2591 O O . LEU B 1 52 ? 13.438 -14.781 7.539 1 98.31 52 LEU B O 1
ATOM 2595 N N . LEU B 1 53 ? 14.703 -13.773 6.023 1 98.62 53 LEU B N 1
ATOM 2596 C CA . LEU B 1 53 ? 15.227 -15.023 5.48 1 98.62 53 LEU B CA 1
ATOM 2597 C C . LEU B 1 53 ? 16 -15.789 6.543 1 98.62 53 LEU B C 1
ATOM 2599 O O . LEU B 1 53 ? 15.836 -17 6.688 1 98.62 53 LEU B O 1
ATOM 2603 N N . GLU B 1 54 ? 16.797 -15.062 7.25 1 98.25 54 GLU B N 1
ATOM 2604 C CA . GLU B 1 54 ? 17.594 -15.688 8.305 1 98.25 54 GLU B CA 1
ATOM 2605 C C . GLU B 1 54 ? 16.703 -16.281 9.391 1 98.25 54 GLU B C 1
ATOM 2607 O O . GLU B 1 54 ? 17 -17.344 9.922 1 98.25 54 GLU B O 1
ATOM 2612 N N . GLU B 1 55 ? 15.648 -15.656 9.695 1 98.19 55 GLU B N 1
ATOM 2613 C CA . GLU B 1 55 ? 14.734 -16.078 10.742 1 98.19 55 GLU B CA 1
ATOM 2614 C C . GLU B 1 55 ? 14.07 -17.422 10.391 1 98.19 55 GLU B C 1
ATOM 2616 O O . GLU B 1 55 ? 13.617 -18.141 11.281 1 98.19 55 GLU B O 1
ATOM 2621 N N . ILE B 1 56 ? 14.023 -17.75 9.133 1 97.62 56 ILE B N 1
ATOM 2622 C CA . ILE B 1 56 ? 13.375 -19 8.734 1 97.62 56 ILE B CA 1
ATOM 2623 C C . ILE B 1 56 ? 14.422 -19.984 8.234 1 97.62 56 ILE B C 1
ATOM 2625 O O . ILE B 1 56 ? 14.125 -20.828 7.391 1 97.62 56 ILE B O 1
ATOM 2629 N N . ASP B 1 57 ? 15.602 -19.812 8.562 1 97.44 57 ASP B N 1
ATOM 2630 C CA . ASP B 1 57 ? 16.719 -20.734 8.352 1 97.44 57 ASP B CA 1
ATOM 2631 C C . ASP B 1 57 ? 17.094 -20.797 6.879 1 97.44 57 ASP B C 1
ATOM 2633 O O . ASP B 1 57 ? 17.422 -21.875 6.367 1 97.44 57 ASP B O 1
ATOM 2637 N N . CYS B 1 58 ? 16.953 -19.734 6.172 1 98.38 58 CYS B N 1
ATOM 2638 C CA . CYS B 1 58 ? 17.547 -19.609 4.844 1 98.38 58 CYS B CA 1
ATOM 2639 C C . CYS B 1 58 ? 18.922 -18.953 4.914 1 98.38 58 CYS B C 1
ATOM 2641 O O . CYS B 1 58 ? 19.125 -18 5.68 1 98.38 58 CYS B O 1
ATOM 2643 N N . GLU B 1 59 ? 19.812 -19.453 4.152 1 98.31 59 GLU B N 1
ATOM 2644 C CA . GLU B 1 59 ? 21.172 -18.906 4.086 1 98.31 59 GLU B CA 1
ATOM 2645 C C . GLU B 1 59 ? 21.266 -17.812 3.037 1 98.31 59 GLU B C 1
ATOM 2647 O O . GLU B 1 59 ? 20.938 -18.016 1.871 1 98.31 59 GLU B O 1
ATOM 2652 N N . LEU B 1 60 ? 21.766 -16.672 3.48 1 98.44 60 LEU B N 1
ATOM 2653 C CA . LEU B 1 60 ? 21.969 -15.57 2.553 1 98.44 60 LEU B CA 1
ATOM 2654 C C . LEU B 1 60 ? 23.234 -15.773 1.734 1 98.44 60 LEU B C 1
ATOM 2656 O O . LEU B 1 60 ? 24.312 -16.016 2.295 1 98.44 60 LEU B O 1
ATOM 2660 N N . LEU B 1 61 ? 23.156 -15.656 0.407 1 98.38 61 LEU B N 1
ATOM 2661 C CA . LEU B 1 61 ? 24.297 -15.844 -0.49 1 98.38 61 LEU B CA 1
ATOM 2662 C C . LEU B 1 61 ? 24.719 -14.516 -1.114 1 98.38 61 LEU B C 1
ATOM 2664 O O . LEU B 1 61 ? 25.891 -14.336 -1.45 1 98.38 61 LEU B O 1
ATOM 2668 N N . TYR B 1 62 ? 23.891 -13.617 -1.456 1 98.5 62 TYR B N 1
ATOM 2669 C CA . TYR B 1 62 ? 24.078 -12.328 -2.109 1 98.5 62 TYR B CA 1
ATOM 2670 C C . TYR B 1 62 ? 23 -11.336 -1.7 1 98.5 62 TYR B C 1
ATOM 2672 O O . TYR B 1 62 ? 21.844 -11.719 -1.482 1 98.5 62 TYR B O 1
ATOM 2680 N N . ILE B 1 63 ? 23.344 -10.07 -1.511 1 98.69 63 ILE B N 1
ATOM 2681 C CA . ILE B 1 63 ? 22.375 -9.047 -1.136 1 98.69 63 ILE B CA 1
ATOM 2682 C C . ILE B 1 63 ? 22.828 -7.688 -1.678 1 98.69 63 ILE B C 1
ATOM 2684 O O . ILE B 1 63 ? 24.016 -7.367 -1.652 1 98.69 63 ILE B O 1
ATOM 2688 N N . VAL B 1 64 ? 21.969 -6.941 -2.234 1 98.44 64 VAL B N 1
ATOM 2689 C CA . VAL B 1 64 ? 22.203 -5.566 -2.666 1 98.44 64 VAL B CA 1
ATOM 2690 C C . VAL B 1 64 ? 21.781 -4.598 -1.562 1 98.44 64 VAL B C 1
ATOM 2692 O O . VAL B 1 64 ? 20.953 -4.934 -0.712 1 98.44 64 VAL B O 1
ATOM 2695 N N . GLU B 1 65 ? 22.297 -3.426 -1.562 1 98.25 65 GLU B N 1
ATOM 2696 C CA . GLU B 1 65 ? 22.016 -2.447 -0.515 1 98.25 65 GLU B CA 1
ATOM 2697 C C . GLU B 1 65 ? 20.719 -1.679 -0.81 1 98.25 65 GLU B C 1
ATOM 2699 O O . GLU B 1 65 ? 20.375 -1.468 -1.973 1 98.25 65 GLU B O 1
ATOM 2704 N N . ASP B 1 66 ? 20.109 -1.251 0.232 1 98.5 66 ASP B N 1
ATOM 2705 C CA . ASP B 1 66 ? 19.016 -0.298 0.073 1 98.5 66 ASP B CA 1
ATOM 2706 C C . ASP B 1 66 ? 19.469 0.952 -0.67 1 98.5 66 ASP B C 1
ATOM 2708 O O . ASP B 1 66 ? 20.594 1.412 -0.478 1 98.5 66 ASP B O 1
ATOM 2712 N N . GLY B 1 67 ? 18.594 1.486 -1.452 1 98.5 67 GLY B N 1
ATOM 2713 C CA . GLY B 1 67 ? 18.938 2.693 -2.186 1 98.5 67 GLY B CA 1
ATOM 2714 C C . GLY B 1 67 ? 19.547 2.41 -3.545 1 98.5 67 GLY B C 1
ATOM 2715 O O . GLY B 1 67 ? 19.781 3.33 -4.332 1 98.5 67 GLY B O 1
ATOM 2716 N N . THR B 1 68 ? 19.781 1.142 -3.865 1 98.69 68 THR B N 1
ATOM 2717 C CA . THR B 1 68 ? 20.344 0.763 -5.156 1 98.69 68 THR B CA 1
ATOM 2718 C C . THR B 1 68 ? 19.297 0.868 -6.258 1 98.69 68 THR B C 1
ATOM 2720 O O . THR B 1 68 ? 18.156 0.462 -6.066 1 98.69 68 THR B O 1
ATOM 2723 N N . LEU B 1 69 ? 19.656 1.439 -7.395 1 98.69 69 LEU B N 1
ATOM 2724 C CA . LEU B 1 69 ? 18.812 1.448 -8.578 1 98.69 69 LEU B CA 1
ATOM 2725 C C . LEU B 1 69 ? 18.906 0.119 -9.32 1 98.69 69 LEU B C 1
ATOM 2727 O O . LEU B 1 69 ? 19.984 -0.448 -9.461 1 98.69 69 LEU B O 1
ATOM 2731 N N . VAL B 1 70 ? 17.766 -0.343 -9.75 1 98.81 70 VAL B N 1
ATOM 2732 C CA . VAL B 1 70 ? 17.766 -1.636 -10.422 1 98.81 70 VAL B CA 1
ATOM 2733 C C . VAL B 1 70 ? 16.969 -1.539 -11.727 1 98.81 70 VAL B C 1
ATOM 2735 O O . VAL B 1 70 ? 16.172 -0.618 -11.906 1 98.81 70 VAL B O 1
ATOM 2738 N N . GLN B 1 71 ? 17.188 -2.447 -12.586 1 98.38 71 GLN B N 1
ATOM 2739 C CA . GLN B 1 71 ? 16.484 -2.682 -13.844 1 98.38 71 GLN B CA 1
ATOM 2740 C C . GLN B 1 71 ? 15.992 -4.121 -13.93 1 98.38 71 GLN B C 1
ATOM 2742 O O . GLN B 1 71 ? 16.453 -4.988 -13.188 1 98.38 71 GLN B O 1
ATOM 2747 N N . PRO B 1 72 ? 15.062 -4.402 -14.844 1 98.25 72 PRO B N 1
ATOM 2748 C CA . PRO B 1 72 ? 14.555 -5.773 -14.977 1 98.25 72 PRO B CA 1
ATOM 2749 C C . PRO B 1 72 ? 15.672 -6.793 -15.203 1 98.25 72 PRO B C 1
ATOM 2751 O O . PRO B 1 72 ? 16.547 -6.574 -16.047 1 98.25 72 PRO B O 1
ATOM 2754 N N . GLY B 1 73 ? 15.578 -7.832 -14.414 1 98.25 73 GLY B N 1
ATOM 2755 C CA . GLY B 1 73 ? 16.562 -8.883 -14.547 1 98.25 73 GLY B CA 1
ATOM 2756 C C . GLY B 1 73 ? 17.625 -8.844 -13.461 1 98.25 73 GLY B C 1
ATOM 2757 O O . GLY B 1 73 ? 18.344 -9.828 -13.242 1 98.25 73 GLY B O 1
ATOM 2758 N N . ASP B 1 74 ? 17.766 -7.727 -12.766 1 98.75 74 ASP B N 1
ATOM 2759 C CA . ASP B 1 74 ? 18.766 -7.602 -11.719 1 98.75 74 ASP B CA 1
ATOM 2760 C C . ASP B 1 74 ? 18.438 -8.508 -10.531 1 98.75 74 ASP B C 1
ATOM 2762 O O . ASP B 1 74 ? 17.297 -8.562 -10.086 1 98.75 74 ASP B O 1
ATOM 2766 N N . VAL B 1 75 ? 19.422 -9.258 -10.055 1 98.75 75 VAL B N 1
ATOM 2767 C CA . VAL B 1 75 ? 19.281 -10.047 -8.844 1 98.75 75 VAL B CA 1
ATOM 2768 C C . VAL B 1 75 ? 19.484 -9.164 -7.617 1 98.75 75 VAL B C 1
ATOM 2770 O O . VAL B 1 75 ? 20.516 -8.484 -7.496 1 98.75 75 VAL B O 1
ATOM 2773 N N . VAL B 1 76 ? 18.578 -9.188 -6.691 1 98.81 76 VAL B N 1
ATOM 2774 C CA . VAL B 1 76 ? 18.594 -8.344 -5.5 1 98.81 76 VAL B CA 1
ATOM 2775 C C . VAL B 1 76 ? 19.125 -9.148 -4.309 1 98.81 76 VAL B C 1
ATOM 2777 O O . VAL B 1 76 ? 19.906 -8.633 -3.51 1 98.81 76 VAL B O 1
ATOM 2780 N N . ILE B 1 77 ? 18.594 -10.344 -4.18 1 98.81 77 ILE B N 1
ATOM 2781 C CA . ILE B 1 77 ? 19 -11.273 -3.131 1 98.81 77 ILE B CA 1
ATOM 2782 C C . ILE B 1 77 ? 19.141 -12.68 -3.711 1 98.81 77 ILE B C 1
ATOM 2784 O O . ILE B 1 77 ? 18.359 -13.078 -4.582 1 98.81 77 ILE B O 1
ATOM 2788 N N . SER B 1 78 ? 20.109 -13.359 -3.303 1 98.75 78 SER B N 1
ATOM 2789 C CA . SER B 1 78 ? 20.219 -14.805 -3.488 1 98.75 78 SER B CA 1
ATOM 2790 C C . SER B 1 78 ? 20.281 -15.531 -2.148 1 98.75 78 SER B C 1
ATOM 2792 O O . SER B 1 78 ? 20.969 -15.078 -1.227 1 98.75 78 SER B O 1
ATOM 2794 N N . PHE B 1 79 ? 19.578 -16.625 -2.037 1 98.62 79 PHE B N 1
ATOM 2795 C CA . PHE B 1 79 ? 19.547 -17.359 -0.779 1 98.62 79 PHE B CA 1
ATOM 2796 C C . PHE B 1 79 ? 19.328 -18.844 -1.024 1 98.62 79 PHE B C 1
ATOM 2798 O O . PHE B 1 79 ? 18.984 -19.25 -2.135 1 98.62 79 PHE B O 1
ATOM 2805 N N . ARG B 1 80 ? 19.594 -19.609 -0.018 1 98.31 80 ARG B N 1
ATOM 2806 C CA . ARG B 1 80 ? 19.469 -21.062 -0.083 1 98.31 80 ARG B CA 1
ATOM 2807 C C . ARG B 1 80 ? 18.719 -21.609 1.13 1 98.31 80 ARG B C 1
ATOM 2809 O O . ARG B 1 80 ? 18.906 -21.125 2.248 1 98.31 80 ARG B O 1
ATOM 2816 N N . GLY B 1 81 ? 17.875 -22.609 0.897 1 97.69 81 GLY B N 1
ATOM 2817 C CA . GLY B 1 81 ? 17.125 -23.25 1.973 1 97.69 81 GLY B CA 1
ATOM 2818 C C . GLY B 1 81 ? 16.375 -24.5 1.529 1 97.69 81 GLY B C 1
ATOM 2819 O O . GLY B 1 81 ? 16.453 -24.891 0.361 1 97.69 81 GLY B O 1
ATOM 2820 N N . ARG B 1 82 ? 15.789 -25.172 2.473 1 97.12 82 ARG B N 1
ATOM 2821 C CA . ARG B 1 82 ? 14.945 -26.328 2.158 1 97.12 82 ARG B CA 1
ATOM 2822 C C . ARG B 1 82 ? 13.688 -25.906 1.414 1 97.12 82 ARG B C 1
ATOM 2824 O O . ARG B 1 82 ? 13.352 -24.719 1.376 1 97.12 82 ARG B O 1
ATOM 2831 N N . ALA B 1 83 ? 13.023 -26.875 0.844 1 96.94 83 ALA B N 1
ATOM 2832 C CA . ALA B 1 83 ? 11.891 -26.594 -0.036 1 96.94 83 ALA B CA 1
ATOM 2833 C C . ALA B 1 83 ? 10.836 -25.75 0.679 1 96.94 83 ALA B C 1
ATOM 2835 O O . ALA B 1 83 ? 10.391 -24.719 0.157 1 96.94 83 ALA B O 1
ATOM 2836 N N . LYS B 1 84 ? 10.477 -26.156 1.825 1 96.5 84 LYS B N 1
ATOM 2837 C CA . LYS B 1 84 ? 9.445 -25.453 2.584 1 96.5 84 LYS B CA 1
ATOM 2838 C C . LYS B 1 84 ? 9.883 -24.031 2.92 1 96.5 84 LYS B C 1
ATOM 2840 O O . LYS B 1 84 ? 9.094 -23.094 2.803 1 96.5 84 LYS B O 1
ATOM 2845 N N . ASN B 1 85 ? 11.133 -23.859 3.334 1 97.31 85 ASN B N 1
ATOM 2846 C CA . ASN B 1 85 ? 11.656 -22.547 3.697 1 97.31 85 ASN B CA 1
ATOM 2847 C C . ASN B 1 85 ? 11.688 -21.609 2.496 1 97.31 85 ASN B C 1
ATOM 2849 O O . ASN B 1 85 ? 11.375 -20.422 2.623 1 97.31 85 ASN B O 1
ATOM 2853 N N . VAL B 1 86 ? 12.039 -22.156 1.371 1 97.56 86 VAL B N 1
ATOM 2854 C CA . VAL B 1 86 ? 12.078 -21.359 0.148 1 97.56 86 VAL B CA 1
ATOM 2855 C C . VAL B 1 86 ? 10.664 -20.922 -0.221 1 97.56 86 VAL B C 1
ATOM 2857 O O . VAL B 1 86 ? 10.445 -19.766 -0.612 1 97.56 86 VAL B O 1
ATOM 2860 N N . ALA B 1 87 ? 9.719 -21.828 -0.053 1 96.5 87 ALA B N 1
ATOM 2861 C CA . ALA B 1 87 ? 8.328 -21.516 -0.344 1 96.5 87 ALA B CA 1
ATOM 2862 C C . ALA B 1 87 ? 7.82 -20.391 0.548 1 96.5 87 ALA B C 1
ATOM 2864 O O . ALA B 1 87 ? 7.16 -19.453 0.072 1 96.5 87 ALA B O 1
ATOM 2865 N N . ILE B 1 88 ? 8.172 -20.391 1.782 1 96.69 88 ILE B N 1
ATOM 2866 C CA . ILE B 1 88 ? 7.77 -19.391 2.754 1 96.69 88 ILE B CA 1
ATOM 2867 C C . ILE B 1 88 ? 8.484 -18.078 2.461 1 96.69 88 ILE B C 1
ATOM 2869 O O . ILE B 1 88 ? 7.898 -17 2.58 1 96.69 88 ILE B O 1
ATOM 2873 N N . ALA B 1 89 ? 9.695 -18.156 2.029 1 98.19 89 ALA B N 1
ATOM 2874 C CA . ALA B 1 89 ? 10.562 -17 1.794 1 98.19 89 ALA B CA 1
ATOM 2875 C C . ALA B 1 89 ? 9.984 -16.094 0.719 1 98.19 89 ALA B C 1
ATOM 2877 O O . ALA B 1 89 ? 10.102 -14.867 0.805 1 98.19 89 ALA B O 1
ATOM 2878 N N . GLU B 1 90 ? 9.414 -16.688 -0.257 1 97.38 90 GLU B N 1
ATOM 2879 C CA . GLU B 1 90 ? 8.883 -15.898 -1.367 1 97.38 90 GLU B CA 1
ATOM 2880 C C . GLU B 1 90 ? 7.887 -14.852 -0.877 1 97.38 90 GLU B C 1
ATOM 2882 O O . GLU B 1 90 ? 8.016 -13.672 -1.201 1 97.38 90 GLU B O 1
ATOM 2887 N N . ASP B 1 91 ? 6.98 -15.297 -0.078 1 95.88 91 ASP B N 1
ATOM 2888 C CA . ASP B 1 91 ? 5.953 -14.414 0.464 1 95.88 91 ASP B CA 1
ATOM 2889 C C . ASP B 1 91 ? 6.57 -13.336 1.353 1 95.88 91 ASP B C 1
ATOM 2891 O O . ASP B 1 91 ? 6.176 -12.164 1.289 1 95.88 91 ASP B O 1
ATOM 2895 N N . LEU B 1 92 ? 7.523 -13.711 2.115 1 97.75 92 LEU B N 1
ATOM 2896 C CA . LEU B 1 92 ? 8.117 -12.812 3.1 1 97.75 92 LEU B CA 1
ATOM 2897 C C . LEU B 1 92 ? 8.93 -11.719 2.414 1 97.75 92 LEU B C 1
ATOM 2899 O O . LEU B 1 92 ? 8.758 -10.531 2.715 1 97.75 92 LEU B O 1
ATOM 2903 N N . VAL B 1 93 ? 9.742 -12.07 1.458 1 98.62 93 VAL B N 1
ATOM 2904 C CA . VAL B 1 93 ? 10.68 -11.109 0.895 1 98.62 93 VAL B CA 1
ATOM 2905 C C . VAL B 1 93 ? 9.945 -10.172 -0.068 1 98.62 93 VAL B C 1
ATOM 2907 O O . VAL B 1 93 ? 10.219 -8.977 -0.106 1 98.62 93 VAL B O 1
ATOM 2910 N N . LEU B 1 94 ? 9.023 -10.727 -0.842 1 98.44 94 LEU B N 1
ATOM 2911 C CA . LEU B 1 94 ? 8.258 -9.883 -1.751 1 98.44 94 LEU B CA 1
ATOM 2912 C C . LEU B 1 94 ? 7.379 -8.906 -0.977 1 98.44 94 LEU B C 1
ATOM 2914 O O . LEU B 1 94 ? 7.34 -7.715 -1.288 1 98.44 94 LEU B O 1
ATOM 2918 N N . GLY B 1 95 ? 6.711 -9.406 0.055 1 98 95 GLY B N 1
ATOM 2919 C CA . GLY B 1 95 ? 5.863 -8.57 0.883 1 98 95 GLY B CA 1
ATOM 2920 C C . GLY B 1 95 ? 6.625 -7.445 1.566 1 98 95 GLY B C 1
ATOM 2921 O O . GLY B 1 95 ? 6.086 -6.355 1.762 1 98 95 GLY B O 1
ATOM 2922 N N . ALA B 1 96 ? 7.84 -7.695 1.847 1 98.25 96 ALA B N 1
ATOM 2923 C CA . ALA B 1 96 ? 8.648 -6.73 2.586 1 98.25 96 ALA B CA 1
ATOM 2924 C C . ALA B 1 96 ? 9.172 -5.637 1.662 1 98.25 96 ALA B C 1
ATOM 2926 O O . ALA B 1 96 ? 9.336 -4.484 2.078 1 98.25 96 ALA B O 1
ATOM 2927 N N . MET B 1 97 ? 9.398 -5.957 0.393 1 98.69 97 MET B N 1
ATOM 2928 C CA . MET B 1 97 ? 10.266 -5.074 -0.382 1 98.69 97 MET B CA 1
ATOM 2929 C C . MET B 1 97 ? 9.469 -4.324 -1.444 1 98.69 97 MET B C 1
ATOM 2931 O O . MET B 1 97 ? 9.844 -3.215 -1.834 1 98.69 97 MET B O 1
ATOM 2935 N N . MET B 1 98 ? 8.406 -4.863 -1.945 1 98.75 98 MET B N 1
ATOM 2936 C CA . MET B 1 98 ? 7.852 -4.359 -3.199 1 98.75 98 MET B CA 1
ATOM 2937 C C . MET B 1 98 ? 7.219 -2.986 -3.002 1 98.75 98 MET B C 1
ATOM 2939 O O . MET B 1 98 ? 7.543 -2.041 -3.721 1 98.75 98 MET B O 1
ATOM 2943 N N . ALA B 1 99 ? 6.387 -2.854 -2.006 1 98.5 99 ALA B N 1
ATOM 2944 C CA . ALA B 1 99 ? 5.73 -1.566 -1.787 1 98.5 99 ALA B CA 1
ATOM 2945 C C . ALA B 1 99 ? 6.738 -0.508 -1.343 1 98.5 99 ALA B C 1
ATOM 2947 O O . ALA B 1 99 ? 6.832 0.561 -1.949 1 98.5 99 ALA B O 1
ATOM 2948 N N . PRO B 1 100 ? 7.59 -0.833 -0.344 1 98.62 100 PRO B N 1
ATOM 2949 C CA . PRO B 1 100 ? 8.586 0.165 0.055 1 98.62 100 PRO B CA 1
ATOM 2950 C C . PRO B 1 100 ? 9.5 0.581 -1.095 1 98.62 100 PRO B C 1
ATOM 2952 O O . PRO B 1 100 ? 9.852 1.757 -1.212 1 98.62 100 PRO B O 1
ATOM 2955 N N . SER B 1 101 ? 9.867 -0.334 -1.934 1 98.94 101 SER B N 1
ATOM 2956 C CA . SER B 1 101 ? 10.703 0.006 -3.078 1 98.94 101 SER B CA 1
ATOM 2957 C C . SER B 1 101 ? 9.953 0.882 -4.074 1 98.94 101 SER B C 1
ATOM 2959 O O . SER B 1 101 ? 10.547 1.749 -4.719 1 98.94 101 SER B O 1
ATOM 2961 N N . GLY B 1 102 ? 8.656 0.654 -4.184 1 98.75 102 GLY B N 1
ATOM 2962 C CA . GLY B 1 102 ? 7.836 1.573 -4.961 1 98.75 102 GLY B CA 1
ATOM 2963 C C . GLY B 1 102 ? 7.852 2.99 -4.422 1 98.75 102 GLY B C 1
ATOM 2964 O O . GLY B 1 102 ? 8.07 3.945 -5.172 1 98.75 102 GLY B O 1
ATOM 2965 N N . TYR B 1 103 ? 7.664 3.102 -3.139 1 98.44 103 TYR B N 1
ATOM 2966 C CA . TYR B 1 103 ? 7.73 4.402 -2.486 1 98.44 103 TYR B CA 1
ATOM 2967 C C . TYR B 1 103 ? 9.086 5.059 -2.713 1 98.44 103 TYR B C 1
ATOM 2969 O O . TYR B 1 103 ? 9.164 6.246 -3.029 1 98.44 103 TYR B O 1
ATOM 2977 N N . ALA B 1 104 ? 10.117 4.293 -2.535 1 98.69 104 ALA B N 1
ATOM 2978 C CA . ALA B 1 104 ? 11.477 4.801 -2.693 1 98.69 104 ALA B CA 1
ATOM 2979 C C . ALA B 1 104 ? 11.711 5.32 -4.109 1 98.69 104 ALA B C 1
ATOM 2981 O O . ALA B 1 104 ? 12.336 6.363 -4.301 1 98.69 104 ALA B O 1
ATOM 2982 N N . THR B 1 105 ? 11.211 4.566 -5.066 1 98.75 105 THR B N 1
ATOM 2983 C CA . THR B 1 105 ? 11.359 4.941 -6.465 1 98.75 105 THR B CA 1
ATOM 2984 C C . THR B 1 105 ? 10.758 6.32 -6.727 1 98.75 105 THR B C 1
ATOM 2986 O O . THR B 1 105 ? 11.414 7.199 -7.281 1 98.75 105 THR B O 1
ATOM 2989 N N . ARG B 1 106 ? 9.539 6.477 -6.293 1 97.94 106 ARG B N 1
ATOM 2990 C CA . ARG B 1 106 ? 8.844 7.738 -6.523 1 97.94 106 ARG B CA 1
ATOM 2991 C C . ARG B 1 106 ? 9.484 8.867 -5.727 1 97.94 106 ARG B C 1
ATOM 2993 O O . ARG B 1 106 ? 9.648 9.984 -6.238 1 97.94 106 ARG B O 1
ATOM 3000 N N . ALA B 1 107 ? 9.781 8.602 -4.504 1 97.5 107 ALA B N 1
ATOM 3001 C CA . ALA B 1 107 ? 10.438 9.602 -3.66 1 97.5 107 ALA B CA 1
ATOM 3002 C C . ALA B 1 107 ? 11.75 10.07 -4.281 1 97.5 107 ALA B C 1
ATOM 3004 O O . ALA B 1 107 ? 12.062 11.266 -4.27 1 97.5 107 ALA B O 1
ATOM 3005 N N . HIS B 1 108 ? 12.477 9.156 -4.805 1 97.62 108 HIS B N 1
ATOM 3006 C CA . HIS B 1 108 ? 13.742 9.477 -5.453 1 97.62 108 HIS B CA 1
ATOM 3007 C C . HIS B 1 108 ? 13.531 10.391 -6.656 1 97.62 108 HIS B C 1
ATOM 3009 O O . HIS B 1 108 ? 14.273 11.359 -6.848 1 97.62 108 HIS B O 1
ATOM 3015 N N . GLN B 1 109 ? 12.586 10.109 -7.414 1 97.12 109 GLN B N 1
ATOM 3016 C CA . GLN B 1 109 ? 12.266 10.93 -8.578 1 97.12 109 GLN B CA 1
ATOM 3017 C C . GLN B 1 109 ? 11.906 12.359 -8.172 1 97.12 109 GLN B C 1
ATOM 3019 O O . GLN B 1 109 ? 12.359 13.32 -8.797 1 97.12 109 GLN B O 1
ATOM 3024 N N . ILE B 1 110 ? 11.125 12.453 -7.152 1 96.31 110 ILE B N 1
ATOM 3025 C CA . ILE B 1 110 ? 10.695 13.758 -6.664 1 96.31 110 ILE B CA 1
ATOM 3026 C C . ILE B 1 110 ? 11.891 14.516 -6.09 1 96.31 110 ILE B C 1
ATOM 3028 O O . ILE B 1 110 ? 12.039 15.719 -6.324 1 96.31 110 ILE B O 1
ATOM 3032 N N . GLN B 1 111 ? 12.695 13.828 -5.367 1 95.44 111 GLN B N 1
ATOM 3033 C CA . GLN B 1 111 ? 13.891 14.43 -4.793 1 95.44 111 GLN B CA 1
ATOM 3034 C C . GLN B 1 111 ? 14.812 14.969 -5.883 1 95.44 111 GLN B C 1
ATOM 3036 O O . GLN B 1 111 ? 15.406 16.047 -5.727 1 95.44 111 GLN B O 1
ATOM 3041 N N . LEU B 1 112 ? 14.984 14.273 -6.945 1 95.38 112 LEU B N 1
ATOM 3042 C CA . LEU B 1 112 ? 15.812 14.711 -8.062 1 95.38 112 LEU B CA 1
ATOM 3043 C C . LEU B 1 112 ? 15.289 16.031 -8.633 1 95.38 112 LEU B C 1
ATOM 3045 O O . LEU B 1 112 ? 16.078 16.922 -8.969 1 95.38 112 LEU B O 1
ATOM 3049 N N . LEU B 1 113 ? 14.031 16.141 -8.695 1 94.56 113 LEU B N 1
ATOM 3050 C CA . LEU B 1 113 ? 13.406 17.359 -9.219 1 94.56 113 LEU B CA 1
ATOM 3051 C C . LEU B 1 113 ? 13.586 18.516 -8.25 1 94.56 113 LEU B C 1
ATOM 3053 O O . LEU B 1 113 ? 13.766 19.656 -8.672 1 94.56 113 LEU B O 1
ATOM 3057 N N . ALA B 1 114 ? 13.484 18.234 -6.977 1 94.19 114 ALA B N 1
ATOM 3058 C CA . ALA B 1 114 ? 13.578 19.25 -5.938 1 94.19 114 ALA B CA 1
ATOM 3059 C C . ALA B 1 114 ? 14.984 19.844 -5.871 1 94.19 114 ALA B C 1
ATOM 3061 O O . ALA B 1 114 ? 15.148 21.016 -5.523 1 94.19 114 ALA B O 1
ATOM 3062 N N . GLY B 1 115 ? 15.969 19.031 -6.219 1 90.81 115 GLY B N 1
ATOM 3063 C CA . GLY B 1 115 ? 17.344 19.484 -6.098 1 90.81 115 GLY B CA 1
ATOM 3064 C C . GLY B 1 115 ? 17.766 19.75 -4.66 1 90.81 115 GLY B C 1
ATOM 3065 O O . GLY B 1 115 ? 17.328 19.047 -3.748 1 90.81 115 GLY B O 1
ATOM 3066 N N . THR B 1 116 ? 18.672 20.703 -4.488 1 87.44 116 THR B N 1
ATOM 3067 C CA . THR B 1 116 ? 19.219 20.969 -3.158 1 87.44 116 THR B CA 1
ATOM 3068 C C . THR B 1 116 ? 18.516 22.188 -2.535 1 87.44 116 THR B C 1
ATOM 3070 O O . THR B 1 116 ? 18.656 22.438 -1.336 1 87.44 116 THR B O 1
ATOM 3073 N N . GLU B 1 117 ? 17.734 22.828 -3.291 1 88.12 117 GLU B N 1
ATOM 3074 C CA . GLU B 1 117 ? 17.172 24.094 -2.852 1 88.12 117 GLU B CA 1
ATOM 3075 C C . GLU B 1 117 ? 15.875 23.906 -2.084 1 88.12 117 GLU B C 1
ATOM 3077 O O . GLU B 1 117 ? 15.523 24.719 -1.227 1 88.12 117 GLU B O 1
ATOM 3082 N N . LEU B 1 118 ? 15.172 22.938 -2.461 1 93.75 118 LEU B N 1
ATOM 3083 C CA . LEU B 1 118 ? 13.891 22.625 -1.838 1 93.75 118 LEU B CA 1
ATOM 3084 C C . LEU B 1 118 ? 13.969 21.344 -1.036 1 93.75 118 LEU B C 1
ATOM 3086 O O . LEU B 1 118 ? 14.281 20.281 -1.585 1 93.75 118 LEU B O 1
ATOM 3090 N N . LYS B 1 119 ? 13.758 21.469 0.236 1 94.44 119 LYS B N 1
ATOM 3091 C CA . LYS B 1 119 ? 13.664 20.25 1.058 1 94.44 119 LYS B CA 1
ATOM 3092 C C . LYS B 1 119 ? 12.336 19.547 0.841 1 94.44 119 LYS B C 1
ATOM 3094 O O . LYS B 1 119 ? 11.266 20.141 1 1 94.44 119 LYS B O 1
ATOM 3099 N N . VAL B 1 120 ? 12.43 18.266 0.478 1 95.69 120 VAL B N 1
ATOM 3100 C CA . VAL B 1 120 ? 11.219 17.469 0.306 1 95.69 120 VAL B CA 1
ATOM 3101 C C . VAL B 1 120 ? 11.008 16.578 1.529 1 95.69 120 VAL B C 1
ATOM 3103 O O . VAL B 1 120 ? 11.945 15.953 2.02 1 95.69 120 VAL B O 1
ATOM 3106 N N . VAL B 1 121 ? 9.797 16.578 2 1 95.44 121 VAL B N 1
ATOM 3107 C CA . VAL B 1 121 ? 9.414 15.672 3.082 1 95.44 121 VAL B CA 1
ATOM 3108 C C . VAL B 1 121 ? 8.133 14.93 2.699 1 95.44 121 VAL B C 1
ATOM 3110 O O . VAL B 1 121 ? 7.434 15.32 1.767 1 95.44 121 VAL B O 1
ATOM 3113 N N . CYS B 1 122 ? 7.918 13.797 3.406 1 94.31 122 CYS B N 1
ATOM 3114 C CA . CYS B 1 122 ? 6.707 13.031 3.152 1 94.31 122 CYS B CA 1
ATOM 3115 C C . CYS B 1 122 ? 5.648 13.312 4.211 1 94.31 122 CYS B C 1
ATOM 3117 O O . CYS B 1 122 ? 5.883 13.102 5.402 1 94.31 122 CYS B O 1
ATOM 3119 N N . GLY B 1 123 ? 4.488 13.758 3.766 1 91.06 123 GLY B N 1
ATOM 3120 C CA . GLY B 1 123 ? 3.383 14.055 4.66 1 91.06 123 GLY B CA 1
ATOM 3121 C C . GLY B 1 123 ? 2.299 12.992 4.648 1 91.06 123 GLY B C 1
ATOM 3122 O O . GLY B 1 123 ? 1.189 13.227 5.129 1 91.06 123 GLY B O 1
ATOM 3123 N N . GLY B 1 124 ? 2.523 11.828 4.133 1 89.94 124 GLY B N 1
ATOM 3124 C CA . GLY B 1 124 ? 1.49 10.828 3.949 1 89.94 124 GLY B CA 1
ATOM 3125 C C . GLY B 1 124 ? 1.429 9.82 5.086 1 89.94 124 GLY B C 1
ATOM 3126 O O . GLY B 1 124 ? 0.811 8.766 4.953 1 89.94 124 GLY B O 1
ATOM 3127 N N . TRP B 1 125 ? 1.938 10.141 6.238 1 91.5 125 TRP B N 1
ATOM 3128 C CA . TRP B 1 125 ? 2.086 9.195 7.344 1 91.5 125 TRP B CA 1
ATOM 3129 C C . TRP B 1 125 ? 0.724 8.742 7.855 1 91.5 125 TRP B C 1
ATOM 3131 O O . TRP B 1 125 ? 0.526 7.559 8.141 1 91.5 125 TRP B O 1
ATOM 3141 N N . LYS B 1 126 ? -0.169 9.695 7.883 1 92.81 126 LYS B N 1
ATOM 3142 C CA . LYS B 1 126 ? -1.482 9.391 8.438 1 92.81 126 LYS B CA 1
ATOM 3143 C C . LYS B 1 126 ? -2.285 8.5 7.496 1 92.81 126 LYS B C 1
ATOM 3145 O O . LYS B 1 126 ? -3.309 7.934 7.887 1 92.81 126 LYS B O 1
ATOM 3150 N N . LYS B 1 127 ? -1.834 8.398 6.324 1 95.62 127 LYS B N 1
ATOM 3151 C CA . LYS B 1 127 ? -2.576 7.664 5.305 1 95.62 127 LYS B CA 1
ATOM 3152 C C . LYS B 1 127 ? -2.24 6.176 5.344 1 95.62 127 LYS B C 1
ATOM 3154 O O . LYS B 1 127 ? -2.883 5.371 4.668 1 95.62 127 LYS B O 1
ATOM 3159 N N . LEU B 1 128 ? -1.292 5.812 6.129 1 95.44 128 LEU B N 1
ATOM 3160 C CA . LEU B 1 128 ? -0.844 4.426 6.219 1 95.44 128 LEU B CA 1
ATOM 3161 C C . LEU B 1 128 ? -1.094 3.867 7.617 1 95.44 128 LEU B C 1
ATOM 3163 O O . LEU B 1 128 ? -0.922 4.574 8.609 1 95.44 128 LEU B O 1
ATOM 3167 N N . PRO B 1 129 ? -1.457 2.582 7.621 1 95.31 129 PRO B N 1
ATOM 3168 C CA . PRO B 1 129 ? -1.504 1.962 8.945 1 95.31 129 PRO B CA 1
ATOM 3169 C C . PRO B 1 129 ? -0.126 1.856 9.602 1 95.31 129 PRO B C 1
ATOM 3171 O O . PRO B 1 129 ? 0.893 1.898 8.906 1 95.31 129 PRO B O 1
ATOM 3174 N N . GLN B 1 130 ? -0.164 1.726 10.914 1 94.31 130 GLN B N 1
ATOM 3175 C CA . GLN B 1 130 ? 1.056 1.698 11.711 1 94.31 130 GLN B CA 1
ATOM 3176 C C . GLN B 1 130 ? 2.027 0.641 11.195 1 94.31 130 GLN B C 1
ATOM 3178 O O . GLN B 1 130 ? 3.234 0.881 11.125 1 94.31 130 GLN B O 1
ATOM 3183 N N . ALA B 1 131 ? 1.484 -0.49 10.75 1 94.75 131 ALA B N 1
ATOM 3184 C CA . ALA B 1 131 ? 2.309 -1.629 10.352 1 94.75 131 ALA B CA 1
ATOM 3185 C C . ALA B 1 131 ? 3.129 -1.303 9.102 1 94.75 131 ALA B C 1
ATOM 3187 O O . ALA B 1 131 ? 4.156 -1.933 8.852 1 94.75 131 ALA B O 1
ATOM 3188 N N . ASN B 1 132 ? 2.76 -0.296 8.359 1 96.75 132 ASN B N 1
ATOM 3189 C CA . ASN B 1 132 ? 3.41 -0.003 7.086 1 96.75 132 ASN B CA 1
ATOM 3190 C C . ASN B 1 132 ? 4.398 1.151 7.215 1 96.75 132 ASN B C 1
ATOM 3192 O O . ASN B 1 132 ? 5.188 1.403 6.301 1 96.75 132 ASN B O 1
ATOM 3196 N N . LYS B 1 133 ? 4.422 1.808 8.312 1 96.19 133 LYS B N 1
ATOM 3197 C CA . LYS B 1 133 ? 5.195 3.033 8.484 1 96.19 133 LYS B CA 1
ATOM 3198 C C . LYS B 1 133 ? 6.695 2.742 8.492 1 96.19 133 LYS B C 1
ATOM 3200 O O . LYS B 1 133 ? 7.484 3.521 7.953 1 96.19 133 LYS B O 1
ATOM 3205 N N . PRO B 1 134 ? 7.145 1.577 9.086 1 96.56 134 PRO B N 1
ATOM 3206 C CA . PRO B 1 134 ? 8.57 1.272 8.984 1 96.56 134 PRO B CA 1
ATOM 3207 C C . PRO B 1 134 ? 9.047 1.13 7.543 1 96.56 134 PRO B C 1
ATOM 3209 O O . PRO B 1 134 ? 10.156 1.566 7.207 1 96.56 134 PRO B O 1
ATOM 3212 N N . GLY B 1 135 ? 8.242 0.546 6.707 1 97.19 135 GLY B N 1
ATOM 3213 C CA . GLY B 1 135 ? 8.594 0.433 5.301 1 97.19 135 GLY B CA 1
ATOM 3214 C C . GLY B 1 135 ? 8.703 1.776 4.602 1 97.19 135 GLY B C 1
ATOM 3215 O O . GLY B 1 135 ? 9.609 1.992 3.799 1 97.19 135 GLY B O 1
ATOM 3216 N N . LEU B 1 136 ? 7.758 2.633 4.914 1 97.12 136 LEU B N 1
ATOM 3217 C CA . LEU B 1 136 ? 7.82 3.977 4.352 1 97.12 136 LEU B CA 1
ATOM 3218 C C . LEU B 1 136 ? 9.078 4.699 4.812 1 97.12 136 LEU B C 1
ATOM 3220 O O . LEU B 1 136 ? 9.742 5.363 4.012 1 97.12 136 LEU B O 1
ATOM 3224 N N . ARG B 1 137 ? 9.383 4.582 6.109 1 96.88 137 ARG B N 1
ATOM 3225 C CA . ARG B 1 137 ? 10.594 5.207 6.645 1 96.88 137 ARG B CA 1
ATOM 3226 C C . ARG B 1 137 ? 11.828 4.73 5.895 1 96.88 137 ARG B C 1
ATOM 3228 O O . ARG B 1 137 ? 12.688 5.535 5.527 1 96.88 137 ARG B O 1
ATOM 3235 N N . ALA B 1 138 ? 11.891 3.449 5.688 1 97.5 138 ALA B N 1
ATOM 3236 C CA . ALA B 1 138 ? 13.031 2.867 4.977 1 97.5 138 ALA B CA 1
ATOM 3237 C C . ALA B 1 138 ? 13.094 3.379 3.539 1 97.5 138 ALA B C 1
ATOM 3239 O O . ALA B 1 138 ? 14.18 3.662 3.021 1 97.5 138 ALA B O 1
ATOM 3240 N N . ALA B 1 139 ? 12 3.498 2.92 1 98.19 139 ALA B N 1
ATOM 3241 C CA . ALA B 1 139 ? 11.914 3.977 1.542 1 98.19 139 ALA B CA 1
ATOM 3242 C C . ALA B 1 139 ? 12.414 5.414 1.429 1 98.19 139 ALA B C 1
ATOM 3244 O O . ALA B 1 139 ? 13.211 5.734 0.541 1 98.19 139 ALA B O 1
ATOM 3245 N N . LEU B 1 140 ? 11.93 6.215 2.344 1 97.38 140 LEU B N 1
ATOM 3246 C CA . LEU B 1 140 ? 12.305 7.625 2.326 1 97.38 140 LEU B CA 1
ATOM 3247 C C . LEU B 1 140 ? 13.797 7.797 2.596 1 97.38 140 LEU B C 1
ATOM 3249 O O . LEU B 1 140 ? 14.461 8.609 1.947 1 97.38 140 LEU B O 1
ATOM 3253 N N . LYS B 1 141 ? 14.266 7.035 3.545 1 96.19 141 LYS B N 1
ATOM 3254 C CA . LYS B 1 141 ? 15.703 7.055 3.822 1 96.19 141 LYS B CA 1
ATOM 3255 C C . LYS B 1 141 ? 16.5 6.652 2.59 1 96.19 141 LYS B C 1
ATOM 3257 O O . LYS B 1 141 ? 17.5 7.305 2.25 1 96.19 141 LYS B O 1
ATOM 3262 N N . ALA B 1 142 ? 16.078 5.664 1.906 1 97.38 142 ALA B N 1
ATOM 3263 C CA . ALA B 1 142 ? 16.766 5.188 0.705 1 97.38 142 ALA B CA 1
ATOM 3264 C C . ALA B 1 142 ? 16.766 6.262 -0.379 1 97.38 142 ALA B C 1
ATOM 3266 O O . ALA B 1 142 ? 17.75 6.398 -1.112 1 97.38 142 ALA B O 1
ATOM 3267 N N . ALA B 1 143 ? 15.727 7.008 -0.444 1 96.75 143 ALA B N 1
ATOM 3268 C CA . ALA B 1 143 ? 15.547 7.988 -1.512 1 96.75 143 ALA B CA 1
ATOM 3269 C C . ALA B 1 143 ? 16.172 9.328 -1.135 1 96.75 143 ALA B C 1
ATOM 3271 O O . ALA B 1 143 ? 16.25 10.242 -1.963 1 96.75 143 ALA B O 1
ATOM 3272 N N . GLY B 1 144 ? 16.562 9.523 0.124 1 92.56 144 GLY B N 1
ATOM 3273 C CA . GLY B 1 144 ? 17.094 10.789 0.588 1 92.56 144 GLY B CA 1
ATOM 3274 C C . GLY B 1 144 ? 16.016 11.836 0.841 1 92.56 144 GLY B C 1
ATOM 3275 O O . GLY B 1 144 ? 16.266 13.031 0.686 1 92.56 144 GLY B O 1
ATOM 3276 N N . VAL B 1 145 ? 14.883 11.406 1.072 1 90.38 145 VAL B N 1
ATOM 3277 C CA . VAL B 1 145 ? 13.758 12.289 1.371 1 90.38 145 VAL B CA 1
ATOM 3278 C C . VAL B 1 145 ? 13.555 12.375 2.883 1 90.38 145 VAL B C 1
ATOM 3280 O O . VAL B 1 145 ? 13.688 11.375 3.59 1 90.38 145 VAL B O 1
ATOM 3283 N N . GLY B 1 146 ? 13.242 13.5 3.305 1 83.25 146 GLY B N 1
ATOM 3284 C CA . GLY B 1 146 ? 13.07 13.727 4.73 1 83.25 146 GLY B CA 1
ATOM 3285 C C . GLY B 1 146 ? 11.789 13.133 5.281 1 83.25 146 GLY B C 1
ATOM 3286 O O . GLY B 1 146 ? 10.797 13.016 4.562 1 83.25 146 GLY B O 1
ATOM 3287 N N . MET B 1 147 ? 11.867 12.812 6.512 1 78.31 147 MET B N 1
ATOM 3288 C CA . MET B 1 147 ? 10.711 12.281 7.23 1 78.31 147 MET B CA 1
ATOM 3289 C C . MET B 1 147 ? 10.016 13.383 8.023 1 78.31 147 MET B C 1
ATOM 3291 O O . MET B 1 147 ? 8.828 13.273 8.336 1 78.31 147 MET B O 1
ATOM 3295 N N . ARG B 1 148 ? 10.883 14.383 8.25 1 75.94 148 ARG B N 1
ATOM 3296 C CA . ARG B 1 148 ? 10.398 15.43 9.148 1 75.94 148 ARG B CA 1
ATOM 3297 C C . ARG B 1 148 ? 10.641 16.812 8.547 1 75.94 148 ARG B C 1
ATOM 3299 O O . ARG B 1 148 ? 11.641 17.031 7.867 1 75.94 148 ARG B O 1
ATOM 3306 N N . MET B 1 149 ? 9.758 17.641 8.969 1 80.69 149 MET B N 1
ATOM 3307 C CA . MET B 1 149 ? 9.875 19.016 8.516 1 80.69 149 MET B CA 1
ATOM 3308 C C . MET B 1 149 ? 10.938 19.766 9.32 1 80.69 149 MET B C 1
ATOM 3310 O O . MET B 1 149 ? 11.562 20.688 8.812 1 80.69 149 MET B O 1
ATOM 3314 N N . VAL B 1 150 ? 11.07 19.344 10.57 1 83 150 VAL B N 1
ATOM 3315 C CA . VAL B 1 150 ? 11.984 20.062 11.461 1 83 150 VAL B CA 1
ATOM 3316 C C . VAL B 1 150 ? 12.852 19.062 12.219 1 83 150 VAL B C 1
ATOM 3318 O O . VAL B 1 150 ? 12.453 17.906 12.406 1 83 150 VAL B O 1
ATOM 3321 N N . GLU B 1 151 ? 14.031 19.578 12.547 1 82.88 151 GLU B N 1
ATOM 3322 C CA . GLU B 1 151 ? 14.938 18.766 13.352 1 82.88 151 GLU B CA 1
ATOM 3323 C C . GLU B 1 151 ? 14.625 18.906 14.844 1 82.88 151 GLU B C 1
ATOM 3325 O O . GLU B 1 151 ? 14.219 19.969 15.297 1 82.88 151 GLU B O 1
ATOM 3330 N N . GLY B 1 152 ? 14.672 17.812 15.57 1 83.19 152 GLY B N 1
ATOM 3331 C CA . GLY B 1 152 ? 14.422 17.859 17 1 83.19 152 GLY B CA 1
ATOM 3332 C C . GLY B 1 152 ? 12.961 17.688 17.359 1 83.19 152 GLY B C 1
ATOM 3333 O O . GLY B 1 152 ? 12.141 17.344 16.5 1 83.19 152 GLY B O 1
ATOM 3334 N N . PRO B 1 153 ? 12.664 17.953 18.609 1 89.31 153 PRO B N 1
ATOM 3335 C CA . PRO B 1 153 ? 11.273 17.828 19.047 1 89.31 153 PRO B CA 1
ATOM 3336 C C . PRO B 1 153 ? 10.398 18.969 18.516 1 89.31 153 PRO B C 1
ATOM 3338 O O . PRO B 1 153 ? 10.852 20.109 18.422 1 89.31 153 PRO B O 1
ATOM 3341 N N . PHE B 1 154 ? 9.258 18.594 18.141 1 91.62 154 PHE B N 1
ATOM 3342 C CA . PHE B 1 154 ? 8.383 19.641 17.609 1 91.62 154 PHE B CA 1
ATOM 3343 C C . PHE B 1 154 ? 6.926 19.344 17.938 1 91.62 154 PHE B C 1
ATOM 3345 O O . PHE B 1 154 ? 6.582 18.203 18.297 1 91.62 154 PHE B O 1
ATOM 3352 N N . VAL B 1 155 ? 6.125 20.391 17.953 1 95.06 155 VAL B N 1
ATOM 3353 C CA . VAL B 1 155 ? 4.668 20.344 18.016 1 95.06 155 VAL B CA 1
ATOM 3354 C C . VAL B 1 155 ? 4.082 20.594 16.625 1 95.06 155 VAL B C 1
ATOM 3356 O O . VAL B 1 155 ? 4.363 21.609 16 1 95.06 155 VAL B O 1
ATOM 3359 N N . TYR B 1 156 ? 3.406 19.609 16.203 1 94.88 156 TYR B N 1
ATOM 3360 C CA . TYR B 1 156 ? 2.746 19.734 14.914 1 94.88 156 TYR B CA 1
ATOM 3361 C C . TYR B 1 156 ? 1.269 20.062 15.078 1 94.88 156 TYR B C 1
ATOM 3363 O O . TYR B 1 156 ? 0.51 19.281 15.641 1 94.88 156 TYR B O 1
ATOM 3371 N N . ILE B 1 157 ? 0.898 21.219 14.586 1 96.94 157 ILE B N 1
ATOM 3372 C CA . ILE B 1 157 ? -0.479 21.688 14.695 1 96.94 157 ILE B CA 1
ATOM 3373 C C . ILE B 1 157 ? -1.152 21.641 13.328 1 96.94 157 ILE B C 1
ATOM 3375 O O . ILE B 1 157 ? -0.967 22.531 12.5 1 96.94 157 ILE B O 1
ATOM 3379 N N . ASP B 1 158 ? -1.939 20.594 13.18 1 95.81 158 ASP B N 1
ATOM 3380 C CA . ASP B 1 158 ? -2.596 20.469 11.883 1 95.81 158 ASP B CA 1
ATOM 3381 C C . ASP B 1 158 ? -3.945 21.172 11.883 1 95.81 158 ASP B C 1
ATOM 3383 O O . ASP B 1 158 ? -4.277 21.891 12.828 1 95.81 158 ASP B O 1
ATOM 3387 N N . LYS B 1 159 ? -4.676 21.109 10.828 1 95.62 159 LYS B N 1
ATOM 3388 C CA . LYS B 1 159 ? -5.922 21.844 10.617 1 95.62 159 LYS B CA 1
ATOM 3389 C C . LYS B 1 159 ? -6.949 21.5 11.695 1 95.62 159 LYS B C 1
ATOM 3391 O O . LYS B 1 159 ? -7.707 22.359 12.141 1 95.62 159 LYS B O 1
ATOM 3396 N N . ASN B 1 160 ? -6.961 20.281 12.109 1 97.25 160 ASN B N 1
ATOM 3397 C CA . ASN B 1 160 ? -7.949 19.875 13.102 1 97.25 160 ASN B CA 1
ATOM 3398 C C . ASN B 1 160 ? -7.609 20.422 14.484 1 97.25 160 ASN B C 1
ATOM 3400 O O . ASN B 1 160 ? -8.5 20.766 15.266 1 97.25 160 ASN B O 1
ATOM 3404 N N . TYR B 1 161 ? -6.312 20.453 14.781 1 97.25 161 TYR B N 1
ATOM 3405 C CA . TYR B 1 161 ? -5.895 21.109 16.016 1 97.25 161 TYR B CA 1
ATOM 3406 C C . TYR B 1 161 ? -6.32 22.562 16.031 1 97.25 161 TYR B C 1
ATOM 3408 O O . TYR B 1 161 ? -6.875 23.047 17.016 1 97.25 161 TYR B O 1
ATOM 3416 N N . VAL B 1 162 ? -6.066 23.25 14.93 1 97.31 162 VAL B N 1
ATOM 3417 C CA . VAL B 1 162 ? -6.457 24.641 14.805 1 97.31 162 VAL B CA 1
ATOM 3418 C C . VAL B 1 162 ? -7.961 24.781 15.031 1 97.31 162 VAL B C 1
ATOM 3420 O O . VAL B 1 162 ? -8.406 25.672 15.766 1 97.31 162 VAL B O 1
ATOM 3423 N N . ARG B 1 163 ? -8.727 23.922 14.477 1 96.56 163 ARG B N 1
ATOM 3424 C CA . ARG B 1 163 ? -10.172 23.953 14.625 1 96.56 163 ARG B CA 1
ATOM 3425 C C . ARG B 1 163 ? -10.578 23.719 16.078 1 96.56 163 ARG B C 1
ATOM 3427 O O . ARG B 1 163 ? -11.422 24.422 16.625 1 96.56 163 ARG B O 1
ATOM 3434 N N . MET B 1 164 ? -9.969 22.766 16.672 1 96.88 164 MET B N 1
ATOM 3435 C CA . MET B 1 164 ? -10.344 22.406 18.031 1 96.88 164 MET B CA 1
ATOM 3436 C C . MET B 1 164 ? -10.008 23.531 19.016 1 96.88 164 MET B C 1
ATOM 3438 O O . MET B 1 164 ? -10.766 23.812 19.938 1 96.88 164 MET B O 1
ATOM 3442 N N . PHE B 1 165 ? -8.898 24.188 18.766 1 96.5 165 PHE B N 1
ATOM 3443 C CA . PHE B 1 165 ? -8.508 25.297 19.641 1 96.5 165 PHE B CA 1
ATOM 3444 C C . PHE B 1 165 ? -9.289 26.562 19.297 1 96.5 165 PHE B C 1
ATOM 3446 O O . PHE B 1 165 ? -9.359 27.484 20.094 1 96.5 165 PHE B O 1
ATOM 3453 N N . GLY B 1 166 ? -9.828 26.609 18.062 1 95.25 166 GLY B N 1
ATOM 3454 C CA . GLY B 1 166 ? -10.609 27.75 17.641 1 95.25 166 GLY B CA 1
ATOM 3455 C C . GLY B 1 166 ? -9.797 28.812 16.922 1 95.25 166 GLY B C 1
ATOM 3456 O O . GLY B 1 166 ? -10.156 29.984 16.922 1 95.25 166 GLY B O 1
ATOM 3457 N N . GLY B 1 167 ? -8.625 28.391 16.438 1 96.44 167 GLY B N 1
ATOM 3458 C CA . GLY B 1 167 ? -7.848 29.344 15.664 1 96.44 167 GLY B CA 1
ATOM 3459 C C . GLY B 1 167 ? -6.352 29.172 15.828 1 96.44 167 GLY B C 1
ATOM 3460 O O . GLY B 1 167 ? -5.902 28.438 16.719 1 96.44 167 GLY B O 1
ATOM 3461 N N . VAL B 1 168 ? -5.652 29.891 14.938 1 98.06 168 VAL B N 1
ATOM 3462 C CA . VAL B 1 168 ? -4.195 29.797 14.891 1 98.06 168 VAL B CA 1
ATOM 3463 C C . VAL B 1 168 ? -3.598 30.375 16.172 1 98.06 168 VAL B C 1
ATOM 3465 O O . VAL B 1 168 ? -2.734 29.75 16.797 1 98.06 168 VAL B O 1
ATOM 3468 N N . ARG B 1 169 ? -4.102 31.484 16.641 1 97.75 169 ARG B N 1
ATOM 3469 C CA . ARG B 1 169 ? -3.57 32.156 17.828 1 97.75 169 ARG B CA 1
ATOM 3470 C C . ARG B 1 169 ? -3.686 31.266 19.047 1 97.75 169 ARG B C 1
ATOM 3472 O O . ARG B 1 169 ? -2.709 31.062 19.781 1 97.75 169 ARG B O 1
ATOM 3479 N N . LYS B 1 170 ? -4.844 30.734 19.25 1 97.38 170 LYS B N 1
ATOM 3480 C CA . LYS B 1 170 ? -5.098 29.906 20.422 1 97.38 170 LYS B CA 1
ATOM 3481 C C . LYS B 1 170 ? -4.285 28.609 20.375 1 97.38 170 LYS B C 1
ATOM 3483 O O . LYS B 1 170 ? -3.814 28.125 21.406 1 97.38 170 LYS B O 1
ATOM 3488 N N . ALA B 1 171 ? -4.137 28.047 19.203 1 97.69 171 ALA B N 1
ATOM 3489 C CA . ALA B 1 171 ? -3.332 26.828 19.031 1 97.69 171 ALA B CA 1
ATOM 3490 C C . ALA B 1 171 ? -1.873 27.094 19.391 1 97.69 171 ALA B C 1
ATOM 3492 O O . ALA B 1 171 ? -1.243 26.266 20.078 1 97.69 171 ALA B O 1
ATOM 3493 N N . LEU B 1 172 ? -1.386 28.203 18.953 1 98 172 LEU B N 1
ATOM 3494 C CA . LEU B 1 172 ? 0.007 28.531 19.234 1 98 172 LEU B CA 1
ATOM 3495 C C . LEU B 1 172 ? 0.202 28.859 20.703 1 98 172 LEU B C 1
ATOM 3497 O O . LEU B 1 172 ? 1.258 28.578 21.281 1 98 172 LEU B O 1
ATOM 3501 N N . GLU B 1 173 ? -0.8 29.453 21.328 1 97.62 173 GLU B N 1
ATOM 3502 C CA . GLU B 1 173 ? -0.744 29.688 22.766 1 97.62 173 GLU B CA 1
ATOM 3503 C C . GLU B 1 173 ? -0.6 28.375 23.531 1 97.62 173 GLU B C 1
ATOM 3505 O O . GLU B 1 173 ? 0.191 28.281 24.469 1 97.62 173 GLU B O 1
ATOM 3510 N N . ALA B 1 174 ? -1.316 27.422 23.109 1 97.06 174 ALA B N 1
ATOM 3511 C CA . ALA B 1 174 ? -1.236 26.109 23.75 1 97.06 174 ALA B CA 1
ATOM 3512 C C . ALA B 1 174 ? 0.145 25.484 23.547 1 97.06 174 ALA B C 1
ATOM 3514 O O . ALA B 1 174 ? 0.652 24.797 24.438 1 97.06 174 ALA B O 1
ATOM 3515 N N . ALA B 1 175 ? 0.766 25.719 22.422 1 96.94 175 ALA B N 1
ATOM 3516 C CA . ALA B 1 175 ? 2.062 25.141 22.078 1 96.94 175 ALA B CA 1
ATOM 3517 C C . ALA B 1 175 ? 3.172 25.734 22.938 1 96.94 175 ALA B C 1
ATOM 3519 O O . ALA B 1 175 ? 4.254 25.156 23.062 1 96.94 175 ALA B O 1
ATOM 3520 N N . LYS B 1 176 ? 2.912 26.844 23.578 1 95.94 176 LYS B N 1
ATOM 3521 C CA . LYS B 1 176 ? 3.908 27.5 24.422 1 95.94 176 LYS B CA 1
ATOM 3522 C C . LYS B 1 176 ? 4.246 26.656 25.641 1 95.94 176 LYS B C 1
ATOM 3524 O O . LYS B 1 176 ? 5.258 26.891 26.297 1 95.94 176 LYS B O 1
ATOM 3529 N N . GLN B 1 177 ? 3.395 25.703 25.859 1 94.75 177 GLN B N 1
ATOM 3530 C CA . GLN B 1 177 ? 3.654 24.781 26.969 1 94.75 177 GLN B CA 1
ATOM 3531 C C . GLN B 1 177 ? 4.891 23.922 26.688 1 94.75 177 GLN B C 1
ATOM 3533 O O . GLN B 1 177 ? 5.398 23.25 27.578 1 94.75 177 GLN B O 1
ATOM 3538 N N . PHE B 1 178 ? 5.395 24.047 25.406 1 94.44 178 PHE B N 1
ATOM 3539 C CA . PHE B 1 178 ? 6.602 23.328 25 1 94.44 178 PHE B CA 1
ATOM 3540 C C . PHE B 1 178 ? 7.668 24.297 24.516 1 94.44 178 PHE B C 1
ATOM 3542 O O . PHE B 1 178 ? 8.031 24.297 23.328 1 94.44 178 PHE B O 1
ATOM 3549 N N . PRO B 1 179 ? 8.328 24.953 25.438 1 92 179 PRO B N 1
ATOM 3550 C CA . PRO B 1 179 ? 9.25 26.016 25.047 1 92 179 PRO B CA 1
ATOM 3551 C C . PRO B 1 179 ? 10.477 25.484 24.312 1 92 179 PRO B C 1
ATOM 3553 O O . PRO B 1 179 ? 11.102 26.219 23.547 1 92 179 PRO B O 1
ATOM 3556 N N . ASP B 1 180 ? 10.82 24.25 24.5 1 93.25 180 ASP B N 1
ATOM 3557 C CA . ASP B 1 180 ? 12.016 23.688 23.875 1 93.25 180 ASP B CA 1
ATOM 3558 C C . ASP B 1 180 ? 11.68 22.984 22.562 1 93.25 180 ASP B C 1
ATOM 3560 O O . ASP B 1 180 ? 12.555 22.391 21.938 1 93.25 180 ASP B O 1
ATOM 3564 N N . HIS B 1 181 ? 10.391 23.047 22.172 1 94.31 181 HIS B N 1
ATOM 3565 C CA . HIS B 1 181 ? 9.961 22.406 20.922 1 94.31 181 HIS B CA 1
ATOM 3566 C C . HIS B 1 181 ? 9.766 23.438 19.812 1 94.31 181 HIS B C 1
ATOM 3568 O O . HIS B 1 181 ? 9.297 24.547 20.078 1 94.31 181 HIS B O 1
ATOM 3574 N N . LYS B 1 182 ? 10.156 23.031 18.641 1 94.88 182 LYS B N 1
ATOM 3575 C CA . LYS B 1 182 ? 9.75 23.812 17.469 1 94.88 182 LYS B CA 1
ATOM 3576 C C . LYS B 1 182 ? 8.266 23.656 17.188 1 94.88 182 LYS B C 1
ATOM 3578 O O . LYS B 1 182 ? 7.676 22.625 17.516 1 94.88 182 LYS B O 1
ATOM 3583 N N . THR B 1 183 ? 7.723 24.688 16.594 1 96.75 183 THR B N 1
ATOM 3584 C CA . THR B 1 183 ? 6.297 24.625 16.297 1 96.75 183 THR B CA 1
ATOM 3585 C C . THR B 1 183 ? 6.059 24.688 14.797 1 96.75 183 THR B C 1
ATOM 3587 O O . THR B 1 183 ? 6.586 25.578 14.109 1 96.75 183 THR B O 1
ATOM 3590 N N . VAL B 1 184 ? 5.371 23.703 14.281 1 96.94 184 VAL B N 1
ATOM 3591 C CA . VAL B 1 184 ? 4.895 23.672 12.906 1 96.94 184 VAL B CA 1
ATOM 3592 C C . VAL B 1 184 ? 3.373 23.812 12.883 1 96.94 184 VAL B C 1
ATOM 3594 O O . VAL B 1 184 ? 2.66 23.078 13.562 1 96.94 184 VAL B O 1
ATOM 3597 N N . ILE B 1 185 ? 2.865 24.781 12.102 1 98 185 ILE B N 1
ATOM 3598 C CA . ILE B 1 185 ? 1.422 24.984 12.102 1 98 185 ILE B CA 1
ATOM 3599 C C . ILE B 1 185 ? 0.914 25.078 10.672 1 98 185 ILE B C 1
ATOM 3601 O O . ILE B 1 185 ? 1.553 25.703 9.82 1 98 185 ILE B O 1
ATOM 3605 N N . GLN B 1 186 ? -0.195 24.453 10.461 1 97.69 186 GLN B N 1
ATOM 3606 C CA . GLN B 1 186 ? -0.85 24.5 9.156 1 97.69 186 GLN B CA 1
ATOM 3607 C C . GLN B 1 186 ? -1.72 25.75 9.031 1 97.69 186 GLN B C 1
ATOM 3609 O O . GLN B 1 186 ? -2.434 26.109 9.969 1 97.69 186 GLN B O 1
ATOM 3614 N N . LEU B 1 187 ? -1.621 26.359 7.887 1 98.19 187 LEU B N 1
ATOM 3615 C CA . LEU B 1 187 ? -2.51 27.453 7.516 1 98.19 187 LEU B CA 1
ATOM 3616 C C . LEU B 1 187 ? -3.432 27.047 6.371 1 98.19 187 LEU B C 1
ATOM 3618 O O . LEU B 1 187 ? -2.967 26.547 5.344 1 98.19 187 LEU B O 1
ATOM 3622 N N . ARG B 1 188 ? -4.684 27.266 6.574 1 96.75 188 ARG B N 1
ATOM 3623 C CA . ARG B 1 188 ? -5.648 26.891 5.543 1 96.75 188 ARG B CA 1
ATOM 3624 C C . ARG B 1 188 ? -6.527 28.078 5.168 1 96.75 188 ARG B C 1
ATOM 3626 O O . ARG B 1 188 ? -7.219 28.047 4.145 1 96.75 188 ARG B O 1
ATOM 3633 N N . GLY B 1 189 ? -6.477 29.078 5.945 1 96 189 GLY B N 1
ATOM 3634 C CA . GLY B 1 189 ? -7.301 30.25 5.68 1 96 189 GLY B CA 1
ATOM 3635 C C . GLY B 1 189 ? -8.781 29.984 5.824 1 96 189 GLY B C 1
ATOM 3636 O O . GLY B 1 189 ? -9.602 30.562 5.098 1 96 189 GLY B O 1
ATOM 3637 N N . GLU B 1 190 ? -9.125 29.078 6.699 1 91.06 190 GLU B N 1
ATOM 3638 C CA . GLU B 1 190 ? -10.516 28.656 6.812 1 91.06 190 GLU B CA 1
ATOM 3639 C C . GLU B 1 190 ? -11.258 29.484 7.855 1 91.06 190 GLU B C 1
ATOM 3641 O O . GLU B 1 190 ? -12.414 29.875 7.641 1 91.06 190 GLU B O 1
ATOM 3646 N N . LEU B 1 191 ? -10.648 29.75 8.953 1 90.5 191 LEU B N 1
ATOM 3647 C CA . LEU B 1 191 ? -11.289 30.484 10.031 1 90.5 191 LEU B CA 1
ATOM 3648 C C . LEU B 1 191 ? -11.094 31.984 9.859 1 90.5 191 LEU B C 1
ATOM 3650 O O . LEU B 1 191 ? -11.938 32.781 10.281 1 90.5 191 LEU B O 1
ATOM 3654 N N . GLN B 1 192 ? -10.008 32.344 9.312 1 94.69 192 GLN B N 1
ATOM 3655 C CA . GLN B 1 192 ? -9.633 33.719 8.93 1 94.69 192 GLN B CA 1
ATOM 3656 C C . GLN B 1 192 ? -8.875 33.719 7.602 1 94.69 192 GLN B C 1
ATOM 3658 O O . GLN B 1 192 ? -8.391 32.688 7.152 1 9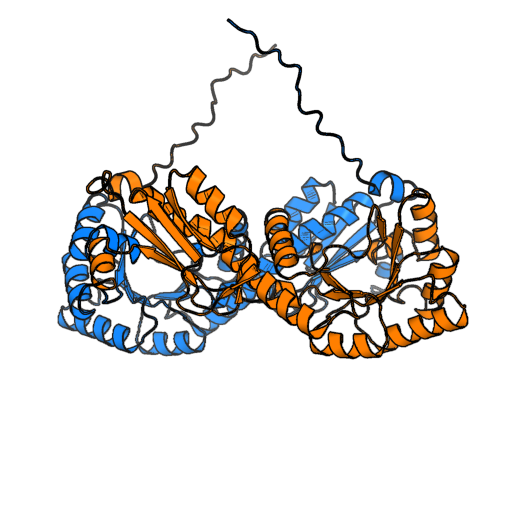4.69 192 GLN B O 1
ATOM 3663 N N . PRO B 1 193 ? -8.906 34.906 6.938 1 97.38 193 PRO B N 1
ATOM 3664 C CA . PRO B 1 193 ? -8.078 34.969 5.734 1 97.38 193 PRO B CA 1
ATOM 3665 C C . PRO B 1 193 ? -6.641 34.531 5.992 1 97.38 193 PRO B C 1
ATOM 3667 O O . PRO B 1 193 ? -6.086 34.812 7.059 1 97.38 193 PRO B O 1
ATOM 3670 N N . ILE B 1 194 ? -6.078 33.938 5.02 1 98.25 194 ILE B N 1
ATOM 3671 C CA . ILE B 1 194 ? -4.793 33.25 5.207 1 98.25 194 ILE B CA 1
ATOM 3672 C C . ILE B 1 194 ? -3.727 34.281 5.574 1 98.25 194 ILE B C 1
ATOM 3674 O O . ILE B 1 194 ? -2.803 34 6.332 1 98.25 194 ILE B O 1
ATOM 3678 N N . ALA B 1 195 ? -3.854 35.5 5.141 1 98.5 195 ALA B N 1
ATOM 3679 C CA . ALA B 1 195 ? -2.928 36.562 5.539 1 98.5 195 ALA B CA 1
ATOM 3680 C C . ALA B 1 195 ? -2.998 36.812 7.039 1 98.5 195 ALA B C 1
ATOM 3682 O O . ALA B 1 195 ? -1.97 37.031 7.691 1 98.5 195 ALA B O 1
ATOM 3683 N N . GLN B 1 196 ? -4.207 36.812 7.527 1 98.44 196 GLN B N 1
A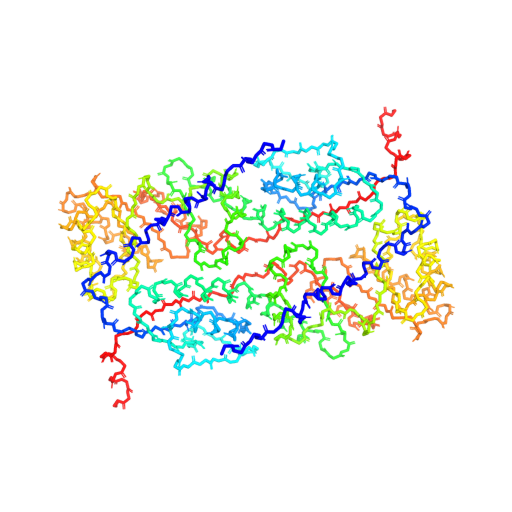TOM 3684 C CA . GLN B 1 196 ? -4.395 37.031 8.953 1 98.44 196 GLN B CA 1
ATOM 3685 C C . GLN B 1 196 ? -3.852 35.875 9.766 1 98.44 196 GLN B C 1
ATOM 3687 O O . GLN B 1 196 ? -3.238 36.062 10.82 1 98.44 196 GLN B O 1
ATOM 3692 N N . GLU B 1 197 ? -4.117 34.656 9.289 1 98.56 197 GLU B N 1
ATOM 3693 C CA . GLU B 1 197 ? -3.539 33.5 9.938 1 98.56 197 GLU B CA 1
ATOM 3694 C C . GLU B 1 197 ? -2.016 33.562 9.961 1 98.56 197 GLU B C 1
ATOM 3696 O O . GLU B 1 197 ? -1.384 33.156 10.945 1 98.56 197 GLU B O 1
ATOM 3701 N N . THR B 1 198 ? -1.459 34.062 8.883 1 98.62 198 THR B N 1
ATOM 3702 C CA . THR B 1 198 ? -0.012 34.219 8.797 1 98.62 198 THR B CA 1
ATOM 3703 C C . THR B 1 198 ? 0.49 35.219 9.852 1 98.62 198 THR B C 1
ATOM 3705 O O . THR B 1 198 ? 1.485 34.938 10.531 1 98.62 198 THR B O 1
ATOM 3708 N N . LYS B 1 199 ? -0.192 36.312 10.031 1 98.62 199 LYS B N 1
ATOM 3709 C CA . LYS B 1 199 ? 0.174 37.281 11.047 1 98.62 199 LYS B CA 1
ATOM 3710 C C . LYS B 1 199 ? 0.133 36.688 12.445 1 98.62 199 LYS B C 1
ATOM 3712 O O . LYS B 1 199 ? 1.026 36.938 13.258 1 98.62 199 LYS B O 1
ATOM 3717 N N . GLU B 1 200 ? -0.894 35.906 12.648 1 98.44 200 GLU B N 1
ATOM 3718 C CA . GLU B 1 200 ? -1.025 35.25 13.945 1 98.44 200 GLU B CA 1
ATOM 3719 C C . GLU B 1 200 ? 0.11 34.25 14.172 1 98.44 200 GLU B C 1
ATOM 3721 O O . GLU B 1 200 ? 0.608 34.094 15.297 1 98.44 200 GLU B O 1
ATOM 3726 N N . ALA B 1 201 ? 0.478 33.562 13.133 1 98.44 201 ALA B N 1
ATOM 3727 C CA . ALA B 1 201 ? 1.564 32.594 13.234 1 98.44 201 ALA B CA 1
ATOM 3728 C C . ALA B 1 201 ? 2.883 33.281 13.578 1 98.44 201 ALA B C 1
ATOM 3730 O O . ALA B 1 201 ? 3.656 32.781 14.398 1 98.44 201 ALA B O 1
ATOM 3731 N N . VAL B 1 202 ? 3.141 34.406 12.953 1 98.06 202 VAL B N 1
ATOM 3732 C CA . VAL B 1 202 ? 4.355 35.156 13.211 1 98.06 202 VAL B CA 1
ATOM 3733 C C . VAL B 1 202 ? 4.355 35.688 14.648 1 98.06 202 VAL B C 1
ATOM 3735 O O . VAL B 1 202 ? 5.355 35.562 15.359 1 98.06 202 VAL B O 1
ATOM 3738 N N . SER B 1 203 ? 3.209 36.219 15.047 1 97.62 203 SER B N 1
ATOM 3739 C CA . SER B 1 203 ? 3.072 36.75 16.406 1 97.62 203 SER B CA 1
ATOM 3740 C C . SER B 1 203 ? 3.268 35.625 17.438 1 97.62 203 SER B C 1
ATOM 3742 O O . SER B 1 203 ? 3.795 35.875 18.531 1 97.62 203 SER B O 1
ATOM 3744 N N . GLY B 1 204 ? 2.812 34.469 17.094 1 97.25 204 GLY B N 1
ATOM 3745 C CA . GLY B 1 204 ? 2.939 33.312 17.969 1 97.25 204 GLY B CA 1
ATOM 3746 C C . GLY B 1 204 ? 4.293 32.625 17.875 1 97.25 204 GLY B C 1
ATOM 3747 O O . GLY B 1 204 ? 4.543 31.641 18.547 1 97.25 204 GLY B O 1
ATOM 3748 N N . ARG B 1 205 ? 5.18 33.125 17.016 1 96.44 205 ARG B N 1
ATOM 3749 C CA . ARG B 1 205 ? 6.559 32.688 16.859 1 96.44 205 ARG B CA 1
ATOM 3750 C C . ARG B 1 205 ? 6.617 31.266 16.312 1 96.44 205 ARG B C 1
ATOM 3752 O O . ARG B 1 205 ? 7.402 30.438 16.797 1 96.44 205 ARG B O 1
ATOM 3759 N N . ALA B 1 206 ? 5.727 30.953 15.438 1 97.56 206 ALA B N 1
ATOM 3760 C CA . ALA B 1 206 ? 5.805 29.672 14.75 1 97.56 206 ALA B CA 1
ATOM 3761 C C . ALA B 1 206 ? 7.133 29.516 14.008 1 97.56 206 ALA B C 1
ATOM 3763 O O . ALA B 1 206 ? 7.621 30.469 13.398 1 97.56 206 ALA B O 1
ATOM 3764 N N . ASN B 1 207 ? 7.742 28.328 14.109 1 96.88 207 ASN B N 1
ATOM 3765 C CA . ASN B 1 207 ? 9 28.078 13.414 1 96.88 207 ASN B CA 1
ATOM 3766 C C . ASN B 1 207 ? 8.766 27.766 11.938 1 96.88 207 ASN B C 1
ATOM 3768 O O . ASN B 1 207 ? 9.562 28.156 11.086 1 96.88 207 ASN B O 1
ATOM 3772 N N . VAL B 1 208 ? 7.719 27.031 11.641 1 97.62 208 VAL B N 1
ATOM 3773 C CA . VAL B 1 208 ? 7.34 26.672 10.281 1 97.62 208 VAL B CA 1
ATOM 3774 C C . VAL B 1 208 ? 5.852 26.938 10.07 1 97.62 208 VAL B C 1
ATOM 3776 O O . VAL B 1 208 ? 5.02 26.516 10.867 1 97.62 208 VAL B O 1
ATOM 3779 N N . VAL B 1 209 ? 5.527 27.656 9.031 1 98.25 209 VAL B N 1
ATOM 3780 C CA . VAL B 1 209 ? 4.148 27.766 8.57 1 98.25 209 VAL B CA 1
ATOM 3781 C C . VAL B 1 209 ? 3.955 26.922 7.312 1 98.25 209 VAL B C 1
ATOM 3783 O O . VAL B 1 209 ? 4.73 27.016 6.359 1 98.25 209 VAL B O 1
ATOM 3786 N N . MET B 1 210 ? 2.979 26.062 7.375 1 97.94 210 MET B N 1
ATOM 3787 C CA . MET B 1 210 ? 2.689 25.188 6.234 1 97.94 210 MET B CA 1
ATOM 3788 C C . MET B 1 210 ? 1.388 25.609 5.555 1 97.94 210 MET B C 1
ATOM 3790 O O . MET B 1 210 ? 0.312 25.484 6.145 1 97.94 210 MET B O 1
ATOM 3794 N N . VAL B 1 211 ? 1.562 26.078 4.332 1 98.12 211 VAL B N 1
ATOM 3795 C CA . VAL B 1 211 ? 0.385 26.359 3.518 1 98.12 211 VAL B CA 1
ATOM 3796 C C . VAL B 1 211 ? -0.201 25.062 2.984 1 98.12 211 VAL B C 1
ATOM 3798 O O . VAL B 1 211 ? 0.283 24.516 1.989 1 98.12 211 VAL B O 1
ATOM 3801 N N . ASP B 1 212 ? -1.274 24.594 3.615 1 96.5 212 ASP B N 1
ATOM 3802 C CA . ASP B 1 212 ? -1.863 23.297 3.271 1 96.5 212 ASP B CA 1
ATOM 3803 C C . ASP B 1 212 ? -3.221 23.484 2.594 1 96.5 212 ASP B C 1
ATOM 3805 O O . ASP B 1 212 ? -4.238 23 3.092 1 96.5 212 ASP B O 1
ATOM 3809 N N . THR B 1 213 ? -3.143 24.172 1.434 1 96.25 213 THR B N 1
ATOM 3810 C CA . THR B 1 213 ? -4.352 24.422 0.658 1 96.25 213 THR B CA 1
ATOM 3811 C C . THR B 1 213 ? -4.227 23.828 -0.745 1 96.25 213 THR B C 1
ATOM 3813 O O . THR B 1 213 ? -5.227 23.703 -1.456 1 96.25 213 THR B O 1
ATOM 3816 N N . GLY B 1 214 ? -3.074 23.578 -1.089 1 95.38 214 GLY B N 1
ATOM 3817 C CA . GLY B 1 214 ? -2.814 23.125 -2.445 1 95.38 214 GLY B CA 1
ATOM 3818 C C . GLY B 1 214 ? -2.9 24.234 -3.475 1 95.38 214 GLY B C 1
ATOM 3819 O O . GLY B 1 214 ? -2.738 24 -4.672 1 95.38 214 GLY B O 1
ATOM 3820 N N . ASN B 1 215 ? -3.109 25.438 -3.031 1 96.56 215 ASN B N 1
ATOM 3821 C CA . ASN B 1 215 ? -3.26 26.594 -3.908 1 96.56 215 ASN B CA 1
ATOM 3822 C C . ASN B 1 215 ? -2.035 27.5 -3.855 1 96.56 215 ASN B C 1
ATOM 3824 O O . ASN B 1 215 ? -1.762 28.125 -2.826 1 96.56 215 ASN B O 1
ATOM 3828 N N . LEU B 1 216 ? -1.396 27.703 -4.957 1 97.25 216 LEU B N 1
ATOM 3829 C CA . LEU B 1 216 ? -0.165 28.484 -5.027 1 97.25 216 LEU B CA 1
ATOM 3830 C C . LEU B 1 216 ? -0.439 29.953 -4.75 1 97.25 216 LEU B C 1
ATOM 3832 O O . LEU B 1 216 ? 0.441 30.688 -4.273 1 97.25 216 LEU B O 1
ATOM 3836 N N . LYS B 1 217 ? -1.654 30.391 -5.023 1 97.69 217 LYS B N 1
ATOM 3837 C CA . LYS B 1 217 ? -2.006 31.781 -4.703 1 97.69 217 LYS B CA 1
ATOM 3838 C C . LYS B 1 217 ? -1.951 32.031 -3.197 1 97.69 217 LYS B C 1
ATOM 3840 O O . LYS B 1 217 ? -1.524 33.094 -2.752 1 97.69 217 LYS B O 1
ATOM 3845 N N . ASP B 1 218 ? -2.428 31.078 -2.479 1 98.19 218 ASP B N 1
ATOM 3846 C CA . ASP B 1 218 ? -2.35 31.172 -1.023 1 98.19 218 ASP B CA 1
ATOM 3847 C C . ASP B 1 218 ? -0.897 31.234 -0.554 1 98.19 218 ASP B C 1
ATOM 3849 O O . ASP B 1 218 ? -0.57 31.969 0.376 1 98.19 218 ASP B O 1
ATOM 3853 N N . LEU B 1 219 ? -0.07 30.469 -1.208 1 98.19 219 LEU B N 1
ATOM 3854 C CA . LEU B 1 219 ? 1.358 30.484 -0.909 1 98.19 219 LEU B CA 1
ATOM 3855 C C . LEU B 1 219 ? 1.948 31.859 -1.159 1 98.19 219 LEU B C 1
ATOM 3857 O O . LEU B 1 219 ? 2.709 32.375 -0.335 1 98.19 219 LEU B O 1
ATOM 3861 N N . ASP B 1 220 ? 1.564 32.438 -2.221 1 98.31 220 ASP B N 1
ATOM 3862 C CA . ASP B 1 220 ? 2.053 33.781 -2.559 1 98.31 220 ASP B CA 1
ATOM 3863 C C . ASP B 1 220 ? 1.638 34.781 -1.504 1 98.31 220 ASP B C 1
ATOM 3865 O O . ASP B 1 220 ? 2.43 35.656 -1.123 1 98.31 220 ASP B O 1
ATOM 3869 N N . ILE B 1 221 ? 0.444 34.688 -1.045 1 98.56 221 ILE B N 1
ATOM 3870 C CA . ILE B 1 221 ? -0.075 35.594 -0.027 1 98.56 221 ILE B CA 1
ATOM 3871 C C . ILE B 1 221 ? 0.724 35.438 1.264 1 98.56 221 ILE B C 1
ATOM 3873 O O . ILE B 1 221 ? 1.106 36.406 1.892 1 98.56 221 ILE B O 1
ATOM 3877 N N . VAL B 1 222 ? 0.983 34.219 1.621 1 98.62 222 VAL B N 1
ATOM 3878 C CA . VAL B 1 222 ? 1.722 33.938 2.848 1 98.62 222 VAL B CA 1
ATOM 3879 C C . VAL B 1 222 ? 3.139 34.5 2.738 1 98.62 222 VAL B C 1
ATOM 3881 O O . VAL B 1 222 ? 3.617 35.156 3.648 1 98.62 222 VAL B O 1
ATOM 3884 N N . LEU B 1 223 ? 3.816 34.219 1.609 1 98.25 223 LEU B N 1
ATOM 3885 C CA . LEU B 1 223 ? 5.176 34.719 1.395 1 98.25 223 LEU B CA 1
ATOM 3886 C C . LEU B 1 223 ? 5.219 36.25 1.436 1 98.25 223 LEU B C 1
ATOM 3888 O O . LEU B 1 223 ? 6.098 36.812 2.07 1 98.25 223 LEU B O 1
ATOM 3892 N N . GLN B 1 224 ? 4.293 36.844 0.83 1 98.19 224 GLN B N 1
ATOM 3893 C CA . GLN B 1 224 ? 4.223 38.281 0.827 1 98.19 224 GLN B CA 1
ATOM 3894 C C . GLN B 1 224 ? 3.99 38.844 2.234 1 98.19 224 GLN B C 1
ATOM 3896 O O . GLN B 1 224 ? 4.621 39.812 2.643 1 98.19 224 GLN B O 1
ATOM 3901 N N . THR B 1 225 ? 3.061 38.219 2.934 1 98.56 225 THR B N 1
ATOM 3902 C CA . THR B 1 225 ? 2.75 38.656 4.293 1 98.56 225 THR B CA 1
ATOM 3903 C C . THR B 1 225 ? 3.982 38.531 5.188 1 98.56 225 THR B C 1
ATOM 3905 O O . THR B 1 225 ? 4.27 39.438 5.973 1 98.56 225 THR B O 1
ATOM 3908 N N . LEU B 1 226 ? 4.715 37.5 5.059 1 98.31 226 LEU B N 1
ATOM 3909 C CA . LEU B 1 226 ? 5.934 37.312 5.836 1 98.31 226 LEU B CA 1
ATOM 3910 C C . LEU B 1 226 ? 6.969 38.375 5.5 1 98.31 226 LEU B C 1
ATOM 3912 O O . LEU B 1 226 ? 7.645 38.906 6.391 1 98.31 226 LEU B O 1
ATOM 3916 N N . ASN B 1 227 ? 7.113 38.625 4.258 1 97.62 227 ASN B N 1
ATOM 3917 C CA . ASN B 1 227 ? 8.031 39.656 3.824 1 97.62 227 ASN B CA 1
ATOM 3918 C C . ASN B 1 227 ? 7.648 41.031 4.395 1 97.62 227 ASN B C 1
ATOM 3920 O O . ASN B 1 227 ? 8.5 41.75 4.91 1 97.62 227 ASN B O 1
ATOM 3924 N N . ASP B 1 228 ? 6.398 41.312 4.301 1 98.12 228 ASP B N 1
ATOM 3925 C CA . ASP B 1 228 ? 5.895 42.594 4.793 1 98.12 228 ASP B CA 1
ATOM 3926 C C . ASP B 1 228 ? 6.168 42.75 6.285 1 98.12 228 ASP B C 1
ATOM 3928 O O . ASP B 1 228 ? 6.41 43.844 6.762 1 98.12 228 ASP B O 1
ATOM 3932 N N . LEU B 1 229 ? 6.125 41.688 6.969 1 98 229 LEU B N 1
ATOM 3933 C CA . LEU B 1 229 ? 6.305 41.719 8.414 1 98 229 LEU B CA 1
ATOM 3934 C C . LEU B 1 229 ? 7.777 41.594 8.781 1 98 229 LEU B C 1
ATOM 3936 O O . LEU B 1 229 ? 8.133 41.625 9.961 1 98 229 LEU B O 1
ATOM 3940 N N . GLY B 1 230 ? 8.656 41.406 7.812 1 97.12 230 GLY B N 1
ATOM 3941 C CA . GLY B 1 230 ? 10.07 41.156 8.07 1 97.12 230 GLY B CA 1
ATOM 3942 C C . GLY B 1 230 ? 10.336 39.844 8.797 1 97.12 230 GLY B C 1
ATOM 3943 O O . GLY B 1 230 ? 11.289 39.75 9.57 1 97.12 230 GLY B O 1
ATOM 3944 N N . ALA B 1 231 ? 9.461 38.875 8.578 1 97.44 231 ALA B N 1
ATOM 3945 C CA . ALA B 1 231 ? 9.531 37.625 9.352 1 97.44 231 ALA B CA 1
ATOM 3946 C C . ALA B 1 231 ? 9.969 36.469 8.477 1 97.44 231 ALA B C 1
ATOM 3948 O O . ALA B 1 231 ? 10.117 35.344 8.953 1 97.44 231 ALA B O 1
ATOM 3949 N N . ARG B 1 232 ? 10.297 36.688 7.18 1 96.19 232 ARG B N 1
ATOM 3950 C CA . ARG B 1 232 ? 10.57 35.594 6.223 1 96.19 232 ARG B CA 1
ATOM 3951 C C . ARG B 1 232 ? 11.82 34.812 6.613 1 96.19 232 ARG B C 1
ATOM 3953 O O . ARG B 1 232 ? 11.883 33.594 6.445 1 96.19 232 ARG B O 1
ATOM 3960 N N . GLN B 1 233 ? 12.766 35.469 7.191 1 94.25 233 GLN B N 1
ATOM 3961 C CA . GLN B 1 233 ? 14.047 34.844 7.504 1 94.25 233 GLN B CA 1
ATOM 3962 C C . GLN B 1 233 ? 13.938 33.969 8.75 1 94.25 233 GLN B C 1
ATOM 3964 O O . GLN B 1 233 ? 14.695 33 8.914 1 94.25 233 GLN B O 1
ATOM 3969 N N . ARG B 1 234 ? 13 34.25 9.57 1 95.12 234 ARG B N 1
ATOM 3970 C CA . ARG B 1 234 ? 12.922 33.531 10.836 1 95.12 234 ARG B CA 1
ATOM 3971 C C . ARG B 1 234 ? 11.797 32.5 10.805 1 95.12 234 ARG B C 1
ATOM 3973 O O . ARG B 1 234 ? 11.641 31.719 11.742 1 95.12 234 ARG B O 1
ATOM 3980 N N . THR B 1 235 ? 10.977 32.531 9.812 1 96.75 235 THR B N 1
ATOM 3981 C CA . THR B 1 235 ? 9.867 31.594 9.664 1 96.75 235 THR B CA 1
ATOM 3982 C C . THR B 1 235 ? 10.023 30.781 8.391 1 96.75 235 THR B C 1
ATOM 3984 O O . THR B 1 235 ? 9.969 31.312 7.285 1 96.75 235 THR B O 1
ATOM 3987 N N . LYS B 1 236 ? 10.234 29.516 8.531 1 96.56 236 LYS B N 1
ATOM 3988 C CA . LYS B 1 236 ? 10.289 28.641 7.363 1 96.56 236 LYS B CA 1
ATOM 3989 C C . LYS B 1 236 ? 8.898 28.438 6.77 1 96.56 236 LYS B C 1
ATOM 3991 O O . LYS B 1 236 ? 7.902 28.406 7.5 1 96.56 236 LYS B O 1
ATOM 3996 N N . VAL B 1 237 ? 8.852 28.25 5.465 1 97.88 237 VAL B N 1
ATOM 3997 C CA . VAL B 1 237 ? 7.582 28.078 4.773 1 97.88 237 VAL B CA 1
ATOM 3998 C C . VAL B 1 237 ? 7.535 26.688 4.125 1 97.88 237 VAL B C 1
ATOM 4000 O O . VAL B 1 237 ? 8.469 26.297 3.416 1 97.88 237 VAL B O 1
ATOM 4003 N N . ALA B 1 238 ? 6.508 26 4.43 1 97.69 238 ALA B N 1
ATOM 4004 C CA . ALA B 1 238 ? 6.223 24.703 3.818 1 97.69 238 ALA B CA 1
ATOM 4005 C C . ALA B 1 238 ? 4.938 24.75 2.998 1 97.69 238 ALA B C 1
ATOM 4007 O O . ALA B 1 238 ? 4.078 25.609 3.232 1 97.69 238 ALA B O 1
ATOM 4008 N N . PHE B 1 239 ? 4.898 23.906 1.981 1 97.88 239 PHE B N 1
ATOM 4009 C CA . PHE B 1 239 ? 3.723 23.828 1.124 1 97.88 239 PHE B CA 1
ATOM 4010 C C . PHE B 1 239 ? 3.264 22.391 0.969 1 97.88 239 PHE B C 1
ATOM 4012 O O . PHE B 1 239 ? 4.086 21.484 0.783 1 97.88 239 PHE B O 1
ATOM 4019 N N . ALA B 1 240 ? 1.983 22.203 1.151 1 96.12 240 ALA B N 1
ATOM 4020 C CA . ALA B 1 240 ? 1.363 20.891 1 1 96.12 240 ALA B CA 1
ATOM 4021 C C . ALA B 1 240 ? 0.026 21 0.273 1 96.12 240 ALA B C 1
ATOM 4023 O O . ALA B 1 240 ? -0.426 22.094 -0.053 1 96.12 240 ALA B O 1
ATOM 4024 N N . GLY B 1 241 ? -0.559 19.828 0.017 1 93.62 241 GLY B N 1
ATOM 4025 C CA . GLY B 1 241 ? -1.831 19.734 -0.683 1 93.62 241 GLY B CA 1
ATOM 4026 C C . GLY B 1 241 ? -1.687 19.328 -2.135 1 93.62 241 GLY B C 1
ATOM 4027 O O . GLY B 1 241 ? -1.65 20.172 -3.027 1 93.62 241 GLY B O 1
ATOM 4028 N N . GLY B 1 242 ? -1.615 18.047 -2.324 1 92.19 242 GLY B N 1
ATOM 4029 C CA . GLY B 1 242 ? -1.582 17.516 -3.678 1 92.19 242 GLY B CA 1
ATOM 4030 C C . GLY B 1 242 ? -0.291 17.828 -4.41 1 92.19 242 GLY B C 1
ATOM 4031 O O . GLY B 1 242 ? -0.296 18.047 -5.625 1 92.19 242 GLY B O 1
ATOM 4032 N N . VAL B 1 243 ? 0.769 17.953 -3.699 1 94.69 243 VAL B N 1
ATOM 4033 C CA . VAL B 1 243 ? 2.057 18.281 -4.305 1 94.69 243 VAL B CA 1
ATOM 4034 C C . VAL B 1 243 ? 2.496 17.141 -5.227 1 94.69 243 VAL B C 1
ATOM 4036 O O . VAL B 1 243 ? 2.514 15.977 -4.824 1 94.69 243 VAL B O 1
ATOM 4039 N N . LYS B 1 244 ? 2.779 17.469 -6.469 1 93.88 244 LYS B N 1
ATOM 4040 C CA . LYS B 1 244 ? 3.27 16.562 -7.496 1 93.88 244 LYS B CA 1
ATOM 4041 C C . LYS B 1 244 ? 4.555 17.078 -8.125 1 93.88 244 LYS B C 1
ATOM 4043 O O . LYS B 1 244 ? 5.129 18.062 -7.66 1 93.88 244 LYS B O 1
ATOM 4048 N N . GLU B 1 245 ? 5 16.422 -9.117 1 92.94 245 GLU B N 1
ATOM 4049 C CA . GLU B 1 245 ? 6.254 16.766 -9.773 1 92.94 245 GLU B CA 1
ATOM 4050 C C . GLU B 1 245 ? 6.199 18.188 -10.32 1 92.94 245 GLU B C 1
ATOM 4052 O O . GLU B 1 245 ? 7.137 18.969 -10.133 1 92.94 245 GLU B O 1
ATOM 4057 N N . GLU B 1 246 ? 5.113 18.453 -10.891 1 93.56 246 GLU B N 1
ATOM 4058 C CA . GLU B 1 246 ? 4.969 19.797 -11.469 1 93.56 246 GLU B CA 1
ATOM 4059 C C . GLU B 1 246 ? 4.969 20.859 -10.383 1 93.56 246 GLU B C 1
ATOM 4061 O O . GLU B 1 246 ? 5.516 21.953 -10.578 1 93.56 246 GLU B O 1
ATOM 4066 N N . THR B 1 247 ? 4.363 20.609 -9.289 1 95.94 247 THR B N 1
ATOM 4067 C CA . THR B 1 247 ? 4.301 21.531 -8.172 1 95.94 247 THR B CA 1
ATOM 4068 C C . THR B 1 247 ? 5.695 21.797 -7.609 1 95.94 247 THR B C 1
ATOM 4070 O O . THR B 1 247 ? 6.004 22.922 -7.207 1 95.94 247 THR B O 1
ATOM 4073 N N . ILE B 1 248 ? 6.48 20.766 -7.621 1 95.44 248 ILE B N 1
ATOM 4074 C CA . ILE B 1 248 ? 7.828 20.859 -7.062 1 95.44 248 ILE B CA 1
ATOM 4075 C C . ILE B 1 248 ? 8.617 21.938 -7.805 1 95.44 248 ILE B C 1
ATOM 4077 O O . ILE B 1 248 ? 9.297 22.75 -7.184 1 95.44 248 ILE B O 1
ATOM 4081 N N . LEU B 1 249 ? 8.516 21.969 -9.07 1 93.81 249 LEU B N 1
ATOM 4082 C CA . LEU B 1 249 ? 9.227 22.953 -9.883 1 93.81 249 LEU B CA 1
ATOM 4083 C C . LEU B 1 249 ? 8.75 24.359 -9.57 1 93.81 249 LEU B C 1
ATOM 4085 O O . LEU B 1 249 ? 9.562 25.281 -9.469 1 93.81 249 LEU B O 1
ATOM 4089 N N . LEU B 1 250 ? 7.5 24.5 -9.375 1 95.69 250 LEU B N 1
ATOM 4090 C CA . LEU B 1 250 ? 6.914 25.812 -9.07 1 95.69 250 LEU B CA 1
ATOM 4091 C C . LEU B 1 250 ? 7.316 26.266 -7.676 1 95.69 250 LEU B C 1
ATOM 4093 O O . LEU B 1 250 ? 7.492 27.469 -7.445 1 95.69 250 LEU B O 1
ATOM 4097 N N . LEU B 1 251 ? 7.422 25.344 -6.789 1 96.81 251 LEU B N 1
ATOM 4098 C CA . LEU B 1 251 ? 7.836 25.672 -5.43 1 96.81 251 LEU B CA 1
ATOM 4099 C C . LEU B 1 251 ? 9.273 26.172 -5.402 1 96.81 251 LEU B C 1
ATOM 4101 O O . LEU B 1 251 ? 9.602 27.109 -4.672 1 96.81 251 LEU B O 1
ATOM 4105 N N . ARG B 1 252 ? 10.078 25.594 -6.168 1 94.12 252 ARG B N 1
ATOM 4106 C CA . ARG B 1 252 ? 11.477 26 -6.254 1 94.12 252 ARG B CA 1
ATOM 4107 C C . ARG B 1 252 ? 11.594 27.453 -6.715 1 94.12 252 ARG B C 1
ATOM 4109 O O . ARG B 1 252 ? 12.391 28.219 -6.168 1 94.12 252 ARG B O 1
ATOM 4116 N N . GLU B 1 253 ? 10.82 27.75 -7.609 1 92.69 253 GLU B N 1
ATOM 4117 C CA . GLU B 1 253 ? 10.844 29.094 -8.164 1 92.69 253 GLU B CA 1
ATOM 4118 C C . GLU B 1 253 ? 10.43 30.125 -7.121 1 92.69 253 GLU B C 1
ATOM 4120 O O . GLU B 1 253 ? 10.883 31.281 -7.16 1 92.69 253 GLU B O 1
ATOM 4125 N N . ARG B 1 254 ? 9.586 29.734 -6.215 1 93.31 254 ARG B N 1
ATOM 4126 C CA . ARG B 1 254 ? 9.047 30.641 -5.199 1 93.31 254 ARG B CA 1
ATOM 4127 C C . ARG B 1 254 ? 9.938 30.656 -3.963 1 93.31 254 ARG B C 1
ATOM 4129 O O . ARG B 1 254 ? 9.648 31.375 -2.998 1 93.31 254 ARG B O 1
ATOM 4136 N N . GLN B 1 255 ? 10.945 29.969 -3.91 1 89.38 255 GLN B N 1
ATOM 4137 C CA . GLN B 1 255 ? 11.898 29.875 -2.807 1 89.38 255 GLN B CA 1
ATOM 4138 C C . GLN B 1 255 ? 11.211 29.406 -1.528 1 89.38 255 GLN B C 1
ATOM 4140 O O . GLN B 1 255 ? 11.414 29.984 -0.458 1 89.38 255 GLN B O 1
ATOM 4145 N N . VAL B 1 256 ? 10.336 28.516 -1.687 1 94.88 256 VAL B N 1
ATOM 4146 C CA . VAL B 1 256 ? 9.734 27.812 -0.558 1 94.88 256 VAL B CA 1
ATOM 4147 C C . VAL B 1 256 ? 10.789 26.922 0.109 1 94.88 256 VAL B C 1
ATOM 4149 O O . VAL B 1 256 ? 11.703 26.438 -0.553 1 94.88 256 VAL B O 1
ATOM 4152 N N . ASP B 1 257 ? 10.664 26.719 1.403 1 95.5 257 ASP B N 1
ATOM 4153 C CA . ASP B 1 257 ? 11.695 25.984 2.129 1 95.5 257 ASP B CA 1
ATOM 4154 C C . ASP B 1 257 ? 11.438 24.484 2.08 1 95.5 257 ASP B C 1
ATOM 4156 O O . ASP B 1 257 ? 12.375 23.688 1.966 1 95.5 257 ASP B O 1
ATOM 4160 N N . ILE B 1 258 ? 10.219 24.109 2.199 1 96.5 258 ILE B N 1
ATOM 4161 C CA . ILE B 1 258 ? 9.883 22.703 2.369 1 96.5 258 ILE B CA 1
ATOM 4162 C C . ILE B 1 258 ? 8.695 22.344 1.48 1 96.5 258 ILE B C 1
ATOM 4164 O O . ILE B 1 258 ? 7.68 23.047 1.483 1 96.5 258 ILE B O 1
ATOM 4168 N N . GLY B 1 259 ? 8.867 21.328 0.65 1 96.38 259 GLY B N 1
ATOM 4169 C CA . GLY B 1 259 ? 7.754 20.703 -0.05 1 96.38 259 GLY B CA 1
ATOM 4170 C C . GLY B 1 259 ? 7.297 19.406 0.587 1 96.38 259 GLY B C 1
ATOM 4171 O O . GLY B 1 259 ? 8.078 18.469 0.718 1 96.38 259 GLY B O 1
ATOM 4172 N N . CYS B 1 260 ? 6.059 19.375 1.022 1 95.94 260 CYS B N 1
ATOM 4173 C CA . CYS B 1 260 ? 5.492 18.203 1.676 1 95.94 260 CYS B CA 1
ATOM 4174 C C . CYS B 1 260 ? 4.672 17.375 0.693 1 95.94 260 CYS B C 1
ATOM 4176 O O . CYS B 1 260 ? 3.594 17.797 0.274 1 95.94 260 CYS B O 1
ATOM 4178 N N . VAL B 1 261 ? 5.176 16.156 0.385 1 95.81 261 VAL B N 1
ATOM 4179 C CA . VAL B 1 261 ? 4.566 15.281 -0.61 1 95.81 261 VAL B CA 1
ATOM 4180 C C . VAL B 1 261 ? 3.939 14.078 0.08 1 95.81 261 VAL B C 1
ATOM 4182 O O . VAL B 1 261 ? 4.578 13.43 0.919 1 95.81 261 VAL B O 1
ATOM 4185 N N . GLY B 1 262 ? 2.723 13.766 -0.254 1 94.81 262 GLY B N 1
ATOM 4186 C CA . GLY B 1 262 ? 2.057 12.625 0.348 1 94.81 262 GLY B CA 1
ATOM 4187 C C . GLY B 1 262 ? 1.628 11.578 -0.667 1 94.81 262 GLY B C 1
ATOM 4188 O O . GLY B 1 262 ? 2.379 10.648 -0.962 1 94.81 262 GLY B O 1
ATOM 4189 N N . ALA B 1 263 ? 0.446 11.812 -1.282 1 93.69 263 ALA B N 1
ATOM 4190 C CA . ALA B 1 263 ? -0.205 10.859 -2.174 1 93.69 263 ALA B CA 1
ATOM 4191 C C . ALA B 1 263 ? 0.703 10.492 -3.344 1 93.69 263 ALA B C 1
ATOM 4193 O O . ALA B 1 263 ? 0.694 9.352 -3.811 1 93.69 263 ALA B O 1
ATOM 4194 N N . ALA B 1 264 ? 1.446 11.414 -3.811 1 95.44 264 ALA B N 1
ATOM 4195 C CA . ALA B 1 264 ? 2.295 11.148 -4.969 1 95.44 264 ALA B CA 1
ATOM 4196 C C . ALA B 1 264 ? 3.301 10.039 -4.672 1 95.44 264 ALA B C 1
ATOM 4198 O O . ALA B 1 264 ? 3.646 9.25 -5.555 1 95.44 264 ALA B O 1
ATOM 4199 N N . ILE B 1 265 ? 3.77 10.023 -3.479 1 97.06 265 ILE B N 1
ATOM 4200 C CA . ILE B 1 265 ? 4.711 8.977 -3.084 1 97.06 265 ILE B CA 1
ATOM 4201 C C . ILE B 1 265 ? 3.949 7.691 -2.766 1 97.06 265 ILE B C 1
ATOM 4203 O O . ILE B 1 265 ? 4.324 6.609 -3.23 1 97.06 265 ILE B O 1
ATOM 4207 N N . LEU B 1 266 ? 2.84 7.82 -2.057 1 97.5 266 LEU B N 1
ATOM 4208 C CA . LEU B 1 266 ? 2.127 6.656 -1.539 1 97.5 266 LEU B CA 1
ATOM 4209 C C . LEU B 1 266 ? 1.357 5.953 -2.65 1 97.5 266 LEU B C 1
ATOM 4211 O O . LEU B 1 266 ? 0.998 4.781 -2.516 1 97.5 266 LEU B O 1
ATOM 4215 N N . ASN B 1 267 ? 1.087 6.637 -3.719 1 97.81 267 ASN B N 1
ATOM 4216 C CA . ASN B 1 267 ? 0.368 6.035 -4.836 1 97.81 267 ASN B CA 1
ATOM 4217 C C . ASN B 1 267 ? 1.323 5.391 -5.836 1 97.81 267 ASN B C 1
ATOM 4219 O O . ASN B 1 267 ? 0.904 4.957 -6.91 1 97.81 267 ASN B O 1
ATOM 4223 N N . ALA B 1 268 ? 2.59 5.387 -5.5 1 97.88 268 ALA B N 1
ATOM 4224 C CA . ALA B 1 268 ? 3.551 4.727 -6.379 1 97.88 268 ALA B CA 1
ATOM 4225 C C . ALA B 1 268 ? 3.213 3.248 -6.551 1 97.88 268 ALA B C 1
ATOM 4227 O O . ALA B 1 268 ? 2.834 2.576 -5.59 1 97.88 268 ALA B O 1
ATOM 4228 N N . PRO B 1 269 ? 3.334 2.725 -7.805 1 97.81 269 PRO B N 1
ATOM 4229 C CA . PRO B 1 269 ? 3.186 1.277 -7.973 1 97.81 269 PRO B CA 1
ATOM 4230 C C . PRO B 1 269 ? 4.266 0.485 -7.238 1 97.81 269 PRO B C 1
ATOM 4232 O O . PRO B 1 269 ? 5.363 1.001 -7 1 97.81 269 PRO B O 1
ATOM 4235 N N . LEU B 1 270 ? 3.896 -0.727 -6.883 1 98.12 270 LEU B N 1
ATOM 4236 C CA . LEU B 1 270 ? 4.902 -1.645 -6.355 1 98.12 270 LEU B CA 1
ATOM 4237 C C . LEU B 1 270 ? 6.078 -1.77 -7.316 1 98.12 270 LEU B C 1
ATOM 4239 O O . LEU B 1 270 ? 5.895 -1.748 -8.539 1 98.12 270 LEU B O 1
ATOM 4243 N N . LEU B 1 271 ? 7.273 -1.834 -6.734 1 98.62 271 LEU B N 1
ATOM 4244 C CA . LEU B 1 271 ? 8.352 -2.324 -7.582 1 98.62 271 LEU B CA 1
ATOM 4245 C C . LEU B 1 271 ? 8.242 -3.832 -7.785 1 98.62 271 LEU B C 1
ATOM 4247 O O . LEU B 1 271 ? 8.492 -4.609 -6.859 1 98.62 271 LEU B O 1
ATOM 4251 N N . ASP B 1 272 ? 7.918 -4.211 -8.938 1 97.44 272 ASP B N 1
ATOM 4252 C CA . ASP B 1 272 ? 7.633 -5.617 -9.211 1 97.44 272 ASP B CA 1
ATOM 4253 C C . ASP B 1 272 ? 8.898 -6.465 -9.117 1 97.44 272 ASP B C 1
ATOM 4255 O O . ASP B 1 272 ? 9.953 -6.074 -9.625 1 97.44 272 ASP B O 1
ATOM 4259 N N . MET B 1 273 ? 8.781 -7.547 -8.422 1 98.31 273 MET B N 1
ATOM 4260 C CA . MET B 1 273 ? 9.844 -8.523 -8.219 1 98.31 273 MET B CA 1
ATOM 4261 C C . MET B 1 273 ? 9.281 -9.945 -8.242 1 98.31 273 MET B C 1
ATOM 4263 O O . MET B 1 273 ? 8.078 -10.148 -8.102 1 98.31 273 MET B O 1
ATOM 4267 N N . ARG B 1 274 ? 10.156 -10.875 -8.461 1 97.44 274 ARG B N 1
ATOM 4268 C CA . ARG B 1 274 ? 9.805 -12.281 -8.383 1 97.44 274 ARG B CA 1
ATOM 4269 C C . ARG B 1 274 ? 10.898 -13.086 -7.676 1 97.44 274 ARG B C 1
ATOM 4271 O O . ARG B 1 274 ? 12.023 -12.609 -7.535 1 97.44 274 ARG B O 1
ATOM 4278 N N . VAL B 1 275 ? 10.508 -14.211 -7.172 1 98.25 275 VAL B N 1
ATOM 4279 C CA . VAL B 1 275 ? 11.461 -15.172 -6.633 1 98.25 275 VAL B CA 1
ATOM 4280 C C . VAL B 1 275 ? 11.539 -16.391 -7.559 1 98.25 275 VAL B C 1
ATOM 4282 O O . VAL B 1 275 ? 10.516 -16.953 -7.938 1 98.25 275 VAL B O 1
ATOM 4285 N N . ASP B 1 276 ? 12.727 -16.719 -7.902 1 97.94 276 ASP B N 1
ATOM 4286 C CA . ASP B 1 276 ? 12.922 -17.875 -8.766 1 97.94 276 ASP B CA 1
ATOM 4287 C C . ASP B 1 276 ? 13.891 -18.875 -8.125 1 97.94 276 ASP B C 1
ATOM 4289 O O . ASP B 1 276 ? 15.023 -18.516 -7.777 1 97.94 276 ASP B O 1
ATOM 4293 N N . VAL B 1 277 ? 13.398 -20.109 -8.016 1 98.06 277 VAL B N 1
ATOM 4294 C CA . VAL B 1 277 ? 14.328 -21.203 -7.699 1 98.06 277 VAL B CA 1
ATOM 4295 C C . VAL B 1 277 ? 15.211 -21.484 -8.906 1 98.06 277 VAL B C 1
ATOM 4297 O O . VAL B 1 277 ? 14.727 -21.594 -10.031 1 98.06 277 VAL B O 1
ATOM 4300 N N . ILE B 1 278 ? 16.547 -21.531 -8.664 1 94.75 278 ILE B N 1
ATOM 4301 C CA . ILE B 1 278 ? 17.438 -21.734 -9.797 1 94.75 278 ILE B CA 1
ATOM 4302 C C . ILE B 1 278 ? 18.109 -23.109 -9.695 1 94.75 278 ILE B C 1
ATOM 4304 O O . ILE B 1 278 ? 18.25 -23.656 -8.602 1 94.75 278 ILE B O 1
ATOM 4308 N N . ASP B 1 279 ? 18.172 -23.891 -10.75 1 75.62 279 ASP B N 1
ATOM 4309 C CA . ASP B 1 279 ? 18.797 -25.203 -10.789 1 75.62 279 ASP B CA 1
ATOM 4310 C C . ASP B 1 279 ? 20.312 -25.094 -10.547 1 75.62 279 ASP B C 1
ATOM 4312 O O . ASP B 1 279 ? 20.938 -24.125 -10.969 1 75.62 279 ASP B O 1
ATOM 4316 N N . SER B 1 280 ? 20.766 -25.547 -9.438 1 56.44 280 SER B N 1
ATOM 4317 C CA . SER B 1 280 ? 22.203 -25.625 -9.211 1 56.44 280 SER B CA 1
ATOM 4318 C C . SER B 1 280 ? 22.938 -26 -10.492 1 56.44 280 SER B C 1
ATOM 4320 O O . SER B 1 280 ? 24.062 -25.547 -10.727 1 56.44 280 SER B O 1
ATOM 4322 N N . GLN B 1 281 ? 22.406 -26.906 -11.32 1 48 281 GLN B N 1
ATOM 4323 C CA . GLN B 1 281 ? 23.172 -27.375 -12.477 1 48 281 GLN B CA 1
ATOM 4324 C C . GLN B 1 281 ? 23.219 -26.328 -13.57 1 48 281 GLN B C 1
ATOM 4326 O O . GLN B 1 281 ? 24.125 -26.344 -14.414 1 48 281 GLN B O 1
ATOM 4331 N N . MET B 1 282 ? 22.344 -25.469 -13.688 1 41.66 282 MET B N 1
ATOM 4332 C CA . MET B 1 282 ? 22.375 -24.438 -14.719 1 41.66 282 MET B CA 1
ATOM 4333 C C . MET B 1 282 ? 23.344 -23.328 -14.344 1 41.66 282 MET B C 1
ATOM 4335 O O . MET B 1 282 ? 23.656 -22.469 -15.172 1 41.66 282 MET B O 1
ATOM 4339 N N . SER B 1 283 ? 23.578 -23.016 -13.164 1 39.56 283 SER B N 1
ATOM 4340 C CA . SER B 1 283 ? 24.562 -21.984 -12.836 1 39.56 283 SER B CA 1
ATOM 4341 C C . SER B 1 283 ? 25.953 -22.406 -13.281 1 39.56 283 SER B C 1
ATOM 4343 O O . SER B 1 283 ? 26.875 -21.578 -13.312 1 39.56 283 SER B O 1
ATOM 4345 N N . GLN B 1 284 ? 26.344 -23.641 -13.406 1 34.66 284 GLN B N 1
ATOM 4346 C CA . GLN B 1 284 ? 27.719 -23.953 -13.781 1 34.66 284 GLN B CA 1
ATOM 4347 C C . GLN B 1 284 ? 27.984 -23.547 -15.234 1 34.66 284 GLN B C 1
ATOM 4349 O O . GLN B 1 284 ? 29.141 -23.438 -15.648 1 34.66 284 GLN B O 1
ATOM 4354 N N . GLU B 1 285 ? 27.047 -23.562 -16.188 1 34.09 285 GLU B N 1
ATOM 4355 C CA . GLU B 1 285 ? 27.516 -23.359 -17.547 1 34.09 285 GLU B CA 1
ATOM 4356 C C . GLU B 1 285 ? 27.703 -21.859 -17.828 1 34.09 285 GLU B C 1
ATOM 4358 O O . GLU B 1 285 ? 28.203 -21.5 -18.906 1 34.09 285 GLU B O 1
ATOM 4363 N N . GLY B 1 286 ? 27.203 -20.906 -17.094 1 32.69 286 GLY B N 1
ATOM 4364 C CA . GLY B 1 286 ? 27.609 -19.609 -17.609 1 32.69 286 GLY B CA 1
ATOM 4365 C C . GLY B 1 286 ? 29.047 -19.25 -17.266 1 32.69 286 GLY B C 1
ATOM 4366 O O . GLY B 1 286 ? 29.547 -18.188 -17.656 1 32.69 286 GLY B O 1
ATOM 4367 N N . GLY B 1 287 ? 29.672 -19.75 -16.172 1 28.44 287 GLY B N 1
ATOM 4368 C CA . GLY B 1 287 ? 31.062 -19.344 -16 1 28.44 287 GLY B CA 1
ATOM 4369 C C . GLY B 1 287 ? 32.031 -20.141 -16.875 1 28.44 287 GLY B C 1
ATOM 4370 O O . GLY B 1 287 ? 33.25 -19.969 -16.766 1 28.44 287 GLY B O 1
ATOM 4371 N N . GLY B 1 288 ? 31.672 -21.219 -17.609 1 24.19 288 GLY B N 1
ATOM 4372 C CA . GLY B 1 288 ? 32.75 -21.578 -18.531 1 24.19 288 GLY B CA 1
ATOM 4373 C C . GLY B 1 288 ? 32.781 -20.703 -19.781 1 24.19 288 GLY B C 1
ATOM 4374 O O . GLY B 1 288 ? 31.75 -20.125 -20.156 1 24.19 288 GLY B O 1
#

Sequence (576 aa):
MMTLKPENRQQERFVLDIRDTLFSSIENRLFTAQVIATGCGMLACVQHAATLLEEIDCELLYIVEDGTLVQPGDVVISFRGRAKNVAIAEDLVLGAMMAPSGYATRAHQIQLLAGTELKVVCGGWKKLPQANKPGLRAALKAAGVGMRMVEGPFVYIDKNYVRMFGGVRKALEAAKQFPDHKTVIQLRGELQPIAQETKEAVSGRANVVMVDTGNLKDLDIVLQTLNDLGARQRTKVAFAGGVKEETILLLRERQVDIGCVGAAILNAPLLDMRVDVIDSQMSQEGGGMMTLKPENRQQERFVLDIRDTLFSSIENRLFTAQVIATGCGMLACVQHAATLLEEIDCELLYIVEDGTLVQPGDVVISFRGRAKNVAIAEDLVLGAMMAPSGYATRAHQIQLLAGTELKVVCGGWKKLPQANKPGLRAALKAAGVGMRMVEGPFVYIDKNYVRMFGGVRKALEAAKQFPDHKTVIQLRGELQPIAQETKEAVSGRANVVMVDTGNLKDLDIVLQTLNDLGARQRTKVAFAGGVKEETILLLRERQVDIGCVGAAILNAPLLDMRVDVIDSQMSQEGGG

Secondary structure (DSSP, 8-state):
-----TTS---------HHHHHTGGGTT-EEEEEEEE-S-EE--SHHHHHHHHHHTTPEEEEEPPTT-EE-TT-EEEEEEEEHHHHHHHHHHHHHHHHHHHHHHHHHHHHHHHHTTTSEEEE--GGGS-GGGHHHHHHHHHHHT-BS-SSSSSEEEE-HHHHHHHTSHHHHHHHHTT-TTSEEEEEE-SSSS-HHHHHHHHHHTT-SEEEEESS-HHHHHHHHHHHHHTT-TTTSEEEEESS--HHHHHHHHHTT-SEEEE-HHHHTPPP--EEEEEE-TTTSSSS--/-----TT----------HHHHHTGGGTT-EEEEEEEE-S-EE--SHHHHHHHHHHTTPEEEEEPPTT-EE-TT-EEEEEEEEHHHHHHHHHHHHHHHHHHHHHHHHHHHHHHHHTTTSEEEE--GGGS-GGGHHHHHHHHHHHT-BS-SSSSSEEEE-HHHHHHHTSHHHHHHHHTT-TTSEEEEEE-SSSS-HHHHHHHHHHTT-SEEEEESS-HHHHHHHHHHHHHTT-TTTSEEEEESS--HHHHHHHHHTT-SEEEE-HHHHTPPP--EEEEEE-TTTSSSS--

pLDDT: mean 90.59, std 18.22, range [18.83, 98.94]

InterPro domains:
  IPR002638 Quinolinate phosphoribosyl transferase, C-terminal [PF01729] (104-276)
  IPR013785 Aldolase-type TIM barrel [G3DSA:3.20.20.70] (121-265)
  IPR022412 Quinolinate phosphoribosyl transferase, N-terminal [PF02749] (25-100)
  IPR027277 Nicotinate-nucleotide pyrophosphorylase/Putative pyrophosphorylase ModD [PTHR32179] (30-285)
  IPR036068 Nicotinate phosphoribosyltransferase-like, C-terminal [SSF51690] (104-278)
  IPR037128 Quinolinate phosphoribosyl transferase, N-terminal domain superfamily [G3DSA:3.90.1170.20] (11-120)

Solvent-accessible surface area (backbone atoms only — not comparable to full-atom values): 29831 Å² total; per-residue (Å²): 130,80,74,80,73,80,74,88,60,82,74,67,70,74,73,75,64,67,50,60,66,50,39,54,91,46,55,86,43,74,43,39,33,31,36,28,30,65,34,70,39,23,38,11,39,43,63,57,27,51,52,55,36,48,75,56,66,28,44,81,74,46,74,52,62,58,42,41,74,46,41,62,71,39,75,45,33,30,34,34,21,34,55,61,43,46,62,53,40,45,34,52,37,37,16,45,20,18,49,19,9,8,29,10,28,40,39,30,54,47,42,63,67,34,52,90,74,25,43,49,24,50,62,42,64,45,50,39,36,77,87,50,46,64,40,48,52,40,4,29,57,40,31,72,37,37,78,56,94,62,84,74,58,62,47,78,36,45,65,49,49,24,58,73,54,69,30,60,53,52,36,41,58,39,49,57,79,39,78,87,37,45,34,36,37,50,43,65,42,78,93,44,56,46,53,57,44,44,52,34,36,57,74,55,61,38,41,28,44,25,37,53,66,49,45,67,67,58,46,51,46,40,54,50,48,28,51,75,68,71,39,49,88,70,32,45,40,31,40,26,48,87,38,43,73,72,47,42,56,55,39,52,76,67,66,39,46,31,41,34,31,24,63,60,30,72,37,35,44,53,36,44,64,47,67,42,65,50,61,76,77,63,62,60,61,72,78,104,131,82,74,82,71,83,73,85,60,82,76,71,70,74,75,75,63,66,50,61,67,48,38,54,91,46,56,85,44,74,46,41,34,32,36,28,30,64,35,70,40,22,37,10,39,41,64,58,26,51,52,52,35,47,75,58,66,30,45,80,75,46,76,54,63,58,41,40,74,46,43,62,70,39,74,44,34,30,32,35,22,34,55,61,44,48,61,53,39,46,35,54,36,36,16,46,21,18,49,20,9,9,30,10,29,38,39,29,55,48,41,64,68,34,52,89,72,26,44,46,25,50,64,40,66,44,51,40,35,77,88,48,45,64,41,48,51,40,5,30,58,40,30,71,37,36,77,56,93,61,84,75,59,63,46,79,36,45,66,50,50,25,58,74,54,69,29,59,52,51,36,39,58,38,49,58,81,40,79,87,38,45,35,36,38,50,43,66,40,78,92,44,58,46,56,57,44,45,53,34,37,57,75,53,60,38,41,28,44,26,38,52,66,50,47,67,68,59,46,50,44,43,54,49,48,27,52,74,68,70,39,50,90,70,30,44,40,29,40,26,48,86,39,42,70,72,47,43,54,55,39,54,75,68,66,39,47,30,41,34,32,23,65,60,31,70,36,34,45,54,34,45,64,47,69,44,64,48,62,74,76,63,62,60,63,71,78,105